Protein AF-C4JRT8-F1 (afdb_monomer)

Nearest PDB structures (foldseek):
  5lwz-assembly1_A  TM=7.209E-01  e=2.690E-20  Aspergillus fumigatus Af293
  5lx1-assembly1_A-2  TM=7.136E-01  e=6.436E-20  Aspergillus fumigatus
  5lx7-assembly1_A-2  TM=7.195E-01  e=8.608E-20  Aspergillus fumigatus
  5lx4-assembly1_A-2  TM=7.380E-01  e=1.220E-19  Aspergillus fumigatus
  1itq-assembly1_B  TM=8.093E-01  e=8.038E-18  Homo sapiens

Mean predicted aligned error: 14.64 Å

Radius of gyration: 29.88 Å; Cα contacts (8 Å, |Δi|>4): 481; chains: 1; bounding box: 66×87×106 Å

Organism: Uncinocarpus reesii (strain UAMH 1704) (NCBI:txid336963)

InterPro domains:
  IPR008257 Peptidase M19 [PF01244] (53-119)
  IPR008257 Peptidase M19 [PF01244] (150-325)
  IPR008257 Peptidase M19 [PS51365] (43-357)
  IPR008257 Peptidase M19 [PTHR10443] (149-347)
  IPR032466 Metal-dependent hydrolase [SSF51556] (46-336)

Sequence (379 aa):
MSQRTEQKGNWLRSAGSLLSILACTSLLASPVSASPATPDSDSNYLRRAERILKFSPIIDGHNDLPNFIRKTTKLQIYDGKIPFDGTLSGHTDLKRLRKGRVGGQFWSVYTSCPIPAIPIDDPTERQDCQFPGHRGGTSNWQLFGRFTPVYELGVRYITVKNNCDNAFATAQSTVAEGRPDPGLTKPFGLEFIKEMNRLGMLVDLSHVSANTMRDTLKVARAPVIFSHSSAYTGVAKNNGVVMVTFVSRFVKVDDPDSADIEDVVDHIFHIAKGCGLGPRRHRRRLRRHRDVSKYPHLIAAVLKRGATSEEARKLAGENILRVWSDVERVARRLQRTELPNESYWEGRNWTRPARRDLSAIEGRSVPLFQAMADAENCD

pLDDT: mean 73.28, std 24.11, range [21.56, 98.5]

Solvent-accessible surface area (backbone atoms only — not comparable to full-atom values): 23281 Å² total; per-residue (Å²): 135,88,80,90,82,86,88,86,86,82,86,88,89,85,88,85,79,92,85,84,85,81,89,69,87,73,80,72,77,71,79,80,73,76,70,77,78,73,77,77,82,66,85,53,34,52,63,51,24,50,58,48,33,72,78,39,29,27,45,46,55,64,39,54,61,59,44,51,44,37,72,77,47,72,68,47,63,84,78,68,80,53,58,84,90,47,79,51,91,78,47,68,37,68,64,34,30,58,64,16,34,50,73,42,70,41,70,39,89,69,61,55,74,60,58,88,88,56,70,87,62,51,92,76,78,71,97,68,86,90,73,97,82,80,92,72,51,76,63,60,81,85,38,60,84,45,49,59,58,45,39,73,75,65,54,53,62,46,57,77,36,55,83,42,66,58,88,36,32,33,13,34,51,44,40,72,72,71,44,85,71,83,13,44,32,83,66,52,21,55,54,49,50,47,40,32,32,35,74,34,36,37,47,21,54,27,56,40,16,74,46,21,46,52,50,46,65,71,65,48,83,39,34,39,36,20,40,52,33,57,73,71,92,73,55,74,83,56,62,32,49,76,34,71,44,84,53,32,66,67,52,24,73,95,51,32,91,70,40,32,69,66,44,45,46,48,35,53,52,28,60,74,65,77,45,86,78,80,87,92,77,88,86,74,82,49,90,85,73,81,39,47,44,46,48,38,57,52,44,13,54,43,40,71,74,68,46,49,74,67,56,49,33,36,72,25,27,52,48,59,54,50,32,51,54,48,20,45,53,40,7,62,56,38,56,76,78,48,78,85,63,81,73,71,66,85,78,58,65,81,79,72,73,76,78,73,67,63,75,82,58,74,83,65,95,66,63,85,70,58,77,63,56,72,70,73,78,76,135

Secondary structure (DSSP, 8-state):
--------------------------------------------HHHHHHHHHHHS-EEEEEE-HHHHHHHHHTT--SSS-S-TTS--SSS--HHHHHHTTEEEEEEP---PPPPTTS-S--TTS------TT------S---HHHHHHHHHTT--EEES--SS--SSB-BHHHHHTT-----B-TTHHHHHHHHHHHHT-EEE-TTB-HHHHHHHHHH-SS--EESS----TTGGGGT-EE-----HHHH-SS-GGG--HHHHHHHHHHHHHSS-----------SS--SGGGHHHHHHHHHHTT--HHHHHIIIIIHHHHHHHHHHHHHHHHTTT-PPP----TT----------GGGGTT----TTHHHHTTS---

Foldseek 3Di:
DDDDDDDDDDDDDDDDDDDDDDPDPDPPPDPPPPPPPDLPPPPQLLVLLVVLLVPQNFAALEDAVVVVCCVPPVPPCPPPPDDLPDDDPDFDHPVLLVLLSHPHYDYDPDDDDFDVVDDPADPPPDPDDDDPDDRGHHPDSQALVCVLVVVVVPQAADALDACQD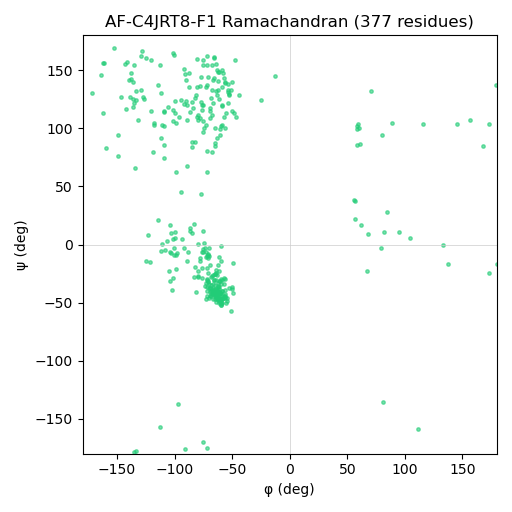DLFAHFPNCVVVVHDHPATDPPVNLVVLVLCLLQLHAYEPARGDPRVVVSSLVRHPAQHEHSEAFDDPDRVVRLHYYQHHPQQCRLPVVCSQQDDLVSSLQRVVCNVVVDHDDDDDDDDGPPDDRHSSCNSVSLSSNVSVPDDSVVSSCNRPPSVVVRSVRSVVSNVVSNVPDDRDNDDRPPHDDDDPPPPPCVVVPPDPDPPPVVVVVVPDDD

Structure (mmCIF, N/CA/C/O backbone):
data_AF-C4JRT8-F1
#
_entry.id   AF-C4JRT8-F1
#
loop_
_atom_site.group_PDB
_atom_site.id
_atom_site.type_symbol
_atom_site.label_atom_id
_atom_site.label_alt_id
_atom_site.label_comp_id
_atom_site.label_asym_id
_atom_site.label_entity_id
_atom_site.label_seq_id
_atom_site.pdbx_PDB_ins_code
_atom_site.Cartn_x
_atom_site.Cartn_y
_atom_site.Cartn_z
_atom_site.occupancy
_atom_site.B_iso_or_equiv
_atom_site.auth_seq_id
_atom_site.auth_comp_id
_atom_site.auth_asym_id
_atom_site.auth_atom_id
_atom_site.pdbx_PDB_model_num
ATOM 1 N N . MET A 1 1 ? -41.095 -0.622 74.993 1.00 35.31 1 MET A N 1
ATOM 2 C CA . MET A 1 1 ? -40.708 -1.606 76.027 1.00 35.31 1 MET A CA 1
ATOM 3 C C . MET A 1 1 ? -41.078 -2.997 75.536 1.00 35.31 1 MET A C 1
ATOM 5 O O . MET A 1 1 ? -42.216 -3.167 75.135 1.00 35.31 1 MET A O 1
ATOM 9 N N . SER A 1 2 ? -40.122 -3.933 75.628 1.00 36.88 2 SER A N 1
ATOM 10 C CA . SER A 1 2 ? -40.254 -5.403 75.525 1.00 36.88 2 SER A CA 1
ATOM 11 C C . SER A 1 2 ? -40.563 -6.014 74.145 1.00 36.88 2 SER A C 1
ATOM 13 O O . SER A 1 2 ? -41.495 -5.578 73.493 1.00 36.88 2 SER A O 1
ATOM 15 N N . GLN A 1 3 ? -39.900 -7.051 73.624 1.00 34.28 3 GLN A N 1
ATOM 16 C CA . GLN A 1 3 ? -38.628 -7.739 73.893 1.00 34.28 3 GLN A CA 1
ATOM 17 C C . GLN A 1 3 ? -38.331 -8.595 72.639 1.00 34.28 3 GLN A C 1
ATOM 19 O O . GLN A 1 3 ? -39.247 -9.108 72.000 1.00 34.28 3 GLN A O 1
ATOM 24 N N . ARG A 1 4 ? -37.045 -8.749 72.299 1.00 36.59 4 ARG A N 1
ATOM 25 C CA . ARG A 1 4 ? -36.519 -9.723 71.325 1.00 36.59 4 ARG A CA 1
ATOM 26 C C . ARG A 1 4 ? -36.790 -11.159 71.781 1.00 36.59 4 ARG A C 1
ATOM 28 O O . ARG A 1 4 ? -36.608 -11.442 72.960 1.00 36.59 4 ARG A O 1
ATOM 35 N N . THR A 1 5 ? -36.992 -12.077 70.838 1.00 40.91 5 THR A N 1
ATOM 36 C CA . THR A 1 5 ? -36.495 -13.458 70.966 1.00 40.91 5 THR A CA 1
ATOM 37 C C . THR A 1 5 ? -35.876 -13.926 69.647 1.00 40.91 5 THR A C 1
ATOM 39 O O . THR A 1 5 ? -36.511 -13.944 68.598 1.00 40.91 5 THR A O 1
ATOM 42 N N . GLU A 1 6 ? -34.580 -14.233 69.724 1.00 36.28 6 GLU A N 1
ATOM 43 C CA . GLU A 1 6 ? -33.777 -14.938 68.725 1.00 36.28 6 GLU A CA 1
ATOM 44 C C . GLU A 1 6 ? -34.086 -16.441 68.781 1.00 36.28 6 GLU A C 1
ATOM 46 O O . GLU A 1 6 ? -34.212 -16.999 69.872 1.00 36.28 6 GLU A O 1
ATOM 51 N N . GLN A 1 7 ? -34.081 -17.120 67.633 1.00 38.31 7 GLN A N 1
ATOM 52 C CA . GLN A 1 7 ? -33.880 -18.569 67.572 1.00 38.31 7 GLN A CA 1
ATOM 53 C C . GLN A 1 7 ? -32.499 -18.864 66.973 1.00 38.31 7 GLN A C 1
ATOM 55 O O . GLN A 1 7 ? -32.217 -18.573 65.813 1.00 38.31 7 GLN A O 1
ATOM 60 N N . LYS A 1 8 ? -31.634 -19.432 67.817 1.00 35.44 8 LYS A N 1
ATOM 61 C CA . LYS A 1 8 ? -30.358 -20.073 67.481 1.00 35.44 8 LYS A CA 1
ATOM 62 C C . LYS A 1 8 ? -30.596 -21.570 67.259 1.00 35.44 8 LYS A C 1
ATOM 64 O O . LYS A 1 8 ? -31.403 -22.148 67.981 1.00 35.44 8 LYS A O 1
ATOM 69 N N . GLY A 1 9 ? -29.784 -22.214 66.414 1.00 32.78 9 GLY A N 1
ATOM 70 C CA . GLY A 1 9 ? -29.347 -23.586 66.710 1.00 32.78 9 GLY A CA 1
ATOM 71 C C . GLY A 1 9 ? -29.146 -24.568 65.551 1.00 32.78 9 GLY A C 1
ATOM 72 O O . GLY A 1 9 ? -30.087 -25.215 65.120 1.00 32.78 9 GLY A O 1
ATOM 73 N N . ASN A 1 10 ? -27.864 -24.777 65.234 1.00 33.53 10 ASN A N 1
ATOM 74 C CA . ASN A 1 10 ? -27.183 -26.072 65.063 1.00 33.53 10 ASN A CA 1
ATOM 75 C C . ASN A 1 10 ? -27.291 -26.903 63.770 1.00 33.53 10 ASN A C 1
ATOM 77 O O . ASN A 1 10 ? -28.094 -27.812 63.607 1.00 33.53 10 ASN A O 1
ATOM 81 N N . TRP A 1 11 ? -26.276 -26.659 62.940 1.00 30.36 11 TRP A N 1
ATOM 82 C CA . TRP A 1 11 ? -25.263 -27.598 62.444 1.00 30.36 11 TRP A CA 1
ATOM 83 C C . TRP A 1 11 ? -25.126 -28.987 63.113 1.00 30.36 11 TRP A C 1
ATOM 85 O O . TRP A 1 11 ? -25.115 -29.108 64.336 1.00 30.36 11 TRP A O 1
ATOM 95 N N . LEU A 1 12 ? -24.796 -29.956 62.237 1.00 34.16 12 LEU A N 1
ATOM 96 C CA . LEU A 1 12 ? -24.261 -31.322 62.419 1.00 34.16 12 LEU A CA 1
ATOM 97 C C . LEU A 1 12 ? -25.280 -32.463 62.596 1.00 34.16 12 LEU A C 1
ATOM 99 O O . LEU A 1 12 ? -25.724 -32.738 63.706 1.00 34.16 12 LEU A O 1
ATOM 103 N N . ARG A 1 13 ? -25.468 -33.267 61.533 1.00 34.34 13 ARG A N 1
ATOM 104 C CA . ARG A 1 13 ? -24.924 -34.644 61.438 1.00 34.34 13 ARG A CA 1
ATOM 105 C C . ARG A 1 13 ? -25.310 -35.360 60.129 1.00 34.34 13 ARG A C 1
ATOM 107 O O . ARG A 1 13 ? -26.467 -35.361 59.730 1.00 34.34 13 ARG A O 1
ATOM 114 N N . SER A 1 14 ? -24.297 -36.038 59.579 1.00 35.53 14 SER A N 1
ATOM 115 C CA . SER A 1 14 ? -24.330 -37.344 58.894 1.00 35.53 14 SER A CA 1
ATOM 116 C C . SER A 1 14 ? -23.964 -37.362 57.409 1.00 35.53 14 SER A C 1
ATOM 118 O O . SER A 1 14 ? -24.732 -37.012 56.521 1.00 35.53 14 SER A O 1
ATOM 120 N N . ALA A 1 15 ? -22.735 -37.835 57.200 1.00 37.34 15 ALA A N 1
ATOM 121 C CA . ALA A 1 15 ? -22.134 -38.290 55.961 1.00 37.34 15 ALA A CA 1
ATOM 122 C C . ALA A 1 15 ? -22.838 -39.534 55.389 1.00 37.34 15 ALA A C 1
ATOM 124 O O . ALA A 1 15 ? -23.383 -40.338 56.143 1.00 37.34 15 ALA A O 1
ATOM 125 N N . GLY A 1 16 ? -22.735 -39.732 54.071 1.00 31.41 16 GLY A N 1
ATOM 126 C CA . GLY A 1 16 ? -23.127 -40.989 53.433 1.00 31.41 16 GLY A CA 1
ATOM 127 C C . GLY A 1 16 ? -23.205 -40.931 51.908 1.00 31.41 16 GLY A C 1
ATOM 128 O O . GLY A 1 16 ? -24.278 -40.751 51.357 1.00 31.41 16 GLY A O 1
ATOM 129 N N . SER A 1 17 ? -22.054 -41.127 51.265 1.00 35.31 17 SER A N 1
ATOM 130 C CA . SER A 1 17 ? -21.869 -41.789 49.963 1.00 35.31 17 SER A CA 1
ATOM 131 C C . SER A 1 17 ? -22.569 -41.256 48.703 1.00 35.31 17 SER A C 1
ATOM 133 O O . SER A 1 17 ? -23.691 -41.600 48.349 1.00 35.31 17 SER A O 1
ATOM 135 N N . LEU A 1 18 ? -21.751 -40.517 47.951 1.00 38.41 18 LEU A N 1
ATOM 136 C CA . LEU A 1 18 ? -21.604 -40.525 46.492 1.00 38.41 18 LEU A CA 1
ATOM 137 C C . LEU A 1 18 ? -22.009 -41.847 45.812 1.00 38.41 18 LEU A C 1
ATOM 139 O O . LEU A 1 18 ? -21.410 -42.874 46.111 1.00 38.41 18 LEU A O 1
ATOM 143 N N . LEU A 1 19 ? -22.929 -41.770 44.844 1.00 37.69 19 LEU A N 1
ATOM 144 C CA . LEU A 1 19 ? -22.944 -42.436 43.523 1.00 37.69 19 LEU A CA 1
ATOM 145 C C . LEU A 1 19 ? -24.395 -42.535 43.035 1.00 37.69 19 LEU A C 1
ATOM 147 O O . LEU A 1 19 ? -25.145 -43.364 43.539 1.00 37.69 19 LEU A O 1
ATOM 151 N N . SER A 1 20 ? -24.778 -41.727 42.038 1.00 34.81 20 SER A N 1
ATOM 152 C CA . SER A 1 20 ? -25.444 -42.204 40.809 1.00 34.81 20 SER A CA 1
ATOM 153 C C . SER A 1 20 ? -25.920 -41.051 39.909 1.00 34.81 20 SER A C 1
ATOM 155 O O . SER A 1 20 ? -26.933 -40.412 40.160 1.00 34.81 20 SER A O 1
ATOM 157 N N . ILE A 1 21 ? -25.151 -40.840 38.835 1.00 40.69 21 ILE A N 1
ATOM 158 C CA . ILE A 1 21 ? -25.598 -40.623 37.447 1.00 40.69 21 ILE A CA 1
ATOM 159 C C . ILE A 1 21 ? -26.535 -39.422 37.193 1.00 40.69 21 ILE A C 1
ATOM 161 O O . ILE A 1 21 ? -27.745 -39.556 37.037 1.00 40.69 21 ILE A O 1
ATOM 165 N N . LEU A 1 22 ? -25.924 -38.249 36.993 1.00 40.09 22 LEU A N 1
ATOM 166 C CA . LEU A 1 22 ? -26.471 -37.198 36.130 1.00 40.09 22 LEU A CA 1
ATOM 167 C C . LEU A 1 22 ? -26.147 -37.556 34.672 1.00 40.09 22 LEU A C 1
ATOM 169 O O . LEU A 1 22 ? -25.000 -37.442 34.237 1.00 40.09 22 LEU A O 1
ATOM 173 N N . ALA A 1 23 ? -27.159 -37.971 33.911 1.00 40.62 23 ALA A N 1
ATOM 174 C CA . ALA A 1 23 ? -27.101 -38.033 32.454 1.00 40.62 23 ALA A CA 1
ATOM 175 C C . ALA A 1 23 ? -27.137 -36.600 31.896 1.00 40.62 23 ALA A C 1
ATOM 177 O O . ALA A 1 23 ? -28.179 -36.079 31.509 1.00 40.62 23 ALA A O 1
ATOM 178 N N . CYS A 1 24 ? -25.982 -35.940 31.916 1.00 36.50 24 CYS A N 1
ATOM 179 C CA . CYS A 1 24 ? -25.763 -34.673 31.240 1.00 36.50 24 CYS A CA 1
ATOM 180 C C . CYS A 1 24 ? -25.284 -35.004 29.823 1.00 36.50 24 CYS A C 1
ATOM 182 O O . CYS A 1 24 ? -24.168 -35.488 29.637 1.00 36.50 24 CYS A O 1
ATOM 184 N N . THR A 1 25 ? -26.140 -34.798 28.824 1.00 46.59 25 THR A N 1
ATOM 185 C CA . THR A 1 25 ? -25.777 -34.876 27.407 1.00 46.59 25 THR A CA 1
ATOM 186 C C . THR A 1 25 ? -24.783 -33.764 27.082 1.00 46.59 25 THR A C 1
ATOM 188 O O . THR A 1 25 ? -25.156 -32.665 26.672 1.00 46.59 25 THR A O 1
ATOM 191 N N . SER A 1 26 ? -23.501 -34.044 27.285 1.00 41.50 26 SER A N 1
ATOM 192 C CA . SER A 1 26 ? -22.405 -33.279 26.718 1.00 41.50 26 SER A CA 1
ATOM 193 C C . SER A 1 26 ? -22.328 -33.594 25.224 1.00 41.50 26 SER A C 1
ATOM 195 O O . SER A 1 26 ? -21.806 -34.626 24.806 1.00 41.50 26 SER A O 1
ATOM 197 N N . LEU A 1 27 ? -22.822 -32.677 24.387 1.00 43.06 27 LEU A N 1
ATOM 198 C CA . LEU A 1 27 ? -22.269 -32.541 23.043 1.00 43.06 27 LEU A CA 1
ATOM 199 C C . LEU A 1 27 ? -20.807 -32.122 23.214 1.00 43.06 27 LEU A C 1
ATOM 201 O O . LEU A 1 27 ? -20.481 -30.944 23.347 1.00 43.06 27 LEU A O 1
ATOM 205 N N . LEU A 1 28 ? -19.925 -33.117 23.268 1.00 41.91 28 LEU A N 1
ATOM 206 C CA . LEU A 1 28 ? -18.501 -32.929 23.071 1.00 41.91 28 LEU A CA 1
ATOM 207 C C . LEU A 1 28 ? -18.332 -32.375 21.657 1.00 41.91 28 LEU A C 1
ATOM 209 O O . LEU A 1 28 ? -18.371 -33.119 20.678 1.00 41.91 28 LEU A O 1
ATOM 213 N N . ALA A 1 29 ? -18.155 -31.060 21.550 1.00 48.72 29 ALA A N 1
ATOM 214 C CA . ALA A 1 29 ? -17.490 -30.479 20.401 1.00 48.72 29 ALA A CA 1
ATOM 215 C C . ALA A 1 29 ? -16.117 -31.152 20.332 1.00 48.72 29 ALA A C 1
ATOM 217 O O . ALA A 1 29 ? -15.223 -30.851 21.125 1.00 48.72 29 ALA A O 1
ATOM 218 N N . SER A 1 30 ? -15.981 -32.142 19.450 1.00 40.78 30 SER A N 1
ATOM 219 C CA . SER A 1 30 ? -14.683 -32.726 19.161 1.00 40.78 30 SER A CA 1
ATOM 220 C C . SER A 1 30 ? -13.761 -31.573 18.772 1.00 40.78 30 SER A C 1
ATOM 222 O O . SER A 1 30 ? -14.166 -30.737 17.955 1.00 40.78 30 SER A O 1
ATOM 224 N N . PRO A 1 31 ? -12.548 -31.475 19.338 1.00 45.16 31 PRO A N 1
ATOM 225 C CA . PRO A 1 31 ? -11.593 -30.529 18.810 1.00 45.16 31 PRO A CA 1
ATOM 226 C C . PRO A 1 31 ? -11.400 -30.928 17.349 1.00 45.16 31 PRO A C 1
ATOM 228 O O . PRO A 1 31 ? -11.015 -32.063 17.060 1.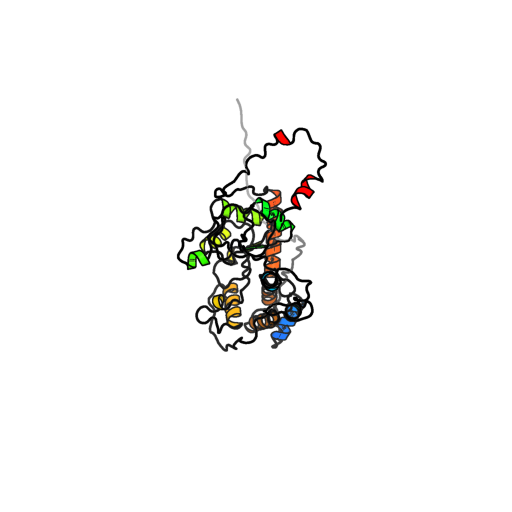00 45.16 31 PRO A O 1
ATOM 231 N N . VAL A 1 32 ? -11.725 -30.025 16.423 1.00 46.72 32 VAL A N 1
ATOM 232 C CA . VAL A 1 32 ? -11.257 -30.141 15.045 1.00 46.72 32 VAL A CA 1
ATOM 233 C C . VAL A 1 32 ? -9.744 -30.099 15.162 1.00 46.72 32 VAL A C 1
ATOM 235 O O . VAL A 1 32 ? -9.137 -29.040 15.304 1.00 46.72 32 VAL A O 1
ATOM 238 N N . SER A 1 33 ? -9.144 -31.283 15.227 1.00 40.50 33 SER A N 1
ATOM 239 C CA . SER A 1 33 ? -7.711 -31.448 15.151 1.00 40.50 33 SER A CA 1
ATOM 240 C C . SER A 1 33 ? -7.356 -30.978 13.750 1.00 40.50 33 SER A C 1
ATOM 242 O O . SER A 1 33 ? -7.635 -31.666 12.768 1.00 40.50 33 SER A O 1
ATOM 244 N N . ALA A 1 34 ? -6.863 -29.744 13.637 1.00 44.41 34 ALA A N 1
ATOM 245 C CA . ALA A 1 34 ? -6.280 -29.266 12.401 1.00 44.41 34 ALA A CA 1
ATOM 246 C C . ALA A 1 34 ? -5.126 -30.220 12.096 1.00 44.41 34 ALA A C 1
ATOM 248 O O . ALA A 1 34 ? -4.090 -30.174 12.760 1.00 44.41 34 ALA A O 1
ATOM 249 N N . SER A 1 35 ? -5.336 -31.145 11.156 1.00 37.50 35 SER A N 1
ATOM 250 C CA . SER A 1 35 ? -4.255 -32.001 10.691 1.00 37.50 35 SER A CA 1
ATOM 251 C C . SER A 1 35 ? -3.105 -31.086 10.272 1.00 37.50 35 SER A C 1
ATOM 253 O O . SER A 1 35 ? -3.355 -30.130 9.528 1.00 37.50 35 SER A O 1
ATOM 255 N N . PRO A 1 36 ? -1.865 -31.325 10.739 1.00 43.84 36 PRO A N 1
ATOM 256 C CA . PRO A 1 36 ? -0.724 -30.597 10.214 1.00 43.84 36 PRO A CA 1
ATOM 257 C C . PRO A 1 36 ? -0.757 -30.774 8.700 1.00 43.84 36 PRO A C 1
ATOM 259 O O . PRO A 1 36 ? -0.824 -31.904 8.213 1.00 43.84 36 PRO A O 1
ATOM 262 N N . ALA A 1 37 ? -0.814 -29.657 7.970 1.00 48.28 37 ALA A N 1
ATOM 263 C CA . ALA A 1 37 ? -0.872 -29.674 6.519 1.00 48.28 37 ALA A CA 1
ATOM 264 C C . ALA A 1 37 ? 0.247 -30.592 6.016 1.00 48.28 37 ALA A C 1
ATOM 266 O O . ALA A 1 37 ? 1.426 -30.326 6.260 1.00 48.28 37 ALA A O 1
ATOM 267 N N . THR A 1 38 ? -0.121 -31.703 5.375 1.00 45.91 38 THR A N 1
ATOM 268 C CA . THR A 1 38 ? 0.851 -32.632 4.799 1.00 45.91 38 THR A CA 1
ATOM 269 C C . THR A 1 38 ? 1.781 -31.829 3.892 1.00 45.91 38 THR A C 1
ATOM 271 O O . THR A 1 38 ? 1.264 -31.081 3.051 1.00 45.91 38 THR A O 1
ATOM 274 N N . PRO A 1 39 ? 3.116 -31.932 4.038 1.00 51.28 39 PRO A N 1
ATOM 275 C CA . PRO A 1 39 ? 4.039 -31.247 3.149 1.00 51.28 39 PRO A CA 1
ATOM 276 C C . PRO A 1 39 ? 3.709 -31.654 1.714 1.00 51.28 39 PRO A C 1
ATOM 278 O O . PRO A 1 39 ? 3.827 -32.824 1.360 1.00 51.28 39 PRO A O 1
ATOM 281 N N . ASP A 1 40 ? 3.223 -30.706 0.913 1.00 57.00 40 ASP A N 1
ATOM 282 C CA . ASP A 1 40 ? 2.900 -30.936 -0.495 1.00 57.00 40 ASP A CA 1
ATOM 283 C C . ASP A 1 40 ? 4.181 -31.441 -1.186 1.00 57.00 40 ASP A C 1
ATOM 285 O O . ASP A 1 40 ? 5.182 -30.721 -1.272 1.00 57.00 40 ASP A O 1
ATOM 289 N N . SER A 1 41 ? 4.165 -32.727 -1.557 1.00 55.62 41 SER A N 1
ATOM 290 C CA . SER A 1 41 ? 5.324 -33.533 -1.972 1.00 55.62 41 SER A CA 1
ATOM 291 C C . SER A 1 41 ? 5.820 -33.208 -3.381 1.00 55.62 41 SER A C 1
ATOM 293 O O . SER A 1 41 ? 6.839 -33.738 -3.825 1.00 55.62 41 SER A O 1
ATOM 295 N N . ASP A 1 42 ? 5.123 -32.316 -4.086 1.00 65.19 42 ASP A N 1
ATOM 296 C CA . ASP A 1 42 ? 5.528 -31.830 -5.394 1.00 65.19 42 ASP A CA 1
ATOM 297 C C . ASP A 1 42 ? 6.784 -30.943 -5.249 1.00 65.19 42 ASP A C 1
ATOM 299 O O . ASP A 1 42 ? 6.761 -29.827 -4.715 1.00 65.19 42 ASP A O 1
ATOM 303 N N . SER A 1 43 ? 7.926 -31.462 -5.707 1.00 74.56 43 SER A N 1
ATOM 304 C CA . SER A 1 43 ? 9.208 -30.747 -5.703 1.00 74.56 43 SER A CA 1
ATOM 305 C C . SER A 1 43 ? 9.256 -29.619 -6.743 1.00 74.56 43 SER A C 1
ATOM 307 O O . SER A 1 43 ? 10.166 -28.783 -6.719 1.00 74.56 43 SER A O 1
ATOM 309 N N . ASN A 1 44 ? 8.261 -29.535 -7.638 1.00 90.75 44 ASN A N 1
ATOM 310 C CA . ASN A 1 44 ? 8.119 -28.441 -8.585 1.00 90.75 44 ASN A CA 1
ATOM 311 C C . ASN A 1 44 ? 7.381 -27.252 -7.947 1.00 90.75 44 ASN A C 1
ATOM 313 O O . ASN A 1 44 ? 6.178 -27.041 -8.125 1.00 90.75 44 ASN A O 1
ATOM 317 N N . TYR A 1 45 ? 8.141 -26.416 -7.239 1.00 93.62 45 TYR A N 1
ATOM 318 C CA . TYR A 1 45 ? 7.617 -25.226 -6.562 1.00 93.62 45 TYR A CA 1
ATOM 319 C C . TYR A 1 45 ? 6.898 -24.235 -7.488 1.00 93.62 45 TYR A C 1
ATOM 321 O O . TYR A 1 45 ? 5.989 -23.543 -7.036 1.00 93.62 45 TYR A O 1
ATOM 329 N N . LEU A 1 46 ? 7.259 -24.166 -8.777 1.00 93.56 46 LEU A N 1
ATOM 330 C CA . LEU A 1 46 ? 6.585 -23.276 -9.726 1.00 93.56 46 LEU A CA 1
ATOM 331 C C . LEU A 1 46 ? 5.179 -23.779 -10.070 1.00 93.56 46 LEU A C 1
ATOM 333 O O . LEU A 1 46 ? 4.235 -22.996 -10.031 1.00 93.56 46 LEU A O 1
ATOM 337 N N . ARG A 1 47 ? 5.010 -25.084 -10.322 1.00 93.88 47 ARG A N 1
ATOM 338 C CA . ARG A 1 47 ? 3.675 -25.675 -10.521 1.00 93.88 47 ARG A CA 1
ATOM 339 C C . ARG A 1 47 ? 2.803 -25.508 -9.280 1.00 93.88 47 ARG A C 1
ATOM 341 O O . ARG A 1 47 ? 1.631 -25.161 -9.398 1.00 93.88 47 ARG A O 1
ATOM 348 N N . ARG A 1 48 ? 3.376 -25.698 -8.088 1.00 93.81 48 ARG A N 1
ATOM 349 C CA . ARG A 1 48 ? 2.683 -25.445 -6.814 1.00 93.81 48 ARG A CA 1
ATOM 350 C C . ARG A 1 48 ? 2.237 -23.994 -6.680 1.00 93.81 48 ARG A C 1
ATOM 352 O O . ARG A 1 48 ? 1.073 -23.749 -6.373 1.00 93.81 48 ARG A O 1
ATOM 359 N N . ALA A 1 49 ? 3.129 -23.047 -6.963 1.00 96.00 49 ALA A N 1
ATOM 360 C CA . ALA A 1 49 ? 2.804 -21.626 -6.976 1.00 96.00 49 ALA A CA 1
ATOM 361 C C . ALA A 1 49 ? 1.654 -21.314 -7.946 1.00 96.00 49 ALA A C 1
ATOM 363 O O . ALA A 1 49 ? 0.706 -20.633 -7.572 1.00 96.00 49 ALA A O 1
ATOM 364 N N . GLU A 1 50 ? 1.680 -21.858 -9.164 1.00 95.12 50 GLU A N 1
ATOM 365 C CA . GLU A 1 50 ? 0.601 -21.674 -10.142 1.00 95.12 50 GLU A CA 1
ATOM 366 C C . GLU A 1 50 ? -0.738 -22.266 -9.682 1.00 95.12 50 GLU A C 1
ATOM 368 O O . GLU A 1 50 ? -1.777 -21.640 -9.901 1.00 95.12 50 GLU A O 1
ATOM 373 N N . ARG A 1 51 ? -0.737 -23.437 -9.022 1.00 95.12 51 ARG A N 1
ATOM 374 C CA . ARG A 1 51 ? -1.951 -24.020 -8.423 1.00 95.12 51 ARG A CA 1
ATOM 375 C C . ARG A 1 51 ? -2.519 -23.116 -7.333 1.00 95.12 51 ARG A C 1
ATOM 377 O O . ARG A 1 51 ? -3.716 -22.851 -7.342 1.00 95.12 51 ARG A O 1
ATOM 384 N N . ILE A 1 52 ? -1.670 -22.623 -6.431 1.00 95.81 52 ILE A N 1
ATOM 385 C CA . ILE A 1 52 ? -2.067 -21.712 -5.348 1.00 95.81 52 ILE A CA 1
ATOM 386 C C . ILE A 1 52 ? -2.680 -20.434 -5.925 1.00 95.81 52 ILE A C 1
ATOM 388 O O . ILE A 1 52 ? -3.798 -20.070 -5.569 1.00 95.81 52 ILE A O 1
ATOM 392 N N . LEU A 1 53 ? -1.991 -19.803 -6.879 1.00 97.19 53 LEU A N 1
ATOM 393 C CA . LEU A 1 53 ? -2.415 -18.542 -7.489 1.00 97.19 53 LEU A CA 1
ATOM 394 C C . LEU A 1 53 ? -3.653 -18.666 -8.391 1.00 97.19 53 LEU A C 1
ATOM 396 O O . LEU A 1 53 ? -4.213 -17.653 -8.801 1.00 97.19 53 LEU A O 1
ATOM 400 N N . LYS A 1 54 ? -4.106 -19.888 -8.703 1.00 94.88 54 LYS A N 1
ATOM 401 C CA . LYS A 1 54 ? -5.407 -20.116 -9.349 1.00 94.88 54 LYS A CA 1
ATOM 402 C C . LYS A 1 54 ? -6.575 -19.835 -8.395 1.00 94.88 54 LYS A C 1
ATOM 404 O O . LYS A 1 54 ? -7.626 -19.413 -8.863 1.00 94.88 54 LYS A O 1
ATOM 409 N N . PHE A 1 55 ? -6.392 -20.081 -7.096 1.00 93.12 55 PHE A N 1
ATOM 410 C CA . PHE A 1 55 ? -7.430 -19.914 -6.071 1.00 93.12 55 PHE A CA 1
ATOM 411 C C . PHE A 1 55 ? -7.251 -18.632 -5.255 1.00 93.12 55 PHE A C 1
ATOM 413 O O . PHE A 1 55 ? -8.232 -17.950 -4.983 1.00 93.12 55 PHE A O 1
ATOM 420 N N . SER A 1 56 ? -6.007 -18.282 -4.925 1.00 95.62 56 SER A N 1
ATOM 421 C CA . SER A 1 56 ? -5.662 -17.047 -4.214 1.00 95.62 56 SER A CA 1
ATOM 422 C C . SER A 1 56 ? -4.748 -16.215 -5.116 1.00 95.62 56 SER A C 1
ATOM 424 O O . SER A 1 56 ? -3.523 -16.301 -4.988 1.00 95.62 56 SER A O 1
ATOM 426 N N . PRO A 1 57 ? -5.311 -15.490 -6.100 1.00 95.50 57 PRO A N 1
ATOM 427 C CA . PRO A 1 57 ? -4.516 -14.707 -7.035 1.00 95.50 57 PRO A CA 1
ATOM 428 C C . PRO A 1 57 ? -3.802 -13.555 -6.319 1.00 95.50 57 PRO A C 1
ATOM 430 O O . PRO A 1 57 ? -4.192 -13.142 -5.227 1.00 95.50 57 PRO A O 1
ATOM 433 N N . ILE A 1 58 ? -2.758 -13.021 -6.953 1.00 97.75 58 ILE A N 1
ATOM 434 C CA . ILE A 1 58 ? -1.979 -11.916 -6.388 1.00 97.75 58 ILE A CA 1
ATOM 435 C C . ILE A 1 58 ? -2.859 -10.672 -6.258 1.00 97.75 58 ILE A C 1
ATOM 437 O O . ILE A 1 58 ? -3.525 -10.283 -7.223 1.00 97.75 58 ILE A O 1
ATOM 441 N N . ILE A 1 59 ? -2.808 -10.040 -5.087 1.00 97.06 59 ILE A N 1
ATOM 442 C CA . ILE A 1 59 ? -3.300 -8.686 -4.846 1.00 97.06 59 ILE A CA 1
ATOM 443 C C . ILE A 1 59 ? -2.088 -7.796 -4.590 1.00 97.06 59 ILE A C 1
ATOM 445 O O . ILE A 1 59 ? -1.499 -7.830 -3.510 1.00 97.06 59 ILE A O 1
ATOM 449 N N . ASP A 1 60 ? -1.706 -7.017 -5.598 1.00 93.25 60 ASP A N 1
ATOM 450 C CA . ASP A 1 60 ? -0.569 -6.105 -5.495 1.00 93.25 60 ASP A CA 1
ATOM 451 C C . ASP A 1 60 ? -0.996 -4.739 -4.935 1.00 93.25 60 ASP A C 1
ATOM 453 O O . ASP A 1 60 ? -2.031 -4.183 -5.315 1.00 93.25 60 ASP A O 1
ATOM 457 N N . GLY A 1 61 ? -0.198 -4.227 -3.997 1.00 88.12 61 GLY A N 1
ATOM 458 C CA . GLY A 1 61 ? -0.528 -3.074 -3.160 1.00 88.12 61 GLY A CA 1
ATOM 459 C C . GLY A 1 61 ? -0.287 -1.717 -3.800 1.00 88.12 61 GLY A C 1
ATOM 460 O O . GLY A 1 61 ? -0.838 -0.733 -3.314 1.00 88.12 61 GLY A O 1
ATOM 461 N N . HIS A 1 62 ? 0.537 -1.636 -4.850 1.00 90.56 62 HIS A N 1
ATOM 462 C CA . HIS A 1 62 ? 0.940 -0.349 -5.405 1.00 90.56 62 HIS A CA 1
ATOM 463 C C . HIS A 1 62 ? 1.506 -0.476 -6.824 1.00 90.56 62 HIS A C 1
ATOM 465 O O . HIS A 1 62 ? 2.605 -0.989 -7.029 1.00 90.56 62 HIS A O 1
ATOM 471 N N . ASN A 1 63 ? 0.799 0.075 -7.815 1.00 88.69 63 ASN A N 1
ATOM 472 C CA . ASN A 1 63 ? 1.277 0.115 -9.199 1.00 88.69 63 ASN A CA 1
ATOM 473 C C . ASN A 1 63 ? 1.042 1.482 -9.850 1.00 88.69 63 ASN A C 1
ATOM 475 O O . ASN A 1 63 ? -0.086 1.973 -9.927 1.00 88.69 63 ASN A O 1
ATOM 479 N N . ASP A 1 64 ? 2.125 2.068 -10.361 1.00 89.38 64 ASP A N 1
ATOM 480 C CA . ASP A 1 64 ? 2.174 3.410 -10.952 1.00 89.38 64 ASP A CA 1
ATOM 481 C C . ASP A 1 64 ? 1.814 3.459 -12.448 1.00 89.38 64 ASP A C 1
ATOM 483 O O . ASP A 1 64 ? 2.066 4.471 -13.111 1.00 89.38 64 ASP A O 1
ATOM 487 N N . LEU A 1 65 ? 1.225 2.399 -13.017 1.00 88.62 65 LEU A N 1
ATOM 488 C CA . LEU A 1 65 ? 0.779 2.406 -14.416 1.00 88.62 65 LEU A CA 1
ATOM 489 C C . LEU A 1 65 ? -0.074 3.646 -14.780 1.00 88.62 65 LEU A C 1
ATOM 491 O O . LEU A 1 65 ? 0.193 4.224 -15.836 1.00 88.62 65 LEU A O 1
ATOM 495 N N . PRO A 1 66 ? -1.017 4.139 -13.944 1.00 87.94 66 PRO A N 1
ATOM 496 C CA . PRO A 1 66 ? -1.750 5.371 -14.252 1.00 87.94 66 PRO A CA 1
ATOM 497 C C . PRO A 1 66 ? -0.840 6.599 -14.403 1.00 87.94 66 PRO A C 1
ATOM 499 O O . PRO A 1 66 ? -1.002 7.389 -15.333 1.00 87.94 66 PRO A O 1
ATOM 502 N N . ASN A 1 67 ? 0.168 6.748 -13.538 1.00 82.38 67 ASN A N 1
ATOM 503 C CA . ASN A 1 67 ? 1.145 7.836 -13.629 1.00 82.38 67 ASN A CA 1
ATOM 504 C C . ASN A 1 67 ? 2.026 7.699 -14.878 1.00 82.38 67 ASN A C 1
ATOM 506 O O . ASN A 1 67 ? 2.350 8.700 -15.522 1.00 82.38 67 ASN A O 1
ATOM 510 N N . PHE A 1 68 ? 2.396 6.470 -15.246 1.00 85.31 68 PHE A N 1
ATOM 511 C CA . PHE A 1 68 ? 3.092 6.199 -16.501 1.00 85.31 68 PHE A CA 1
ATOM 512 C C . PHE A 1 68 ? 2.253 6.652 -17.703 1.00 85.31 68 PHE A C 1
ATOM 514 O O . PHE A 1 68 ? 2.736 7.468 -18.488 1.00 85.31 68 PHE A O 1
ATOM 521 N N . ILE A 1 69 ? 0.987 6.225 -17.787 1.00 85.75 69 ILE A N 1
ATOM 522 C CA . ILE A 1 69 ? 0.044 6.627 -18.843 1.00 85.75 69 ILE A CA 1
ATOM 523 C C . ILE A 1 69 ? -0.100 8.152 -18.887 1.00 85.75 69 ILE A C 1
ATOM 525 O O . ILE A 1 69 ? 0.017 8.752 -19.956 1.00 85.75 69 ILE A O 1
ATOM 529 N N . ARG A 1 70 ? -0.274 8.813 -17.734 1.00 85.06 70 ARG A N 1
ATOM 530 C CA . ARG A 1 70 ? -0.348 10.281 -17.642 1.00 85.06 70 ARG A CA 1
ATOM 531 C C . ARG A 1 70 ? 0.886 10.957 -18.236 1.00 85.06 70 ARG A C 1
ATOM 533 O O . ARG A 1 70 ? 0.767 11.938 -18.967 1.00 85.06 70 ARG A O 1
ATOM 540 N N . LYS A 1 71 ? 2.084 10.459 -17.923 1.00 83.69 71 LYS A N 1
ATOM 541 C CA . LYS A 1 71 ? 3.344 11.056 -18.388 1.00 83.69 71 LYS A CA 1
ATOM 542 C C . LYS A 1 71 ? 3.539 10.890 -19.893 1.00 83.69 71 LYS A C 1
ATOM 544 O O . LYS A 1 71 ? 3.945 11.867 -20.531 1.00 83.69 71 LYS A O 1
ATOM 549 N N . THR A 1 72 ? 3.234 9.708 -20.430 1.00 83.12 72 THR A N 1
ATOM 550 C CA . THR A 1 72 ? 3.474 9.345 -21.835 1.00 83.12 72 THR A CA 1
ATOM 551 C C . THR A 1 72 ? 2.394 9.853 -22.782 1.00 83.12 72 THR A C 1
ATOM 553 O O . THR A 1 72 ? 2.724 10.357 -23.850 1.00 83.12 72 THR A O 1
ATOM 556 N N . THR A 1 73 ? 1.123 9.783 -22.386 1.00 84.12 73 THR A N 1
ATOM 557 C CA . THR A 1 73 ? -0.020 10.085 -23.270 1.00 84.12 73 THR A CA 1
ATOM 558 C C . THR A 1 73 ? -0.793 11.338 -22.893 1.00 84.12 73 THR A C 1
ATOM 560 O O . THR A 1 73 ? -1.696 11.734 -23.615 1.00 84.12 73 THR A O 1
ATOM 563 N N . LYS A 1 74 ? -0.468 11.981 -21.763 1.00 86.75 74 LYS A N 1
ATOM 564 C CA . LYS A 1 74 ? -1.258 13.105 -21.223 1.00 86.75 74 LYS A CA 1
ATOM 565 C C . LYS A 1 74 ? -2.731 12.732 -21.008 1.00 86.75 74 LYS A C 1
ATOM 567 O O . LYS A 1 74 ? -3.611 13.549 -21.236 1.00 86.75 74 LYS A O 1
ATOM 572 N N . LEU A 1 75 ? -2.969 11.496 -20.551 1.00 84.75 75 LEU A N 1
ATOM 573 C CA . LEU A 1 75 ? -4.296 10.899 -20.321 1.00 84.75 75 LEU A CA 1
ATOM 574 C C . LEU A 1 75 ? -5.115 10.633 -21.597 1.00 84.75 75 LEU A C 1
ATOM 576 O O . LEU A 1 75 ? -6.267 10.219 -21.501 1.00 84.75 75 LEU A O 1
ATOM 580 N N . GLN A 1 76 ? -4.518 10.787 -22.781 1.00 85.56 76 GLN A N 1
ATOM 581 C CA . GLN A 1 76 ? -5.144 10.424 -24.050 1.00 85.56 76 GLN A CA 1
ATOM 582 C C . GLN A 1 76 ? -4.973 8.922 -24.294 1.00 85.56 76 GLN A C 1
ATOM 584 O O . GLN A 1 76 ? -3.990 8.478 -24.875 1.00 85.56 76 GLN A O 1
ATOM 589 N N . ILE A 1 77 ? -5.911 8.117 -23.791 1.00 86.62 77 ILE A N 1
ATOM 590 C CA . ILE A 1 77 ? -5.816 6.649 -23.870 1.00 86.62 77 ILE A CA 1
ATOM 591 C C . ILE A 1 77 ? -6.440 6.055 -25.140 1.00 86.62 77 ILE A C 1
ATOM 593 O O . ILE A 1 77 ? -6.171 4.902 -25.455 1.00 86.62 77 ILE A O 1
ATOM 597 N N . TYR A 1 78 ? -7.242 6.829 -25.876 1.00 86.25 78 TYR A N 1
ATOM 598 C CA . TYR A 1 78 ? -7.957 6.377 -27.079 1.00 86.25 78 TYR A CA 1
ATOM 599 C C . TYR A 1 78 ? -7.302 6.820 -28.395 1.00 86.25 78 TYR A C 1
ATOM 601 O O . TYR A 1 78 ? -7.832 6.552 -29.466 1.00 86.25 78 TYR A O 1
ATOM 609 N N . ASP A 1 79 ? -6.138 7.468 -28.338 1.00 81.94 79 ASP A N 1
ATOM 610 C CA . ASP A 1 79 ? -5.429 7.994 -29.514 1.00 81.94 79 ASP A CA 1
ATOM 611 C C . ASP A 1 79 ? -4.531 6.953 -30.218 1.00 81.94 79 ASP A C 1
ATOM 613 O O . ASP A 1 79 ? -3.711 7.297 -31.069 1.00 81.94 79 ASP A O 1
ATOM 617 N N . GLY A 1 80 ? -4.654 5.678 -29.835 1.00 78.50 80 GLY A N 1
ATOM 618 C CA . GLY A 1 80 ? -3.863 4.568 -30.370 1.00 78.50 80 GLY A CA 1
ATOM 619 C C . GLY A 1 80 ? -2.449 4.438 -29.792 1.00 78.50 80 GLY A C 1
ATOM 620 O O . GLY A 1 80 ? -1.764 3.466 -30.108 1.00 78.50 80 GLY A O 1
ATOM 621 N N . LYS A 1 81 ? -1.992 5.345 -28.912 1.00 77.62 81 LYS A N 1
ATOM 622 C CA . LYS A 1 81 ? -0.650 5.254 -28.296 1.00 77.62 81 LYS A CA 1
ATOM 623 C C . LYS A 1 81 ? -0.554 4.198 -27.193 1.00 77.62 81 LYS A C 1
ATOM 625 O O . LYS A 1 81 ? 0.552 3.770 -26.859 1.00 77.62 81 LYS A O 1
ATOM 630 N N . ILE A 1 82 ? -1.685 3.782 -26.618 1.00 80.50 82 ILE A N 1
ATOM 631 C CA . ILE A 1 82 ? -1.763 2.693 -25.638 1.00 80.50 82 ILE A CA 1
ATOM 632 C C . ILE A 1 82 ? -2.269 1.421 -26.329 1.00 80.50 82 ILE A C 1
ATOM 634 O O . ILE A 1 82 ? -3.462 1.312 -26.612 1.00 80.50 82 ILE A O 1
ATOM 638 N N . PRO A 1 83 ? -1.401 0.424 -26.570 1.00 79.00 83 PRO A N 1
ATOM 639 C CA . PRO A 1 83 ? -1.838 -0.866 -27.081 1.00 79.00 83 PRO A CA 1
ATOM 640 C C . PRO A 1 83 ? -2.514 -1.684 -25.969 1.00 79.00 83 PRO A C 1
ATOM 642 O O . PRO A 1 83 ? -1.847 -2.363 -25.184 1.00 79.00 83 PRO A O 1
ATOM 645 N N . PHE A 1 84 ? -3.846 -1.640 -25.904 1.00 77.06 84 PHE A N 1
ATOM 646 C CA . PHE A 1 84 ? -4.640 -2.418 -24.938 1.00 77.06 84 PHE A CA 1
ATOM 647 C C . PHE A 1 84 ? -4.516 -3.939 -25.129 1.00 77.06 84 PHE A C 1
ATOM 649 O O . PHE A 1 84 ? -4.690 -4.709 -24.182 1.00 77.06 84 PHE A O 1
ATOM 656 N N . ASP A 1 85 ? -4.177 -4.374 -26.340 1.00 76.44 85 ASP A N 1
ATOM 657 C CA . ASP A 1 85 ? -3.960 -5.763 -26.737 1.00 76.44 85 ASP A CA 1
ATOM 658 C C . ASP A 1 85 ? -2.473 -6.104 -26.954 1.00 76.44 85 ASP A C 1
ATOM 660 O O . ASP A 1 85 ? -2.141 -7.237 -27.316 1.00 76.44 85 ASP A O 1
ATOM 664 N N . GLY A 1 86 ? -1.561 -5.160 -26.709 1.00 79.12 86 GLY A N 1
ATOM 665 C CA . GLY A 1 86 ? -0.127 -5.305 -26.947 1.00 79.12 86 GLY A CA 1
ATOM 666 C C . GLY A 1 86 ? 0.709 -5.323 -25.671 1.00 79.12 86 GLY A C 1
ATOM 667 O O . GLY A 1 86 ? 0.254 -5.701 -24.591 1.00 79.12 86 GLY A O 1
ATOM 668 N N . THR A 1 87 ? 1.984 -4.981 -25.822 1.00 81.25 87 THR A N 1
ATOM 669 C CA . THR A 1 87 ? 2.943 -4.855 -24.720 1.00 81.25 87 THR A CA 1
ATOM 670 C C . THR A 1 87 ? 3.318 -3.396 -24.549 1.00 81.25 87 THR A C 1
ATOM 672 O O . THR A 1 87 ? 3.705 -2.744 -25.518 1.00 81.25 87 THR A O 1
ATOM 675 N N . LEU A 1 88 ? 3.243 -2.899 -23.318 1.00 81.75 88 LEU A N 1
ATOM 676 C CA . LEU A 1 88 ? 3.655 -1.537 -22.993 1.00 81.75 88 LEU A CA 1
ATOM 677 C C . LEU A 1 88 ? 5.144 -1.481 -22.661 1.00 81.75 88 LEU A C 1
ATOM 679 O O . LEU A 1 88 ? 5.699 -2.406 -22.054 1.00 81.75 88 LEU A O 1
ATOM 683 N N . SER A 1 89 ? 5.782 -0.359 -23.000 1.00 77.25 89 SER A N 1
ATOM 684 C CA . SER A 1 89 ? 7.080 -0.027 -22.421 1.00 77.25 89 SER A CA 1
ATOM 685 C C . SER A 1 89 ? 6.917 0.139 -20.904 1.00 77.25 89 SER A C 1
ATOM 687 O O . SER A 1 89 ? 5.964 0.746 -20.426 1.00 77.25 89 SER A O 1
ATOM 689 N N . GLY A 1 90 ? 7.808 -0.481 -20.127 1.00 83.50 90 GLY A N 1
ATOM 690 C CA . GLY A 1 90 ? 7.701 -0.553 -18.665 1.00 83.50 90 GLY A CA 1
ATOM 691 C C . GLY A 1 90 ? 7.417 -1.965 -18.151 1.00 83.50 90 GLY A C 1
ATOM 692 O O . GLY A 1 90 ? 7.719 -2.952 -18.823 1.00 83.50 90 GLY A O 1
ATOM 693 N N . HIS A 1 91 ? 6.874 -2.064 -16.936 1.00 86.50 91 HIS A N 1
ATOM 694 C CA . HIS A 1 91 ? 6.766 -3.315 -16.167 1.00 86.50 91 HIS A CA 1
ATOM 695 C C . HIS A 1 91 ? 5.340 -3.876 -16.049 1.00 86.50 91 HIS A C 1
ATOM 697 O O . HIS A 1 91 ? 5.166 -4.975 -15.523 1.00 86.50 91 HIS A O 1
ATOM 703 N N . THR A 1 92 ? 4.333 -3.156 -16.546 1.00 89.81 92 THR A N 1
ATOM 704 C CA . THR A 1 92 ? 2.921 -3.512 -16.366 1.00 89.81 92 THR A CA 1
ATOM 705 C C . THR A 1 92 ? 2.173 -3.403 -17.692 1.00 89.81 92 THR A C 1
ATOM 707 O O . THR A 1 92 ? 2.170 -2.351 -18.321 1.00 89.81 92 THR A O 1
ATOM 710 N N . ASP A 1 93 ? 1.519 -4.489 -18.099 1.00 90.19 93 ASP A N 1
ATOM 711 C CA . ASP A 1 93 ? 0.467 -4.517 -19.121 1.00 90.19 93 ASP A CA 1
ATOM 712 C C . ASP A 1 93 ? -0.479 -5.695 -18.852 1.00 90.19 93 ASP A C 1
ATOM 714 O O . ASP A 1 93 ? -0.191 -6.570 -18.027 1.00 90.19 93 ASP A O 1
ATOM 718 N N . LEU A 1 94 ? -1.615 -5.730 -19.552 1.00 89.06 94 LEU A N 1
ATOM 719 C CA . LEU A 1 94 ? -2.661 -6.723 -19.317 1.00 89.06 94 LEU A CA 1
ATOM 720 C C . LEU A 1 94 ? -2.183 -8.165 -19.557 1.00 89.06 94 LEU A C 1
ATOM 722 O O . LEU A 1 94 ? -2.557 -9.073 -18.809 1.00 89.06 94 LEU A O 1
ATOM 726 N N . LYS A 1 95 ? -1.325 -8.394 -20.562 1.00 91.12 95 LYS A N 1
ATOM 727 C CA . LYS A 1 95 ? -0.764 -9.725 -20.850 1.00 91.12 95 LYS A CA 1
ATOM 728 C C . LYS A 1 95 ? 0.111 -10.206 -19.698 1.00 91.12 95 LYS A C 1
ATOM 730 O O . LYS A 1 95 ? -0.011 -11.355 -19.264 1.00 91.12 95 LYS A O 1
ATOM 735 N N . ARG A 1 96 ? 0.971 -9.333 -19.173 1.00 93.56 96 ARG A N 1
ATOM 736 C CA . ARG A 1 96 ? 1.853 -9.655 -18.049 1.00 93.56 96 ARG A CA 1
ATOM 737 C C . ARG A 1 96 ? 1.093 -9.813 -16.739 1.00 93.56 96 ARG A C 1
ATOM 739 O O . ARG A 1 96 ? 1.424 -10.741 -16.011 1.00 93.56 96 ARG A O 1
ATOM 746 N N . LEU A 1 97 ? 0.059 -9.011 -16.470 1.00 93.75 97 LEU A N 1
ATOM 747 C CA . LEU A 1 97 ? -0.797 -9.173 -15.283 1.00 93.75 97 LEU A CA 1
ATOM 748 C C . LEU A 1 97 ? -1.461 -10.556 -15.263 1.00 93.75 97 LEU A C 1
ATOM 750 O O . LEU A 1 97 ? -1.374 -11.279 -14.269 1.00 93.75 97 LEU A O 1
ATOM 754 N N . ARG A 1 98 ? -2.032 -10.980 -16.401 1.00 93.56 98 ARG A N 1
ATOM 755 C CA . ARG A 1 98 ? -2.623 -12.320 -16.556 1.00 93.56 98 ARG A CA 1
ATOM 756 C C . ARG A 1 98 ? -1.588 -13.426 -16.355 1.00 93.56 98 ARG A C 1
ATOM 758 O O . ARG A 1 98 ? -1.833 -14.371 -15.608 1.00 93.56 98 ARG A O 1
ATOM 765 N N . LYS A 1 99 ? -0.410 -13.295 -16.977 1.00 93.81 99 LYS A N 1
ATOM 766 C CA . LYS A 1 99 ? 0.701 -14.249 -16.817 1.00 93.81 99 LYS A CA 1
ATOM 767 C C . LYS A 1 99 ? 1.214 -14.311 -15.373 1.00 93.81 99 LYS A C 1
ATOM 769 O O . LYS A 1 99 ? 1.606 -15.376 -14.910 1.00 93.81 99 LYS A O 1
ATOM 774 N N . GLY A 1 100 ? 1.171 -13.185 -14.668 1.00 95.56 100 GLY A N 1
ATOM 775 C CA . GLY A 1 100 ? 1.528 -13.047 -13.262 1.00 95.56 100 GLY A CA 1
ATOM 776 C C . GLY A 1 100 ? 0.494 -13.581 -12.279 1.00 95.56 100 GLY A C 1
ATOM 777 O O . GLY A 1 100 ? 0.781 -13.619 -11.089 1.00 95.56 100 GLY A O 1
ATOM 778 N N . ARG A 1 101 ? -0.691 -13.996 -12.753 1.00 96.75 101 ARG A N 1
ATOM 779 C CA . ARG A 1 101 ? -1.834 -14.366 -11.903 1.00 96.75 101 ARG A CA 1
ATOM 780 C C . ARG A 1 101 ? -2.246 -13.238 -10.946 1.00 96.75 101 ARG A C 1
ATOM 782 O O . ARG A 1 101 ? -2.626 -13.498 -9.807 1.00 96.75 101 ARG A O 1
ATOM 789 N N . VAL A 1 102 ? -2.169 -11.990 -11.410 1.00 96.62 102 VAL A N 1
ATOM 790 C CA . VAL A 1 102 ? -2.674 -10.828 -10.669 1.00 96.62 102 VAL A CA 1
ATOM 791 C C . VAL A 1 102 ? -4.194 -10.795 -10.782 1.00 96.62 102 VAL A C 1
ATOM 793 O O . VAL A 1 102 ? -4.727 -10.689 -11.885 1.00 96.62 102 VAL A O 1
ATOM 796 N N . GLY A 1 103 ? -4.876 -10.944 -9.648 1.00 96.00 103 GLY A N 1
ATOM 797 C CA . GLY A 1 103 ? -6.339 -10.908 -9.541 1.00 96.00 103 GLY A CA 1
ATOM 798 C C . GLY A 1 103 ? -6.862 -9.609 -8.939 1.00 96.00 103 GLY A C 1
ATOM 799 O O . GLY A 1 103 ? -7.998 -9.235 -9.207 1.00 96.00 103 GLY A O 1
ATOM 800 N N . GLY A 1 104 ? -6.026 -8.902 -8.176 1.00 94.81 104 GLY A N 1
ATOM 801 C CA . GLY A 1 104 ? -6.311 -7.572 -7.655 1.00 94.81 104 GLY A CA 1
ATOM 802 C C . GLY A 1 104 ? -5.093 -6.665 -7.778 1.00 94.81 104 GLY A C 1
ATOM 803 O O . GLY A 1 104 ? -3.949 -7.111 -7.702 1.00 94.81 104 GLY A O 1
ATOM 804 N N . GLN A 1 105 ? -5.339 -5.380 -7.981 1.00 93.81 105 GLN A N 1
ATOM 805 C CA . GLN A 1 105 ? -4.294 -4.373 -8.056 1.00 93.81 105 GLN A CA 1
ATOM 806 C C . GLN A 1 105 ? -4.840 -3.085 -7.467 1.00 93.81 105 GLN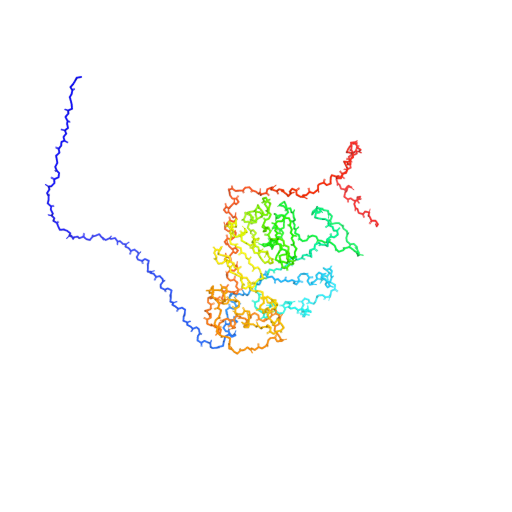 A C 1
ATOM 808 O O . GLN A 1 105 ? -5.877 -2.593 -7.914 1.00 93.81 105 GLN A O 1
ATOM 813 N N . PHE A 1 106 ? -4.120 -2.512 -6.510 1.00 91.25 106 PHE A N 1
ATOM 814 C CA . PHE A 1 106 ? -4.342 -1.121 -6.171 1.00 91.25 106 PHE A CA 1
ATOM 815 C C . PHE A 1 106 ? -3.543 -0.226 -7.121 1.00 91.25 106 PHE A C 1
ATOM 817 O O . PHE A 1 106 ? -2.312 -0.302 -7.202 1.00 91.25 106 PHE A O 1
ATOM 824 N N . TRP A 1 107 ? -4.265 0.593 -7.878 1.00 91.44 107 TRP A N 1
ATOM 825 C CA . TRP A 1 107 ? -3.702 1.524 -8.848 1.00 91.44 107 TRP A CA 1
ATOM 826 C C . TRP A 1 107 ? -3.414 2.868 -8.182 1.00 91.44 107 TRP A C 1
ATOM 828 O O . TRP A 1 107 ? -4.312 3.490 -7.616 1.00 91.44 107 TRP A O 1
ATOM 838 N N . SER A 1 108 ? -2.165 3.324 -8.260 1.00 86.75 108 SER A N 1
ATOM 839 C CA . SER A 1 108 ? -1.735 4.553 -7.595 1.00 86.75 108 SER A CA 1
ATOM 840 C C . SER A 1 108 ? -2.237 5.795 -8.338 1.00 86.75 108 SER A C 1
ATOM 842 O O . SER A 1 108 ? -1.887 6.027 -9.500 1.00 86.75 108 SER A O 1
ATOM 844 N N . VAL A 1 109 ? -3.029 6.627 -7.655 1.00 85.94 109 VAL A N 1
ATOM 845 C CA . VAL A 1 109 ? -3.397 7.979 -8.111 1.00 85.94 109 VAL A CA 1
ATOM 846 C C . VAL A 1 109 ? -2.350 8.965 -7.593 1.00 85.94 109 VAL A C 1
ATOM 848 O O . VAL A 1 109 ? -2.584 9.777 -6.700 1.00 85.94 109 VAL A O 1
ATOM 851 N N . TYR A 1 110 ? -1.143 8.835 -8.133 1.00 79.25 110 TYR A N 1
ATOM 852 C CA . TYR A 1 110 ? 0.010 9.634 -7.743 1.00 79.25 110 TYR A CA 1
ATOM 853 C C . TYR A 1 110 ? 0.007 11.015 -8.412 1.00 79.25 110 TYR A C 1
ATOM 855 O O . TYR A 1 110 ? -0.112 11.122 -9.638 1.00 79.25 110 TYR A O 1
ATOM 863 N N . THR A 1 111 ? 0.303 12.065 -7.641 1.00 72.94 111 THR A N 1
ATOM 864 C CA . THR A 1 111 ? 0.801 13.335 -8.192 1.00 72.94 111 THR A CA 1
ATOM 865 C C . THR A 1 111 ? 2.123 13.729 -7.536 1.00 72.94 111 THR A C 1
ATOM 867 O O . THR A 1 111 ? 2.525 13.177 -6.514 1.00 72.94 111 THR A O 1
ATOM 870 N N . SER A 1 112 ? 2.876 14.609 -8.197 1.00 68.50 112 SER A N 1
ATOM 871 C CA . SER A 1 112 ? 4.183 15.040 -7.698 1.00 68.50 112 SER A CA 1
ATOM 872 C C . SER A 1 112 ? 4.035 15.960 -6.489 1.00 68.50 112 SER A C 1
ATOM 874 O O . SER A 1 112 ? 3.043 16.673 -6.375 1.00 68.50 112 SER A O 1
ATOM 876 N N . CYS A 1 113 ? 5.063 15.997 -5.639 1.00 68.69 113 CYS A N 1
ATOM 877 C CA . CYS A 1 113 ? 5.195 17.047 -4.634 1.00 68.69 113 CYS A CA 1
ATOM 878 C C . CYS A 1 113 ? 5.197 18.437 -5.299 1.00 68.69 113 CYS A C 1
ATOM 880 O O . CYS A 1 113 ? 5.757 18.572 -6.397 1.00 68.69 113 CYS A O 1
ATOM 882 N N . PRO A 1 114 ? 4.593 19.454 -4.660 1.00 66.00 114 PRO A N 1
ATOM 883 C CA . PRO A 1 114 ? 4.655 20.823 -5.152 1.00 66.00 114 PRO A CA 1
ATOM 884 C C . PRO A 1 114 ? 6.109 21.312 -5.196 1.00 66.00 114 PRO A C 1
ATOM 886 O O . PRO A 1 114 ? 6.953 20.887 -4.404 1.00 66.00 114 PRO A O 1
ATOM 889 N N . ILE A 1 115 ? 6.407 22.189 -6.153 1.00 54.44 115 ILE A N 1
ATOM 890 C CA . ILE A 1 115 ? 7.714 22.844 -6.268 1.00 54.44 115 ILE A CA 1
ATOM 891 C C . ILE A 1 115 ? 7.756 23.963 -5.208 1.00 54.44 115 ILE A C 1
ATOM 893 O O . ILE A 1 115 ? 6.775 24.699 -5.110 1.00 54.44 115 ILE A O 1
ATOM 897 N N . PRO A 1 116 ? 8.857 24.139 -4.450 1.00 46.25 116 PRO A N 1
ATOM 898 C CA . PRO A 1 116 ? 8.955 25.059 -3.302 1.00 46.25 116 PRO A CA 1
ATOM 899 C C . PRO A 1 116 ? 8.709 26.554 -3.587 1.00 46.25 116 PRO A C 1
ATOM 901 O O . PRO A 1 116 ? 8.761 27.357 -2.664 1.00 46.25 116 PRO A O 1
ATOM 904 N N . ALA A 1 117 ? 8.444 26.945 -4.837 1.00 38.44 117 ALA A N 1
ATOM 905 C CA . ALA A 1 117 ? 8.096 28.317 -5.205 1.00 38.44 117 ALA A CA 1
ATOM 906 C C . ALA A 1 117 ? 6.636 28.689 -4.887 1.00 38.44 117 ALA A C 1
ATOM 908 O O . ALA A 1 117 ? 6.286 29.862 -4.959 1.00 38.44 117 ALA A O 1
ATOM 909 N N . ILE A 1 118 ? 5.791 27.710 -4.554 1.00 40.34 118 ILE A N 1
ATOM 910 C CA . ILE A 1 118 ? 4.422 27.958 -4.105 1.00 40.34 118 ILE A CA 1
ATOM 911 C C . ILE A 1 118 ? 4.404 27.626 -2.609 1.00 40.34 118 ILE A C 1
ATOM 913 O O . ILE A 1 118 ? 4.652 26.466 -2.257 1.00 40.34 118 ILE A O 1
ATOM 917 N N . PRO A 1 119 ? 4.175 28.616 -1.723 1.00 38.31 119 PRO A N 1
ATOM 918 C CA . PRO A 1 119 ? 3.851 28.356 -0.325 1.00 38.31 119 PRO A CA 1
ATOM 919 C C . PRO A 1 119 ? 2.754 27.289 -0.235 1.00 38.31 119 PRO A C 1
ATOM 921 O O . PRO A 1 119 ? 2.006 27.081 -1.188 1.00 38.31 119 PRO A O 1
ATOM 924 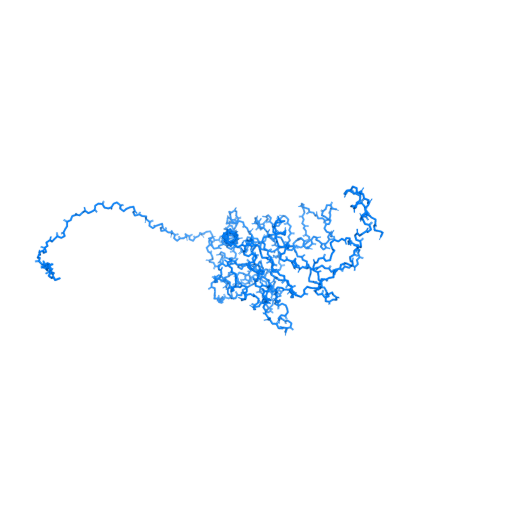N N . ILE A 1 120 ? 2.621 26.605 0.902 1.00 43.72 120 ILE A N 1
ATOM 925 C CA . ILE A 1 120 ? 1.436 25.771 1.166 1.00 43.72 120 ILE A CA 1
ATOM 926 C C . ILE A 1 120 ? 0.250 26.722 1.422 1.00 43.72 120 ILE A C 1
ATOM 928 O O . ILE A 1 120 ? -0.286 26.785 2.521 1.00 43.72 120 ILE A O 1
ATOM 932 N N . ASP A 1 121 ? -0.101 27.513 0.415 1.00 38.38 121 ASP A N 1
ATOM 933 C CA . ASP A 1 121 ? -1.277 28.354 0.355 1.00 38.38 121 ASP A CA 1
ATOM 934 C C . ASP A 1 121 ? -2.302 27.594 -0.484 1.00 38.38 121 ASP A C 1
ATOM 936 O O . ASP A 1 121 ? -2.106 27.303 -1.659 1.00 38.38 121 ASP A O 1
ATOM 940 N N . ASP A 1 122 ? -3.367 27.210 0.207 1.00 39.47 122 ASP A N 1
ATOM 941 C CA . ASP A 1 122 ? -4.667 26.828 -0.327 1.00 39.47 122 ASP A CA 1
ATOM 942 C C . ASP A 1 122 ? -4.760 25.650 -1.345 1.00 39.47 122 ASP A C 1
ATOM 944 O O . ASP A 1 122 ? -4.586 25.812 -2.552 1.00 39.47 122 ASP A O 1
ATOM 948 N N . PRO A 1 123 ? -5.185 24.441 -0.915 1.00 42.47 123 PRO A N 1
ATOM 949 C CA . PRO A 1 123 ? -5.529 23.333 -1.814 1.00 42.47 123 PRO A CA 1
ATOM 950 C C . PRO A 1 123 ? -6.888 23.497 -2.540 1.00 42.47 123 PRO A C 1
ATOM 952 O O . PRO A 1 123 ? -7.389 22.517 -3.101 1.00 42.47 123 PRO A O 1
ATOM 955 N N . THR A 1 124 ? -7.526 24.675 -2.504 1.00 37.09 124 THR A N 1
ATOM 956 C CA . THR A 1 124 ? -8.777 24.964 -3.232 1.00 37.09 124 THR A CA 1
ATOM 957 C C . THR A 1 124 ? -8.618 25.796 -4.502 1.00 37.09 124 THR A C 1
ATOM 959 O O . THR A 1 124 ? -9.581 25.865 -5.270 1.00 37.09 124 THR A O 1
ATOM 962 N N . GLU A 1 125 ? -7.436 26.338 -4.812 1.00 34.34 125 GLU A N 1
ATOM 963 C CA . GLU A 1 125 ? -7.263 27.099 -6.053 1.00 34.34 125 GLU A CA 1
ATOM 964 C C . GLU A 1 125 ? -7.177 26.201 -7.301 1.00 34.34 125 GLU A C 1
ATOM 966 O O . GLU A 1 125 ? -6.174 25.553 -7.594 1.00 34.34 125 GLU A O 1
ATOM 971 N N . ARG A 1 126 ? -8.289 26.237 -8.045 1.00 33.31 126 ARG A N 1
ATOM 972 C CA . ARG A 1 126 ? -8.467 26.002 -9.487 1.00 33.31 126 ARG A CA 1
ATOM 973 C C . ARG A 1 126 ? -8.058 24.643 -10.047 1.00 33.31 126 ARG A C 1
ATOM 975 O O . ARG A 1 126 ? -6.919 24.368 -10.415 1.00 33.31 126 ARG A O 1
ATOM 982 N N . GLN A 1 127 ? -9.099 23.861 -10.297 1.00 33.00 127 GLN A N 1
ATOM 983 C CA . GLN A 1 127 ? -9.118 22.796 -11.285 1.00 33.00 127 GLN A CA 1
ATOM 984 C C . GLN A 1 127 ? -9.690 23.328 -12.612 1.00 33.00 127 GLN A C 1
ATOM 986 O O . GLN A 1 127 ? -10.518 22.659 -13.203 1.00 33.00 127 GLN A O 1
ATOM 991 N N . ASP A 1 128 ? -9.271 24.511 -13.075 1.00 28.12 128 ASP A N 1
ATOM 992 C CA . ASP A 1 128 ? -9.768 25.087 -14.331 1.00 28.12 128 ASP A CA 1
ATOM 993 C C . ASP A 1 128 ? -8.603 25.465 -15.259 1.00 28.12 128 ASP A C 1
ATOM 995 O O . ASP A 1 128 ? -7.690 26.193 -14.872 1.00 28.12 128 ASP A O 1
ATOM 999 N N . CYS A 1 129 ? -8.666 24.918 -16.478 1.00 23.31 129 CYS A N 1
ATOM 1000 C CA . CYS A 1 129 ? -7.876 25.221 -17.679 1.00 23.31 129 CYS A CA 1
ATOM 1001 C C . CYS A 1 129 ? -6.342 25.024 -17.595 1.00 23.31 129 CYS A C 1
ATOM 1003 O O . CYS A 1 129 ? -5.591 25.881 -17.139 1.00 23.31 129 CYS A O 1
ATOM 1005 N N . GLN A 1 130 ? -5.840 23.901 -18.134 1.00 27.78 130 GLN A N 1
ATOM 1006 C CA . GLN A 1 130 ? -4.401 23.637 -18.316 1.00 27.78 130 GLN A CA 1
ATOM 1007 C C . GLN A 1 130 ? -3.988 23.682 -19.799 1.00 27.78 130 GLN A C 1
ATOM 1009 O O . GLN A 1 130 ? -4.144 22.699 -20.521 1.00 27.78 130 GLN A O 1
ATOM 1014 N N . PHE A 1 131 ? -3.372 24.793 -20.218 1.00 21.56 131 PHE A N 1
ATOM 1015 C CA . PHE A 1 131 ? -2.521 24.908 -21.418 1.00 21.56 131 PHE A CA 1
ATOM 1016 C C . PHE A 1 131 ? -1.016 24.864 -21.032 1.00 21.56 131 PHE A C 1
ATOM 1018 O O . PHE A 1 131 ? -0.676 24.959 -19.847 1.00 21.56 131 PHE A O 1
ATOM 1025 N N . PRO A 1 132 ? -0.080 24.605 -21.975 1.00 27.52 132 PRO A N 1
ATOM 1026 C CA . PRO A 1 132 ? 1.224 24.030 -21.657 1.00 27.52 132 PRO A CA 1
ATOM 1027 C C . PRO A 1 132 ? 2.203 25.076 -21.117 1.00 27.52 132 PRO A C 1
ATOM 1029 O O . PRO A 1 132 ? 2.709 25.912 -21.854 1.00 27.52 132 PRO A O 1
ATOM 1032 N N . GLY A 1 133 ? 2.552 24.973 -19.835 1.00 27.47 133 GLY A N 1
ATOM 1033 C CA . GLY A 1 133 ? 3.640 25.786 -19.281 1.00 27.47 133 GLY A CA 1
ATOM 1034 C C . GLY A 1 133 ? 3.837 25.694 -17.775 1.00 27.47 133 GLY A C 1
ATOM 1035 O O . GLY A 1 133 ? 4.954 25.890 -17.297 1.00 27.47 133 GLY A O 1
ATOM 1036 N N . HIS A 1 134 ? 2.809 25.340 -17.004 1.00 27.66 134 HIS A N 1
ATOM 1037 C CA . HIS A 1 134 ? 2.895 25.332 -15.542 1.00 27.66 134 HIS A CA 1
ATOM 1038 C C . HIS A 1 134 ? 2.615 23.941 -14.971 1.00 27.66 134 HIS A C 1
ATOM 1040 O O . HIS A 1 134 ? 1.546 23.361 -15.131 1.00 27.66 134 HIS A O 1
ATOM 1046 N N . ARG A 1 135 ? 3.646 23.361 -14.345 1.00 33.81 135 ARG A N 1
ATOM 1047 C CA . ARG A 1 135 ? 3.611 22.045 -13.697 1.00 33.81 135 ARG A CA 1
ATOM 1048 C C . ARG A 1 135 ? 3.681 22.237 -12.186 1.00 33.81 135 ARG A C 1
ATOM 1050 O O . ARG A 1 135 ? 4.756 22.147 -11.607 1.00 33.81 135 ARG A O 1
ATOM 1057 N N . GLY A 1 136 ? 2.533 22.464 -11.563 1.00 33.94 136 GLY A N 1
ATOM 1058 C CA . GLY A 1 136 ? 2.364 22.424 -10.114 1.00 33.94 136 GLY A CA 1
ATOM 1059 C C . GLY A 1 136 ? 1.011 21.804 -9.803 1.00 33.94 136 GLY A C 1
ATOM 1060 O O . GLY A 1 136 ? -0.007 22.322 -10.233 1.00 33.94 136 GLY A O 1
ATOM 1061 N N . GLY A 1 137 ? 1.002 20.653 -9.137 1.00 33.34 137 GLY A N 1
ATOM 1062 C CA . GLY A 1 137 ? -0.214 20.013 -8.643 1.00 33.34 137 GLY A CA 1
ATOM 1063 C C . GLY A 1 137 ? 0.078 19.476 -7.254 1.00 33.34 137 GLY A C 1
ATOM 1064 O O . GLY A 1 137 ? 1.076 18.782 -7.069 1.00 33.34 137 GLY A O 1
ATOM 1065 N N . THR A 1 138 ? -0.742 19.837 -6.279 1.00 38.62 138 THR A N 1
ATOM 1066 C CA . THR A 1 138 ? -0.612 19.407 -4.889 1.00 38.62 138 THR A CA 1
ATOM 1067 C C . THR A 1 138 ? -1.144 17.971 -4.745 1.00 38.62 138 THR A C 1
ATOM 1069 O O . THR A 1 138 ? -2.344 17.733 -4.808 1.00 38.62 138 THR A O 1
ATOM 1072 N N . SER A 1 139 ? -0.277 16.968 -4.531 1.00 40.97 139 SER A N 1
ATOM 1073 C CA . SER A 1 139 ? -0.731 15.655 -4.018 1.00 40.97 139 SER A CA 1
ATOM 1074 C C . SER A 1 139 ? -0.790 15.746 -2.514 1.00 40.97 139 SER A C 1
ATOM 1076 O O . SER A 1 139 ? 0.203 15.494 -1.837 1.00 40.97 139 SER A O 1
ATOM 1078 N N . ASN A 1 140 ? -1.929 16.177 -2.014 1.00 40.06 140 ASN A N 1
ATOM 1079 C CA . ASN A 1 140 ? -2.707 15.520 -0.977 1.00 40.06 140 ASN A CA 1
ATOM 1080 C C . ASN A 1 140 ? -3.995 16.329 -0.963 1.00 40.06 140 ASN A C 1
ATOM 1082 O O . ASN A 1 140 ? -3.944 17.557 -0.957 1.00 40.06 140 ASN A O 1
ATOM 1086 N N . TRP A 1 141 ? -5.145 15.672 -1.018 1.00 39.56 141 TRP A N 1
ATOM 1087 C CA . TRP A 1 141 ? -6.434 16.341 -0.903 1.00 39.56 141 TRP A CA 1
ATOM 1088 C C . TRP A 1 141 ? -6.554 16.889 0.532 1.00 39.56 141 TRP A C 1
ATOM 1090 O O . TRP A 1 141 ? -7.119 16.245 1.404 1.00 39.56 141 TRP A O 1
ATOM 1100 N N . GLN A 1 142 ? -5.914 18.033 0.802 1.00 39.94 142 GLN A N 1
ATOM 1101 C CA . GLN A 1 142 ? -5.615 18.620 2.122 1.00 39.94 142 GLN A CA 1
ATOM 1102 C C . GLN A 1 142 ? -6.841 19.300 2.762 1.00 39.94 142 GLN A C 1
ATOM 1104 O O . GLN A 1 142 ? -6.784 20.391 3.332 1.00 39.94 142 GLN A O 1
ATOM 1109 N N . LEU A 1 143 ? -7.984 18.631 2.669 1.00 37.31 143 LEU A N 1
ATOM 1110 C CA . LEU A 1 143 ? -9.252 19.024 3.256 1.00 37.31 143 LEU A CA 1
ATOM 1111 C C . LEU A 1 143 ? -9.872 17.789 3.896 1.00 37.31 143 LEU A C 1
ATOM 1113 O O . LEU A 1 143 ? -10.182 16.837 3.183 1.00 37.31 143 LEU A O 1
ATOM 1117 N N . PHE A 1 144 ? -10.148 17.853 5.202 1.00 40.72 144 PHE A N 1
ATOM 1118 C CA . PHE A 1 144 ? -11.008 16.871 5.871 1.00 40.72 144 PHE A CA 1
ATOM 1119 C C . PHE A 1 144 ? -12.333 16.673 5.113 1.00 40.72 144 PHE A C 1
ATOM 1121 O O . PHE A 1 144 ? -12.753 15.542 4.887 1.00 40.72 144 PHE A O 1
ATOM 1128 N N . GLY A 1 145 ? -12.893 17.759 4.564 1.00 40.16 145 GLY A N 1
ATOM 1129 C CA . GLY A 1 145 ? -14.100 17.737 3.731 1.00 40.16 145 GLY A CA 1
ATOM 1130 C C . GLY A 1 145 ? -13.961 17.122 2.329 1.00 40.16 145 GLY A C 1
ATOM 1131 O O . GLY A 1 145 ? -14.973 16.941 1.662 1.00 40.16 145 GLY A O 1
ATOM 1132 N N . ARG A 1 146 ? -12.751 16.784 1.851 1.00 56.84 146 ARG A N 1
ATOM 1133 C CA . ARG A 1 146 ? -12.553 16.118 0.544 1.00 56.84 146 ARG A CA 1
ATOM 1134 C C . ARG A 1 146 ? -12.229 14.626 0.652 1.00 56.84 146 ARG A C 1
ATOM 1136 O O . ARG A 1 146 ? -12.239 13.955 -0.376 1.00 56.84 146 ARG A O 1
ATOM 1143 N N . PHE A 1 147 ? -12.016 14.079 1.854 1.00 68.12 147 PHE A N 1
ATOM 1144 C CA . PHE A 1 147 ? -11.780 12.638 2.021 1.00 68.12 147 PHE A CA 1
ATOM 1145 C C . PHE A 1 147 ? -13.024 11.800 1.741 1.00 68.12 147 PHE A C 1
ATOM 1147 O O . PHE A 1 147 ? -12.918 10.770 1.079 1.00 68.12 147 PHE A O 1
ATOM 1154 N N . THR A 1 148 ? -14.194 12.262 2.185 1.00 73.69 148 THR A N 1
ATOM 1155 C CA . THR A 1 148 ? -15.467 11.597 1.889 1.00 73.69 148 THR A CA 1
ATOM 1156 C C . THR A 1 148 ? -15.738 11.572 0.379 1.00 73.69 148 THR A C 1
ATOM 1158 O O . THR A 1 148 ? -15.881 10.469 -0.141 1.00 73.69 148 THR A O 1
ATOM 1161 N N . PRO A 1 149 ? -15.652 12.696 -0.368 1.00 81.19 149 PRO A N 1
ATOM 1162 C CA . PRO A 1 149 ? -15.769 12.668 -1.827 1.00 81.19 149 PRO A CA 1
ATOM 1163 C C . PRO A 1 149 ? -14.801 11.706 -2.529 1.00 81.19 149 PRO A C 1
ATOM 1165 O O . PRO A 1 149 ? -15.217 10.943 -3.394 1.00 81.19 149 PRO A O 1
ATOM 1168 N N . VAL A 1 150 ? -13.508 11.679 -2.174 1.00 80.38 150 VAL A N 1
ATOM 1169 C CA . VAL A 1 150 ? -12.574 10.744 -2.842 1.00 80.38 150 VAL A CA 1
ATOM 1170 C C . VAL A 1 150 ? -12.819 9.288 -2.444 1.00 80.38 150 VAL A C 1
ATOM 1172 O O . VAL A 1 150 ? -12.623 8.387 -3.260 1.00 80.38 150 VAL A O 1
ATOM 1175 N N . TYR A 1 151 ? -13.281 9.039 -1.216 1.00 87.38 151 TYR A N 1
ATOM 1176 C CA . TYR A 1 151 ? -13.729 7.714 -0.797 1.00 87.38 151 TYR A CA 1
ATOM 1177 C C . TYR A 1 151 ? -14.971 7.281 -1.592 1.00 87.38 151 TYR A C 1
ATOM 1179 O O . TYR A 1 151 ? -15.030 6.149 -2.073 1.00 87.38 151 TYR A O 1
ATOM 1187 N N . GLU A 1 152 ? -15.929 8.178 -1.812 1.00 88.56 152 GLU A N 1
ATOM 1188 C CA . GLU A 1 152 ? -17.109 7.937 -2.652 1.00 88.56 152 GLU A CA 1
ATOM 1189 C C . GLU A 1 152 ? -16.732 7.664 -4.115 1.00 88.56 152 GLU A C 1
ATOM 1191 O O . GLU A 1 152 ? -17.298 6.763 -4.730 1.00 88.56 152 GLU A O 1
ATOM 1196 N N . LEU A 1 153 ? -15.694 8.329 -4.638 1.00 89.56 153 LEU A N 1
ATOM 1197 C CA . LEU A 1 153 ? -15.117 8.057 -5.965 1.00 89.56 153 LEU A CA 1
ATOM 1198 C C . LEU A 1 153 ? -14.361 6.716 -6.063 1.00 89.56 153 LEU A C 1
ATOM 1200 O O . LEU A 1 153 ? -13.890 6.351 -7.140 1.00 89.56 153 LEU A O 1
ATOM 1204 N N . GLY A 1 154 ? -14.237 5.968 -4.963 1.00 88.44 154 GLY A N 1
ATOM 1205 C CA . GLY A 1 154 ? -13.669 4.617 -4.953 1.00 88.44 154 GLY A CA 1
ATOM 1206 C C . GLY A 1 154 ? -12.252 4.503 -4.392 1.00 88.44 154 GLY A C 1
ATOM 1207 O O . GLY A 1 154 ? -11.689 3.409 -4.407 1.00 88.44 154 GLY A O 1
ATOM 1208 N N . VAL A 1 155 ? -11.663 5.578 -3.852 1.00 91.88 155 VAL A N 1
ATOM 1209 C CA . VAL A 1 155 ? -10.371 5.489 -3.150 1.00 91.88 155 VAL A CA 1
ATOM 1210 C C . VAL A 1 155 ? -10.541 4.686 -1.858 1.00 91.88 155 VAL A C 1
ATOM 1212 O O . VAL A 1 155 ? -11.486 4.897 -1.097 1.00 91.88 155 VAL A O 1
ATOM 1215 N N . ARG A 1 156 ? -9.641 3.726 -1.612 1.00 94.56 156 ARG A N 1
ATOM 1216 C CA . ARG A 1 156 ? -9.736 2.799 -0.466 1.00 94.56 156 ARG A CA 1
ATOM 1217 C C . ARG A 1 156 ? -8.515 2.772 0.442 1.00 94.56 156 ARG A C 1
ATOM 1219 O O . ARG A 1 156 ? -8.644 2.301 1.566 1.00 94.56 156 ARG A O 1
ATOM 1226 N N . TYR A 1 157 ? -7.383 3.328 0.013 1.00 94.62 157 TYR A N 1
ATOM 1227 C CA . TYR A 1 157 ? -6.285 3.689 0.907 1.00 94.62 157 TYR A CA 1
ATOM 1228 C C . TYR A 1 157 ? -5.742 5.075 0.562 1.00 94.62 157 TYR A C 1
ATOM 1230 O O . TYR A 1 157 ? -5.830 5.511 -0.586 1.00 94.62 157 TYR A O 1
ATOM 1238 N N . ILE A 1 158 ? -5.138 5.741 1.546 1.00 92.06 158 ILE A N 1
ATOM 1239 C CA . ILE A 1 158 ? -4.319 6.938 1.325 1.00 92.06 158 ILE A CA 1
ATOM 1240 C C . ILE A 1 158 ? -2.962 6.724 1.989 1.00 92.06 158 ILE A C 1
ATOM 1242 O O . ILE A 1 158 ? -2.889 6.414 3.180 1.00 92.06 158 ILE A O 1
ATOM 1246 N N . THR A 1 159 ? -1.889 6.921 1.222 1.00 89.50 159 THR A N 1
ATOM 1247 C CA . THR A 1 159 ? -0.542 7.072 1.777 1.00 89.50 159 THR A CA 1
ATOM 1248 C C . THR A 1 159 ? -0.491 8.401 2.514 1.00 89.50 159 THR A C 1
ATOM 1250 O O . THR A 1 159 ? -0.671 9.444 1.886 1.00 89.50 159 THR A O 1
ATOM 1253 N N . VAL A 1 160 ? -0.260 8.377 3.833 1.00 87.12 160 VAL A N 1
ATOM 1254 C CA . VAL A 1 160 ? -0.361 9.570 4.702 1.00 87.12 160 VAL A CA 1
ATOM 1255 C C . VAL A 1 160 ? 0.429 10.753 4.131 1.00 87.12 160 VAL A C 1
ATOM 1257 O O . VAL A 1 160 ? -0.018 11.897 4.218 1.00 87.12 160 VAL A O 1
ATOM 1260 N N . LYS A 1 161 ? 1.582 10.474 3.508 1.00 83.94 161 LYS A N 1
ATOM 1261 C CA . LYS A 1 161 ? 2.356 11.435 2.715 1.00 83.94 161 LYS A CA 1
ATOM 1262 C C . LYS A 1 161 ? 3.354 10.723 1.781 1.00 83.94 161 LYS A C 1
ATOM 1264 O O . LYS A 1 161 ? 3.796 9.621 2.087 1.00 83.94 161 LYS A O 1
ATOM 1269 N N . ASN A 1 162 ? 3.760 11.374 0.683 1.00 84.19 162 ASN A N 1
ATOM 1270 C CA . ASN A 1 162 ? 4.744 10.874 -0.305 1.00 84.19 162 ASN A CA 1
ATOM 1271 C C . ASN A 1 162 ? 6.169 11.436 -0.044 1.00 84.19 162 ASN A C 1
ATOM 1273 O O . ASN A 1 162 ? 6.570 11.482 1.095 1.00 84.19 162 ASN A O 1
ATOM 1277 N N . ASN A 1 163 ? 7.005 11.876 -0.990 1.00 80.06 163 ASN A N 1
ATOM 1278 C CA . ASN A 1 163 ? 8.411 12.251 -0.719 1.00 80.06 163 ASN A CA 1
ATOM 1279 C C . ASN A 1 163 ? 8.622 13.681 -0.178 1.00 80.06 163 ASN A C 1
ATOM 1281 O O . ASN A 1 163 ? 9.738 14.193 -0.208 1.00 80.06 163 ASN A O 1
ATOM 1285 N N . CYS A 1 164 ? 7.577 14.313 0.338 1.00 79.06 164 CYS A N 1
ATOM 1286 C CA . CYS A 1 164 ? 7.596 15.649 0.924 1.00 79.06 164 CYS A CA 1
ATOM 1287 C C . CYS A 1 164 ? 6.684 15.681 2.152 1.00 79.06 164 CYS A C 1
ATOM 1289 O O . CYS A 1 164 ? 5.773 14.854 2.272 1.00 79.06 164 CYS A O 1
ATOM 1291 N N . ASP A 1 165 ? 6.942 16.627 3.052 1.00 83.50 165 ASP A N 1
ATOM 1292 C CA . ASP A 1 165 ? 6.047 16.901 4.175 1.00 83.50 165 ASP A CA 1
ATOM 1293 C C . ASP A 1 165 ? 4.723 17.480 3.660 1.00 83.50 165 ASP A C 1
ATOM 1295 O O . ASP A 1 165 ? 4.655 18.089 2.589 1.00 83.50 165 ASP A O 1
ATOM 1299 N N . ASN A 1 166 ? 3.659 17.288 4.429 1.00 81.31 166 ASN A N 1
ATOM 1300 C CA . ASN A 1 166 ? 2.366 17.920 4.193 1.00 81.31 166 ASN A CA 1
ATOM 1301 C C . ASN A 1 166 ? 1.799 18.451 5.520 1.00 81.31 166 ASN A C 1
ATOM 1303 O O . ASN A 1 166 ? 2.414 18.304 6.574 1.00 81.31 166 ASN A O 1
ATOM 1307 N N . ALA A 1 167 ? 0.597 19.028 5.481 1.00 83.75 167 ALA A N 1
ATOM 1308 C CA . ALA A 1 167 ? -0.080 19.545 6.673 1.00 83.75 167 ALA A CA 1
ATOM 1309 C C . ALA A 1 167 ? -0.352 18.488 7.769 1.00 83.75 167 ALA A C 1
ATOM 1311 O O . ALA A 1 167 ? -0.679 18.856 8.896 1.00 83.75 167 ALA A O 1
ATOM 1312 N N . PHE A 1 168 ? -0.234 17.190 7.466 1.00 86.38 168 PHE A N 1
ATOM 1313 C CA . PHE A 1 168 ? -0.568 16.082 8.365 1.00 86.38 168 PHE A CA 1
ATOM 1314 C C . PHE A 1 168 ? 0.660 15.395 8.976 1.00 86.38 168 PHE A C 1
ATOM 1316 O O . PHE A 1 168 ? 0.563 14.859 10.080 1.00 86.38 168 PHE A O 1
ATOM 1323 N N . ALA A 1 169 ? 1.791 15.344 8.266 1.00 88.06 169 ALA A N 1
ATOM 1324 C CA . ALA A 1 169 ? 2.854 14.396 8.582 1.00 88.06 169 ALA A CA 1
ATOM 1325 C C . ALA A 1 169 ? 4.228 14.725 7.980 1.00 88.06 169 ALA A C 1
ATOM 1327 O O . ALA A 1 169 ? 4.341 15.337 6.913 1.00 88.06 169 ALA A O 1
ATOM 1328 N N . THR A 1 170 ? 5.269 14.192 8.626 1.00 88.12 170 THR A N 1
ATOM 1329 C CA . THR A 1 170 ? 6.665 14.274 8.180 1.00 88.12 170 THR A CA 1
ATOM 1330 C C . THR A 1 170 ? 7.097 13.113 7.286 1.00 88.12 170 THR A C 1
ATOM 1332 O O . THR A 1 17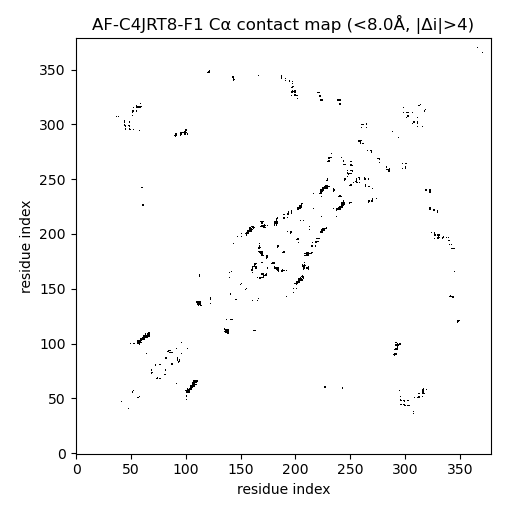0 ? 6.702 11.949 7.439 1.00 88.12 170 THR A O 1
ATOM 1335 N N . ALA A 1 171 ? 7.983 13.430 6.345 1.00 85.12 171 ALA A N 1
ATOM 1336 C CA . ALA A 1 171 ? 8.547 12.501 5.399 1.00 85.12 171 ALA A CA 1
ATOM 1337 C C . ALA A 1 171 ? 9.831 11.789 5.814 1.00 85.12 171 ALA A C 1
ATOM 1339 O O . ALA A 1 171 ? 10.752 12.413 6.317 1.00 85.12 171 ALA A O 1
ATOM 1340 N N . GLN A 1 172 ? 9.970 10.500 5.465 1.00 89.38 172 GLN A N 1
ATOM 1341 C CA . GLN A 1 172 ? 11.269 9.831 5.574 1.00 89.38 172 GLN A CA 1
ATOM 1342 C C . GLN A 1 172 ? 12.350 10.514 4.722 1.00 89.38 172 GLN A C 1
ATOM 1344 O O . GLN A 1 172 ? 13.499 10.551 5.142 1.00 89.38 172 GLN A O 1
ATOM 1349 N N . SER A 1 173 ? 12.002 11.077 3.559 1.00 85.25 173 SER A N 1
ATOM 1350 C CA . SER A 1 173 ? 12.928 11.873 2.739 1.00 85.25 173 SER A CA 1
ATOM 1351 C C . SER A 1 173 ? 13.390 13.144 3.455 1.00 85.25 173 SER A C 1
ATOM 1353 O O . SER A 1 173 ? 14.584 13.403 3.485 1.00 85.25 173 SER A O 1
ATOM 1355 N N . THR A 1 174 ? 12.481 13.867 4.117 1.00 84.19 174 THR A N 1
ATOM 1356 C CA . THR A 1 174 ? 12.809 15.012 4.986 1.00 84.19 174 THR A CA 1
ATOM 1357 C C . THR A 1 174 ? 13.827 14.625 6.057 1.00 84.19 174 THR A C 1
ATOM 1359 O O . THR A 1 174 ? 14.845 15.289 6.224 1.00 84.19 174 THR A O 1
ATOM 1362 N N . VAL A 1 175 ? 13.596 13.508 6.748 1.00 89.44 175 VAL A N 1
ATOM 1363 C CA . VAL A 1 175 ? 14.517 13.032 7.790 1.00 89.44 175 VAL A CA 1
ATOM 1364 C C . VAL A 1 175 ? 15.851 12.572 7.197 1.00 89.44 175 VAL A C 1
ATOM 1366 O O . VAL A 1 175 ? 16.903 12.825 7.776 1.00 89.44 175 VAL A O 1
ATOM 1369 N N . ALA A 1 176 ? 15.837 11.935 6.023 1.00 87.38 176 ALA A N 1
ATOM 1370 C CA . ALA A 1 176 ? 17.051 11.528 5.316 1.00 87.38 176 ALA A CA 1
ATOM 1371 C C . ALA A 1 176 ? 17.908 12.725 4.858 1.00 87.38 176 ALA A C 1
ATOM 1373 O O . ALA A 1 176 ? 19.120 12.585 4.730 1.00 87.38 176 ALA A O 1
ATOM 1374 N N . GLU A 1 177 ? 17.301 13.898 4.660 1.00 89.31 177 GLU A N 1
ATOM 1375 C CA . GLU A 1 177 ? 17.989 15.174 4.409 1.00 89.31 177 GLU A CA 1
ATOM 1376 C C . GLU A 1 177 ? 18.542 15.829 5.692 1.00 89.31 177 GLU A C 1
ATOM 1378 O O . GLU A 1 177 ? 19.120 16.910 5.630 1.00 89.31 177 GLU A O 1
ATOM 1383 N N . GLY A 1 178 ? 18.364 15.209 6.864 1.00 90.88 178 GLY A N 1
ATOM 1384 C CA . GLY A 1 178 ? 18.814 15.744 8.153 1.00 90.88 178 GLY A CA 1
ATOM 1385 C C . GLY A 1 178 ? 17.872 16.780 8.774 1.00 90.88 178 GLY A C 1
ATOM 1386 O O . GLY A 1 178 ? 18.244 17.437 9.747 1.00 90.88 178 GLY A O 1
ATOM 1387 N N . ARG A 1 179 ? 16.654 16.941 8.240 1.00 92.62 179 ARG A N 1
ATOM 1388 C CA . ARG A 1 179 ? 15.635 17.837 8.808 1.00 92.62 179 ARG A CA 1
ATOM 1389 C C . ARG A 1 179 ? 14.897 17.173 9.993 1.00 92.62 179 ARG A C 1
ATOM 1391 O O . ARG A 1 179 ? 14.910 15.945 10.107 1.00 92.62 179 ARG A O 1
ATOM 1398 N N . PRO A 1 180 ? 14.252 17.955 10.887 1.00 93.12 180 PRO A N 1
ATOM 1399 C CA . PRO A 1 180 ? 13.569 17.420 12.070 1.00 93.12 180 PRO A CA 1
ATOM 1400 C C . PRO A 1 180 ? 12.456 16.408 11.748 1.00 93.12 180 PRO A C 1
ATOM 1402 O O . PRO A 1 180 ? 11.774 16.536 10.733 1.00 93.12 180 PRO A O 1
ATOM 1405 N N . ASP A 1 181 ? 12.224 15.455 12.660 1.00 94.56 181 ASP A N 1
ATOM 1406 C CA . ASP A 1 181 ? 11.130 14.471 12.588 1.00 94.56 181 ASP A CA 1
ATOM 1407 C C . ASP A 1 181 ? 10.040 14.738 13.648 1.00 94.56 181 ASP A C 1
ATOM 1409 O O . ASP A 1 181 ? 9.985 14.029 14.658 1.00 94.56 181 ASP A O 1
ATOM 1413 N N . PRO A 1 182 ? 9.175 15.760 13.488 1.00 92.81 182 PRO A N 1
ATOM 1414 C CA . PRO A 1 182 ? 8.093 16.018 14.440 1.00 92.81 182 PRO A CA 1
ATOM 1415 C C . PRO A 1 182 ? 6.967 14.969 14.384 1.00 92.81 182 PRO A C 1
ATOM 1417 O O . PRO A 1 182 ? 6.145 14.927 15.296 1.00 92.81 182 PRO A O 1
ATOM 1420 N N . GLY A 1 183 ? 6.941 14.105 13.362 1.00 94.38 183 GLY A N 1
ATOM 1421 C CA . GLY A 1 183 ? 5.959 13.032 13.220 1.00 94.38 183 GLY A CA 1
ATOM 1422 C C . GLY A 1 183 ? 4.621 13.506 12.649 1.00 94.38 183 GLY A C 1
ATOM 1423 O O . GLY A 1 183 ? 4.583 14.245 11.665 1.00 94.38 183 GLY A O 1
ATOM 1424 N N . LEU A 1 184 ? 3.511 13.051 13.243 1.00 92.81 184 LEU A N 1
ATOM 1425 C CA . LEU A 1 184 ? 2.185 13.572 12.891 1.00 92.81 184 LEU A CA 1
ATOM 1426 C C . LEU A 1 184 ? 2.010 14.986 13.450 1.00 92.81 184 LEU A C 1
ATOM 1428 O O . LEU A 1 184 ? 2.303 15.244 14.621 1.00 92.81 184 LEU A O 1
ATOM 1432 N N . THR A 1 185 ? 1.467 15.891 12.638 1.00 89.06 185 THR A N 1
ATOM 1433 C CA . THR A 1 185 ? 1.128 17.240 13.098 1.00 89.06 185 THR A CA 1
ATOM 1434 C C . THR A 1 185 ? 0.007 17.173 14.135 1.00 89.06 185 THR A C 1
ATOM 1436 O O . THR A 1 185 ? -0.901 16.340 14.054 1.00 89.06 185 THR A O 1
ATOM 1439 N N . LYS A 1 186 ? 0.062 18.042 15.148 1.00 88.69 186 LYS A N 1
ATOM 1440 C CA . LYS A 1 186 ? -0.913 18.061 16.245 1.00 88.69 186 LYS A CA 1
ATOM 1441 C C . LYS A 1 186 ? -1.722 19.360 16.229 1.00 88.69 186 LYS A C 1
ATOM 1443 O O . LYS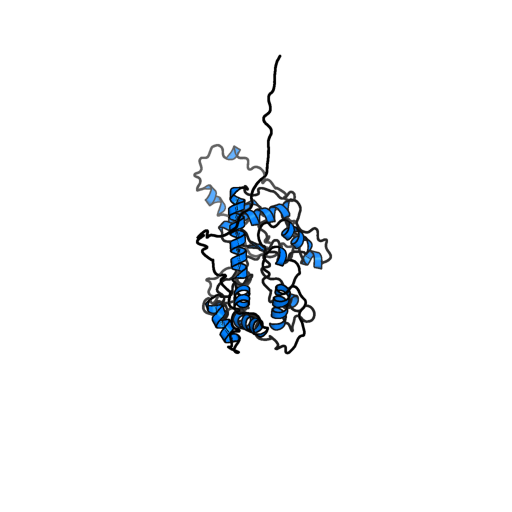 A 1 186 ? -1.117 20.410 16.042 1.00 88.69 186 LYS A O 1
ATOM 1448 N N . PRO A 1 187 ? -3.049 19.295 16.450 1.00 88.38 187 PRO A N 1
ATOM 1449 C CA . PRO A 1 187 ? -3.867 18.073 16.526 1.00 88.38 187 PRO A CA 1
ATOM 1450 C C . PRO A 1 187 ? -4.199 17.477 15.143 1.00 88.38 187 PRO A C 1
ATOM 1452 O O . PRO A 1 187 ? -4.626 16.329 15.048 1.00 88.38 187 PRO A O 1
ATOM 1455 N N . PHE A 1 188 ? -3.982 18.240 14.072 1.00 86.31 188 PHE A N 1
ATOM 1456 C CA . PHE A 1 188 ? -4.571 18.003 12.753 1.00 86.31 188 PHE A CA 1
ATOM 1457 C C . PHE A 1 188 ? -4.234 16.638 12.119 1.00 86.31 188 PHE A C 1
ATOM 1459 O O . PHE A 1 188 ? -5.130 15.924 11.673 1.00 86.31 188 PHE A O 1
ATOM 1466 N N . GLY A 1 189 ? -2.967 16.221 12.123 1.00 89.00 189 GLY A N 1
ATOM 1467 C CA . GLY A 1 189 ? -2.534 14.914 11.620 1.00 89.00 189 GLY A CA 1
ATOM 1468 C C . GLY A 1 189 ? -3.071 13.728 12.428 1.00 89.00 189 GLY A C 1
ATOM 1469 O O . GLY A 1 189 ? -3.338 12.670 11.863 1.00 89.00 189 GLY A O 1
ATOM 1470 N N . LEU A 1 190 ? -3.293 13.890 13.737 1.00 93.38 190 LEU A N 1
ATOM 1471 C CA . LEU A 1 190 ? -3.902 12.844 14.571 1.00 93.38 190 LEU A CA 1
ATOM 1472 C C . LEU A 1 190 ? -5.378 12.648 14.230 1.00 93.38 190 LEU A C 1
ATOM 1474 O O . LEU A 1 190 ? -5.841 11.517 14.069 1.00 93.38 190 LEU A O 1
ATOM 1478 N N . GLU A 1 191 ? -6.105 13.755 14.101 1.00 91.62 191 GLU A N 1
ATOM 1479 C CA . GLU A 1 191 ? -7.507 13.753 13.693 1.00 91.62 191 GLU A CA 1
ATOM 1480 C C . GLU A 1 191 ? -7.682 13.145 12.295 1.00 91.62 191 GLU A C 1
ATOM 1482 O O . GLU A 1 191 ? -8.658 12.440 12.038 1.00 91.62 191 GLU A O 1
ATOM 1487 N N . PHE A 1 192 ? -6.678 13.303 11.426 1.00 90.00 192 PHE A N 1
ATOM 1488 C CA . PHE A 1 192 ? -6.695 12.767 10.069 1.00 90.00 192 PHE A CA 1
ATOM 1489 C C . PHE A 1 192 ? -6.711 11.238 10.077 1.00 90.00 192 PHE A C 1
ATOM 1491 O O . PHE A 1 192 ? -7.563 10.621 9.438 1.00 90.00 192 PHE A O 1
ATOM 1498 N N . ILE A 1 193 ? -5.852 10.613 10.885 1.00 95.31 193 ILE A N 1
ATOM 1499 C CA . ILE A 1 193 ? -5.853 9.153 11.046 1.00 95.31 193 ILE A CA 1
ATOM 1500 C C . ILE A 1 193 ? -7.183 8.655 11.629 1.00 95.31 193 ILE A C 1
ATOM 1502 O O . ILE A 1 193 ? -7.719 7.636 11.182 1.00 95.31 193 ILE A O 1
ATOM 1506 N N . LYS A 1 194 ? -7.747 9.373 12.609 1.00 95.25 194 LYS A N 1
ATOM 1507 C CA . LYS A 1 194 ? -9.030 8.996 13.222 1.00 95.25 194 LYS A CA 1
ATOM 1508 C C . LYS A 1 194 ? -10.178 9.036 12.219 1.00 95.25 194 LYS A C 1
ATOM 1510 O O . LYS A 1 194 ? -11.001 8.117 12.246 1.00 95.25 194 LYS A O 1
ATOM 1515 N N . GLU A 1 195 ? -10.211 10.047 11.350 1.00 94.12 195 GLU A N 1
ATOM 1516 C CA . GLU A 1 195 ? -11.224 10.174 10.301 1.00 94.12 195 GLU A CA 1
ATOM 1517 C C . GLU A 1 195 ? -11.064 9.094 9.232 1.00 94.12 195 GLU A C 1
ATOM 1519 O O . GLU A 1 195 ? -12.051 8.474 8.846 1.00 94.12 195 GLU A O 1
ATOM 1524 N N . MET A 1 196 ? -9.831 8.763 8.831 1.00 95.06 196 MET A N 1
ATOM 1525 C CA . MET A 1 196 ? -9.586 7.620 7.945 1.00 95.06 196 MET A CA 1
ATOM 1526 C C . MET A 1 196 ? -10.145 6.317 8.536 1.00 95.06 196 MET A C 1
ATOM 1528 O O . MET A 1 196 ? -10.831 5.565 7.843 1.00 95.06 196 MET A O 1
ATOM 1532 N N . ASN A 1 197 ? -9.923 6.065 9.833 1.00 97.19 197 ASN A N 1
ATOM 1533 C CA . ASN A 1 197 ? -10.492 4.892 10.501 1.00 97.19 197 ASN A CA 1
ATOM 1534 C C . ASN A 1 197 ? -12.025 4.932 10.574 1.00 97.19 197 ASN A C 1
ATOM 1536 O O . ASN A 1 197 ? -12.653 3.886 10.416 1.00 97.19 197 ASN A O 1
ATOM 1540 N N . ARG A 1 198 ? -12.629 6.107 10.805 1.00 97.25 198 ARG A N 1
ATOM 1541 C CA . ARG A 1 198 ? -14.090 6.279 10.836 1.00 97.25 198 ARG A CA 1
ATOM 1542 C C . ARG A 1 198 ? -14.704 6.046 9.453 1.00 97.25 198 ARG A C 1
ATOM 1544 O O . ARG A 1 198 ? -15.711 5.356 9.354 1.00 97.25 198 ARG A O 1
ATOM 1551 N N . LEU A 1 199 ? -14.092 6.559 8.386 1.00 95.56 199 LEU A N 1
ATOM 1552 C CA . LEU A 1 199 ? -14.540 6.356 7.002 1.00 95.56 199 LEU A CA 1
ATOM 1553 C C . LEU A 1 199 ? -14.360 4.911 6.518 1.00 95.56 199 LEU A C 1
ATOM 1555 O O . LEU A 1 199 ? -15.117 4.456 5.668 1.00 95.56 199 LEU A O 1
ATOM 1559 N N . GLY A 1 200 ? -13.384 4.180 7.061 1.00 96.94 200 GLY A N 1
ATOM 1560 C CA . GLY A 1 200 ? -12.976 2.877 6.525 1.00 96.94 200 GLY A CA 1
ATOM 1561 C C . GLY A 1 200 ? -11.971 2.996 5.386 1.00 96.94 200 GLY A C 1
ATOM 1562 O O . GLY A 1 200 ? -11.914 2.134 4.512 1.00 96.94 200 GLY A O 1
ATOM 1563 N N . MET A 1 201 ? -11.189 4.075 5.394 1.00 96.19 201 MET A N 1
ATOM 1564 C CA . MET A 1 201 ? -10.032 4.264 4.532 1.00 96.19 201 MET A CA 1
ATOM 1565 C C . MET A 1 201 ? -8.829 3.537 5.143 1.00 96.19 201 MET A C 1
ATOM 1567 O O . MET A 1 201 ? -8.469 3.775 6.299 1.00 96.19 201 MET A O 1
ATOM 1571 N N . LEU A 1 202 ? -8.179 2.672 4.367 1.00 95.88 202 LEU A N 1
ATOM 1572 C CA . LEU A 1 202 ? -6.914 2.053 4.757 1.00 95.88 202 LEU A CA 1
ATOM 1573 C C . LEU A 1 202 ? -5.844 3.143 4.921 1.00 95.88 202 LEU A C 1
ATOM 1575 O O . LEU A 1 202 ? -5.620 3.969 4.032 1.00 95.88 202 LEU A O 1
ATOM 1579 N N . VAL A 1 203 ? -5.173 3.133 6.069 1.00 96.38 203 VAL A N 1
ATOM 1580 C CA . VAL A 1 203 ? -4.053 4.033 6.354 1.00 96.38 203 VAL A CA 1
ATOM 1581 C C . VAL A 1 203 ? -2.780 3.394 5.819 1.00 96.38 203 VAL A C 1
ATOM 1583 O O . VAL A 1 203 ? -2.375 2.346 6.322 1.00 96.38 203 VAL A O 1
ATOM 1586 N N . ASP A 1 204 ? -2.161 4.008 4.811 1.00 94.56 204 ASP A N 1
ATOM 1587 C CA . ASP A 1 204 ? -0.896 3.543 4.245 1.00 94.56 204 ASP A CA 1
ATOM 1588 C C . ASP A 1 204 ? 0.292 4.351 4.790 1.00 94.56 204 ASP A C 1
ATOM 1590 O O . ASP A 1 204 ? 0.339 5.581 4.696 1.00 94.56 204 ASP A O 1
ATOM 1594 N N . LEU A 1 205 ? 1.252 3.634 5.373 1.00 93.69 205 LEU A N 1
ATOM 1595 C CA . LEU A 1 205 ? 2.449 4.172 6.017 1.00 93.69 205 LEU A CA 1
ATOM 1596 C C . LEU A 1 205 ? 3.713 4.023 5.164 1.00 93.69 205 LEU A C 1
ATOM 1598 O O . LEU A 1 205 ? 4.814 4.298 5.640 1.00 93.69 205 LEU A O 1
ATOM 1602 N N . SER A 1 206 ? 3.600 3.636 3.894 1.00 89.12 206 SER A N 1
ATOM 1603 C CA . SER A 1 206 ? 4.731 3.770 2.974 1.00 89.12 206 SER A CA 1
ATOM 1604 C C . SER A 1 206 ? 5.196 5.235 2.877 1.00 89.12 206 SER A C 1
ATOM 1606 O O . SER A 1 206 ? 4.419 6.172 3.037 1.00 89.12 206 SER A O 1
ATOM 1608 N N . HIS A 1 207 ? 6.502 5.436 2.673 1.00 90.12 207 HIS A N 1
ATOM 1609 C CA . HIS A 1 207 ? 7.223 6.720 2.714 1.00 90.12 207 HIS A CA 1
ATOM 1610 C C . HIS A 1 207 ? 7.329 7.433 4.075 1.00 90.12 207 HIS A C 1
ATOM 1612 O O . HIS A 1 207 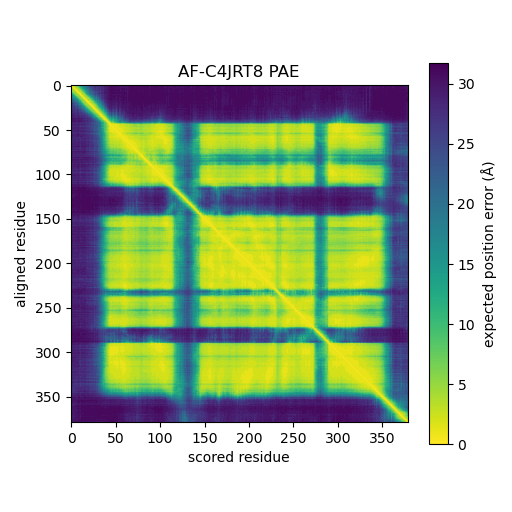? 8.217 8.278 4.212 1.00 90.12 207 HIS A O 1
ATOM 1618 N N . VAL A 1 208 ? 6.461 7.192 5.059 1.00 90.06 208 VAL A N 1
ATOM 1619 C CA . VAL A 1 208 ? 6.402 8.006 6.291 1.00 90.06 208 VAL A CA 1
ATOM 1620 C C . VAL A 1 208 ? 7.676 7.951 7.136 1.00 90.06 208 VAL A C 1
ATOM 1622 O O . VAL A 1 208 ? 8.395 6.955 7.112 1.00 90.06 208 VAL A O 1
ATOM 1625 N N . SER A 1 209 ? 7.970 9.030 7.870 1.00 92.69 209 SER A N 1
ATOM 1626 C CA . SER A 1 209 ? 9.077 9.027 8.833 1.00 92.69 209 SER A CA 1
ATOM 1627 C C . SER A 1 209 ? 8.819 8.061 9.994 1.00 92.69 209 SER A C 1
ATOM 1629 O O . SER A 1 209 ? 7.676 7.692 10.285 1.00 92.69 209 SER A O 1
ATOM 1631 N N . ALA A 1 210 ? 9.876 7.679 10.711 1.00 92.31 210 ALA A N 1
ATOM 1632 C CA . ALA A 1 210 ? 9.754 6.783 11.855 1.00 92.31 210 ALA A CA 1
ATOM 1633 C C . ALA A 1 210 ? 8.829 7.346 12.954 1.00 92.31 210 ALA A C 1
ATOM 1635 O O . ALA A 1 210 ? 8.043 6.580 13.520 1.00 92.31 210 ALA A O 1
ATOM 1636 N N . ASN A 1 211 ? 8.869 8.653 13.254 1.00 94.44 211 ASN A N 1
ATOM 1637 C CA . ASN A 1 211 ? 7.947 9.235 14.237 1.00 94.44 211 ASN A CA 1
ATOM 1638 C C . ASN A 1 211 ? 6.512 9.314 13.715 1.00 94.44 211 ASN A C 1
ATOM 1640 O O . ASN A 1 211 ? 5.600 8.947 14.453 1.00 94.44 211 ASN A O 1
ATOM 1644 N N . THR A 1 212 ? 6.301 9.661 12.441 1.00 94.06 212 THR A N 1
ATOM 1645 C CA . THR A 1 212 ? 4.962 9.628 11.823 1.00 94.06 212 THR A CA 1
ATOM 1646 C C . THR A 1 212 ? 4.352 8.232 11.917 1.00 94.06 212 THR A C 1
ATOM 1648 O O . THR A 1 212 ? 3.192 8.078 12.304 1.00 94.06 212 THR A O 1
ATOM 1651 N N . MET A 1 213 ? 5.142 7.196 11.621 1.00 93.75 213 MET A N 1
ATOM 1652 C CA . MET A 1 213 ? 4.716 5.805 11.751 1.00 93.75 213 MET A CA 1
ATOM 1653 C C . MET A 1 213 ? 4.324 5.480 13.198 1.00 93.75 213 MET A C 1
ATOM 1655 O O . MET A 1 213 ? 3.246 4.941 13.438 1.00 93.75 213 MET A O 1
ATOM 1659 N N . ARG A 1 214 ? 5.183 5.809 14.173 1.00 93.56 214 ARG A N 1
ATOM 1660 C CA . ARG A 1 214 ? 4.924 5.538 15.597 1.00 93.56 214 ARG A CA 1
ATOM 1661 C C . ARG A 1 214 ? 3.670 6.247 16.091 1.00 93.56 214 ARG A C 1
ATOM 1663 O O . ARG A 1 214 ? 2.877 5.630 16.793 1.00 93.56 214 ARG A O 1
ATOM 1670 N N . ASP A 1 215 ? 3.488 7.513 15.739 1.00 95.62 215 ASP A N 1
ATOM 1671 C CA . ASP A 1 215 ? 2.330 8.290 16.174 1.00 95.62 215 ASP A CA 1
ATOM 1672 C C . ASP A 1 215 ? 1.043 7.802 15.512 1.00 95.62 215 ASP A C 1
ATOM 1674 O O . ASP A 1 215 ? 0.025 7.666 16.191 1.00 95.62 215 ASP A O 1
ATOM 1678 N N . THR A 1 216 ? 1.109 7.406 14.237 1.00 95.56 216 THR A N 1
ATOM 1679 C CA . THR A 1 216 ? -0.022 6.762 13.562 1.00 95.56 216 THR A CA 1
ATOM 1680 C C . THR A 1 216 ? -0.401 5.453 14.248 1.00 95.56 216 THR A C 1
ATOM 1682 O O . THR A 1 216 ? -1.564 5.252 14.578 1.00 95.56 216 THR A O 1
ATOM 1685 N N . LEU A 1 217 ? 0.568 4.578 14.541 1.00 93.94 217 LEU A N 1
ATOM 1686 C CA . LEU A 1 217 ? 0.310 3.295 15.206 1.00 93.94 217 LEU A CA 1
ATOM 1687 C C . LEU A 1 217 ? -0.252 3.449 16.629 1.00 93.94 217 LEU A C 1
ATOM 1689 O O . LEU A 1 217 ? -0.948 2.550 17.094 1.00 93.94 217 LEU A O 1
ATOM 1693 N N . LYS A 1 218 ? 0.029 4.562 17.320 1.00 94.44 218 LYS A N 1
ATOM 1694 C CA . LYS A 1 218 ? -0.551 4.861 18.642 1.00 94.44 218 LYS A CA 1
ATOM 1695 C C . LYS A 1 218 ? -2.022 5.276 18.564 1.00 94.44 218 LYS A C 1
ATOM 1697 O O . LYS A 1 218 ? -2.768 4.978 19.489 1.00 94.44 218 LYS A O 1
ATOM 1702 N N . VAL A 1 219 ? -2.423 5.997 17.513 1.00 95.69 219 VAL A N 1
ATOM 1703 C CA . VAL A 1 219 ? -3.784 6.553 17.385 1.00 95.69 219 VAL A CA 1
ATOM 1704 C C . VAL A 1 219 ? -4.703 5.701 16.501 1.00 95.69 219 VAL A C 1
ATOM 1706 O O . VAL A 1 219 ? -5.924 5.801 16.613 1.00 95.69 219 VAL A O 1
ATOM 1709 N N . ALA A 1 220 ? -4.138 4.854 15.637 1.00 96.00 220 ALA A N 1
ATOM 1710 C CA . ALA A 1 220 ? -4.890 4.014 14.716 1.00 96.00 220 ALA A CA 1
ATOM 1711 C C . ALA A 1 220 ? -5.802 3.032 15.466 1.00 96.00 220 ALA A C 1
ATOM 1713 O O . ALA A 1 220 ? -5.365 2.225 16.285 1.00 96.00 220 ALA A O 1
ATOM 1714 N N . ARG A 1 221 ? -7.092 3.080 15.130 1.00 96.62 221 ARG A N 1
ATOM 1715 C CA . ARG A 1 221 ? -8.156 2.229 15.690 1.00 96.62 221 ARG A CA 1
ATOM 1716 C C . ARG A 1 221 ? -8.485 1.028 14.806 1.00 96.62 221 ARG A C 1
ATOM 1718 O O . ARG A 1 221 ? -9.281 0.179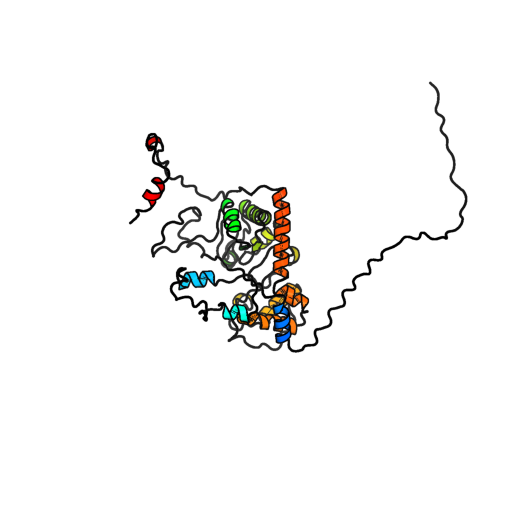 15.202 1.00 96.62 221 ARG A O 1
ATOM 1725 N N . ALA A 1 222 ? -7.898 0.986 13.614 1.00 96.94 222 ALA A N 1
ATOM 1726 C CA . ALA A 1 222 ? -7.995 -0.098 12.650 1.00 96.94 222 ALA A CA 1
ATOM 1727 C C . ALA A 1 222 ? -6.587 -0.526 12.190 1.00 96.94 222 ALA A C 1
ATOM 1729 O O . ALA A 1 222 ? -5.633 0.239 12.383 1.00 96.94 222 ALA A O 1
ATOM 1730 N N . PRO A 1 223 ? -6.440 -1.720 11.590 1.00 96.56 223 PRO A N 1
ATOM 1731 C CA . PRO A 1 223 ? -5.167 -2.148 11.028 1.00 96.56 223 PRO A CA 1
ATOM 1732 C C . PRO A 1 223 ? -4.688 -1.229 9.893 1.00 96.56 223 PRO A C 1
ATOM 1734 O O . PRO A 1 223 ? -5.482 -0.782 9.066 1.00 96.56 223 PRO A O 1
ATOM 1737 N N . VAL A 1 224 ? -3.383 -0.968 9.843 1.00 95.25 224 VAL A N 1
ATOM 1738 C CA . VAL A 1 224 ? -2.722 -0.154 8.810 1.00 95.25 224 VAL A CA 1
ATOM 1739 C C . VAL A 1 224 ? -2.030 -1.028 7.765 1.00 95.25 224 VAL A C 1
ATOM 1741 O O . VAL A 1 224 ? -1.789 -2.221 7.980 1.00 95.25 224 VAL A O 1
ATOM 1744 N N . ILE A 1 225 ? -1.667 -0.426 6.636 1.00 93.94 225 ILE A N 1
ATOM 1745 C CA . ILE A 1 225 ? -0.887 -1.081 5.587 1.00 93.94 225 ILE A CA 1
ATOM 1746 C C . ILE A 1 225 ? 0.430 -0.345 5.341 1.00 93.94 225 ILE A C 1
ATOM 1748 O O . ILE A 1 225 ? 0.571 0.838 5.639 1.00 93.94 225 ILE A O 1
ATOM 1752 N N . PHE A 1 226 ? 1.386 -1.059 4.764 1.00 93.44 226 PHE A N 1
ATOM 1753 C CA . PHE A 1 226 ? 2.482 -0.473 4.000 1.00 93.44 226 PHE A CA 1
ATOM 1754 C C . PHE A 1 226 ? 2.336 -1.016 2.589 1.00 93.44 226 PHE A C 1
ATOM 1756 O O . PHE A 1 226 ? 2.606 -2.196 2.369 1.00 93.44 226 PHE A O 1
ATOM 1763 N N . SER A 1 227 ? 1.848 -0.194 1.663 1.00 88.12 227 SER A N 1
ATOM 1764 C CA . SER A 1 227 ? 1.511 -0.625 0.302 1.00 88.12 227 SER A CA 1
ATOM 1765 C C . SER A 1 227 ? 2.740 -1.042 -0.515 1.00 88.12 227 SER A C 1
ATOM 1767 O O . SER A 1 227 ? 2.625 -1.870 -1.417 1.00 88.12 227 SER A O 1
ATOM 1769 N N . HIS A 1 228 ? 3.916 -0.497 -0.188 1.00 90.75 228 HIS A N 1
ATOM 1770 C CA . HIS A 1 228 ? 5.196 -0.838 -0.810 1.00 90.75 228 HIS A CA 1
ATOM 1771 C C . HIS A 1 228 ? 6.374 -0.443 0.100 1.00 90.75 228 HIS A C 1
ATOM 1773 O O . HIS A 1 228 ? 7.002 0.609 -0.033 1.00 90.75 228 HIS A O 1
ATOM 1779 N N . SER A 1 229 ? 6.727 -1.283 1.066 1.00 87.94 229 SER A N 1
ATOM 1780 C CA . SER A 1 229 ? 7.878 -1.021 1.946 1.00 87.94 229 SER A CA 1
ATOM 1781 C C . SER A 1 229 ? 8.630 -2.295 2.280 1.00 87.94 229 SER A C 1
ATOM 1783 O O . SER A 1 229 ? 8.082 -3.387 2.212 1.00 87.94 229 SER A O 1
ATOM 1785 N N . SER A 1 230 ? 9.910 -2.163 2.605 1.00 84.00 230 SER A N 1
ATOM 1786 C CA . SER A 1 230 ? 10.755 -3.295 2.987 1.00 84.00 230 SER A CA 1
ATOM 1787 C C . SER A 1 230 ? 10.730 -3.528 4.499 1.00 84.00 230 SER A C 1
ATOM 1789 O O . SER A 1 230 ? 9.996 -2.871 5.235 1.00 84.00 230 SER A O 1
ATOM 1791 N N . ALA A 1 231 ? 11.529 -4.492 4.959 1.00 72.38 231 ALA A N 1
ATOM 1792 C CA . ALA A 1 231 ? 11.647 -4.848 6.371 1.00 72.38 231 ALA A CA 1
ATOM 1793 C C . ALA A 1 231 ? 11.849 -3.621 7.274 1.00 72.38 231 ALA A C 1
ATOM 1795 O O . ALA A 1 231 ? 12.902 -2.987 7.249 1.00 72.38 231 ALA A O 1
ATOM 1796 N N . TYR A 1 232 ? 10.849 -3.352 8.109 1.00 64.81 232 TYR A N 1
ATOM 1797 C CA . TYR A 1 232 ? 10.929 -2.414 9.217 1.00 64.81 232 TYR A CA 1
ATOM 1798 C C . TYR A 1 232 ? 10.189 -3.002 10.425 1.00 64.81 232 TYR A C 1
ATOM 1800 O O . TYR A 1 232 ? 9.161 -3.669 10.286 1.00 64.81 232 TYR A O 1
ATOM 1808 N N . THR A 1 233 ? 10.726 -2.798 11.625 1.00 55.78 233 THR A N 1
ATOM 1809 C CA . THR A 1 233 ? 10.204 -3.392 12.859 1.00 55.78 233 THR A CA 1
ATOM 1810 C C . THR A 1 233 ? 9.006 -2.588 13.392 1.00 55.78 233 THR A C 1
ATOM 1812 O O . THR A 1 233 ? 9.084 -1.374 13.556 1.00 55.78 233 THR A O 1
ATOM 1815 N N . GLY A 1 234 ? 7.873 -3.248 13.688 1.00 59.56 234 GLY A N 1
ATOM 1816 C CA . GLY A 1 234 ? 6.772 -2.637 14.465 1.00 59.56 234 GLY A CA 1
ATOM 1817 C C . GLY A 1 234 ? 5.334 -2.881 13.986 1.00 59.56 234 GLY A C 1
ATOM 1818 O O . GLY A 1 234 ? 4.411 -2.720 14.780 1.00 59.56 234 GLY A O 1
ATOM 1819 N N . VAL A 1 235 ? 5.121 -3.323 12.743 1.00 63.25 235 VAL A N 1
ATOM 1820 C CA . VAL A 1 235 ? 3.771 -3.429 12.137 1.00 63.25 235 VAL A CA 1
ATOM 1821 C C . VAL A 1 235 ? 2.926 -4.564 12.726 1.00 63.25 235 VAL A C 1
ATOM 1823 O O . VAL A 1 235 ? 1.708 -4.439 12.850 1.00 63.25 235 VAL A O 1
ATOM 1826 N N . ALA A 1 236 ? 3.571 -5.650 13.164 1.00 63.03 236 ALA A N 1
ATOM 1827 C CA . ALA A 1 236 ? 2.890 -6.846 13.666 1.00 63.03 236 ALA A CA 1
ATOM 1828 C C . ALA A 1 236 ? 1.930 -6.564 14.841 1.00 63.03 236 ALA A C 1
ATOM 1830 O O . ALA A 1 236 ? 0.906 -7.228 14.967 1.00 63.03 236 ALA A O 1
ATOM 1831 N N . LYS A 1 237 ? 2.211 -5.546 15.670 1.00 74.31 237 LYS A N 1
ATOM 1832 C CA . LYS A 1 237 ? 1.395 -5.220 16.855 1.00 74.31 237 LYS A CA 1
ATOM 1833 C C . LYS A 1 237 ? 0.022 -4.623 16.525 1.00 74.31 237 LYS A C 1
ATOM 1835 O O . LYS A 1 237 ? -0.885 -4.737 17.337 1.00 74.31 237 LYS A O 1
ATOM 1840 N N . ASN A 1 238 ? -0.143 -4.002 15.358 1.00 85.62 238 ASN A N 1
ATOM 1841 C CA . ASN A 1 238 ? -1.403 -3.378 14.932 1.00 85.62 238 ASN A CA 1
ATOM 1842 C C . ASN A 1 238 ? -2.277 -4.331 14.084 1.00 85.62 238 ASN A C 1
ATOM 1844 O O . ASN A 1 238 ? -3.326 -3.936 13.587 1.00 85.62 238 ASN A O 1
ATOM 1848 N N . ASN A 1 239 ? -1.858 -5.595 13.916 1.00 89.38 239 ASN A N 1
ATOM 1849 C CA . ASN A 1 239 ? -2.494 -6.565 13.014 1.00 89.38 239 ASN A CA 1
ATOM 1850 C C . ASN A 1 239 ? -2.566 -6.083 11.545 1.00 89.38 239 ASN A C 1
ATOM 1852 O O . ASN A 1 239 ? -3.386 -6.561 10.761 1.00 89.38 239 ASN A O 1
ATOM 1856 N N . GLY A 1 240 ? -1.700 -5.136 11.171 1.00 91.88 240 GLY A N 1
ATOM 1857 C CA . GLY A 1 240 ? -1.576 -4.610 9.815 1.00 91.88 240 GLY A CA 1
ATOM 1858 C C . GLY A 1 240 ? -0.871 -5.569 8.854 1.00 91.88 240 GLY A C 1
ATOM 1859 O O . GLY A 1 240 ? -0.605 -6.730 9.181 1.00 91.88 240 GLY A O 1
ATOM 1860 N N . VAL A 1 241 ? -0.539 -5.078 7.660 1.00 92.50 241 VAL A N 1
ATOM 1861 C CA . VAL A 1 241 ? 0.221 -5.836 6.652 1.00 92.50 241 VAL A CA 1
ATOM 1862 C C . VAL A 1 241 ? 1.312 -4.979 6.014 1.00 92.50 241 VAL A C 1
ATOM 1864 O O . VAL A 1 241 ? 1.105 -3.802 5.728 1.00 92.50 241 VAL A O 1
ATOM 1867 N N . VAL A 1 242 ? 2.481 -5.580 5.782 1.00 92.88 242 VAL A N 1
ATOM 1868 C CA . VAL A 1 242 ? 3.565 -4.980 4.992 1.00 92.88 242 VAL A CA 1
ATOM 1869 C C . VAL A 1 242 ? 3.617 -5.669 3.640 1.00 92.88 242 VAL A C 1
ATOM 1871 O O . VAL A 1 242 ? 3.848 -6.876 3.568 1.00 92.88 242 VAL A O 1
ATOM 1874 N N . MET A 1 243 ? 3.404 -4.906 2.575 1.00 92.38 243 MET A N 1
ATOM 1875 C CA . MET A 1 243 ? 3.502 -5.374 1.198 1.00 92.38 243 MET A CA 1
ATOM 1876 C C . MET A 1 243 ? 4.902 -5.026 0.689 1.00 92.38 243 MET A C 1
ATOM 1878 O O . MET A 1 243 ? 5.264 -3.855 0.549 1.00 92.38 243 MET A O 1
ATOM 1882 N N . VAL A 1 244 ? 5.729 -6.060 0.510 1.00 91.50 244 VAL A N 1
ATOM 1883 C CA . VAL A 1 244 ? 7.163 -5.897 0.240 1.00 91.50 244 VAL A CA 1
ATOM 1884 C C . VAL A 1 244 ? 7.387 -5.293 -1.142 1.00 91.50 244 VAL A C 1
ATOM 1886 O O . VAL A 1 244 ? 6.898 -5.813 -2.141 1.00 91.50 244 VAL A O 1
ATOM 1889 N N . THR A 1 245 ? 8.145 -4.197 -1.196 1.00 89.38 245 THR A N 1
ATOM 1890 C CA . THR A 1 245 ? 8.482 -3.512 -2.452 1.00 89.38 245 THR A CA 1
ATOM 1891 C C . THR A 1 245 ? 9.539 -4.264 -3.265 1.00 89.38 245 THR A C 1
ATOM 1893 O O . THR A 1 245 ? 10.386 -4.970 -2.722 1.00 89.38 245 THR A O 1
ATOM 1896 N N . PHE A 1 246 ? 9.535 -4.052 -4.582 1.00 88.56 246 PHE A N 1
ATOM 1897 C CA . PHE A 1 246 ? 10.555 -4.560 -5.508 1.00 88.56 246 PHE A CA 1
ATOM 1898 C C . PHE A 1 246 ? 11.612 -3.513 -5.889 1.00 88.56 246 PHE A C 1
ATOM 1900 O O . PHE A 1 246 ? 12.449 -3.759 -6.759 1.00 88.56 246 PHE A O 1
ATOM 1907 N N . VAL A 1 247 ? 11.583 -2.324 -5.278 1.00 85.75 247 VAL A N 1
ATOM 1908 C CA . VAL A 1 247 ? 12.576 -1.278 -5.546 1.00 85.75 247 VAL A CA 1
ATOM 1909 C C . VAL A 1 247 ? 13.927 -1.708 -4.985 1.00 85.75 247 VAL A C 1
ATOM 1911 O O . VAL A 1 247 ? 14.112 -1.818 -3.774 1.00 85.75 247 VAL A O 1
ATOM 1914 N N . SER A 1 248 ? 14.897 -1.911 -5.875 1.00 85.62 248 SER A N 1
ATOM 1915 C CA . SER A 1 248 ? 16.181 -2.524 -5.530 1.00 85.62 248 SER A CA 1
ATOM 1916 C C . SER A 1 248 ? 16.939 -1.802 -4.416 1.00 85.62 248 SER A C 1
ATOM 1918 O O . SER A 1 248 ? 17.472 -2.453 -3.524 1.00 85.62 248 SER A O 1
ATOM 1920 N N . ARG A 1 249 ? 16.907 -0.464 -4.399 1.00 85.81 249 ARG A N 1
ATOM 1921 C CA . ARG A 1 249 ? 17.543 0.365 -3.358 1.00 85.81 249 ARG A CA 1
ATOM 1922 C C . ARG A 1 249 ? 16.995 0.124 -1.949 1.00 85.81 249 ARG A C 1
ATOM 1924 O O . ARG A 1 249 ? 17.693 0.403 -0.984 1.00 85.81 249 ARG A O 1
ATOM 1931 N N . PHE A 1 250 ? 15.770 -0.388 -1.826 1.00 83.62 250 PHE A N 1
ATOM 1932 C CA . PHE A 1 250 ? 15.144 -0.705 -0.538 1.00 83.62 250 PHE A CA 1
ATOM 1933 C C . PHE A 1 250 ? 15.204 -2.194 -0.191 1.00 83.62 250 PHE A C 1
ATOM 1935 O O . PHE A 1 250 ? 14.853 -2.572 0.922 1.00 83.62 250 PHE A O 1
ATOM 1942 N N . VAL A 1 251 ? 15.622 -3.037 -1.133 1.00 84.44 251 VAL A N 1
ATOM 1943 C CA . VAL A 1 251 ? 15.765 -4.490 -0.954 1.00 84.44 251 VAL A CA 1
ATOM 1944 C C . VAL A 1 251 ? 17.232 -4.868 -0.724 1.00 84.44 251 VAL A C 1
ATOM 1946 O O . VAL A 1 251 ? 17.543 -5.848 -0.054 1.00 84.44 251 VAL A O 1
ATOM 1949 N N . LYS A 1 252 ? 18.163 -4.080 -1.270 1.00 85.50 252 LYS A N 1
ATOM 1950 C CA . LYS A 1 252 ? 19.601 -4.297 -1.136 1.00 85.50 252 LYS A CA 1
ATOM 1951 C C . LYS A 1 252 ? 20.342 -2.969 -1.174 1.00 85.50 252 LYS A C 1
ATOM 1953 O O . LYS A 1 252 ? 20.647 -2.451 -2.241 1.00 85.50 252 LYS A O 1
ATOM 1958 N N . VAL A 1 253 ? 20.606 -2.423 0.009 1.00 84.25 253 VAL A N 1
ATOM 1959 C CA . VAL A 1 253 ? 21.175 -1.076 0.171 1.00 84.25 253 VAL A CA 1
ATOM 1960 C C . VAL A 1 253 ? 22.620 -1.004 -0.331 1.00 84.25 253 VAL A C 1
ATOM 1962 O O . VAL A 1 253 ? 22.951 -0.080 -1.066 1.00 84.25 253 VAL A O 1
ATOM 1965 N N . ASP A 1 254 ? 23.447 -1.998 0.004 1.00 86.56 254 ASP A N 1
ATOM 1966 C CA . ASP A 1 254 ? 24.891 -1.974 -0.294 1.00 86.56 254 ASP A CA 1
ATOM 1967 C C . ASP A 1 254 ? 25.214 -2.163 -1.784 1.00 86.56 254 ASP A C 1
ATOM 1969 O O . ASP A 1 254 ? 26.229 -1.676 -2.273 1.00 86.56 254 ASP A O 1
ATOM 1973 N N . ASP A 1 255 ? 24.364 -2.892 -2.512 1.00 87.38 255 ASP A N 1
ATOM 1974 C CA . ASP A 1 255 ? 24.535 -3.158 -3.945 1.00 87.38 255 ASP A CA 1
ATOM 1975 C C . ASP A 1 255 ? 23.166 -3.318 -4.636 1.00 87.38 255 ASP A C 1
ATOM 1977 O O . ASP A 1 255 ? 22.731 -4.441 -4.928 1.00 87.38 255 ASP A O 1
ATOM 1981 N N . PRO A 1 256 ? 22.449 -2.203 -4.879 1.00 86.38 256 PRO A N 1
ATOM 1982 C CA . PRO A 1 256 ? 21.107 -2.232 -5.456 1.00 86.38 256 PRO A CA 1
ATOM 1983 C C . PRO A 1 256 ? 21.062 -2.847 -6.858 1.00 86.38 256 PRO A C 1
ATOM 1985 O O . PRO A 1 256 ? 20.068 -3.463 -7.241 1.00 86.38 256 PRO A O 1
ATOM 1988 N N . ASP A 1 257 ? 22.122 -2.702 -7.650 1.00 86.56 257 ASP A N 1
ATOM 1989 C CA . ASP A 1 257 ? 22.132 -3.175 -9.038 1.00 86.56 257 ASP A CA 1
ATOM 1990 C C . ASP A 1 257 ? 22.192 -4.702 -9.143 1.00 86.56 257 ASP A C 1
ATOM 1992 O O . ASP A 1 257 ? 21.797 -5.276 -10.167 1.00 86.56 257 ASP A O 1
ATOM 1996 N N . SER A 1 258 ? 22.628 -5.377 -8.076 1.00 85.69 258 SER A N 1
ATOM 1997 C CA . SER A 1 258 ? 22.630 -6.834 -7.987 1.00 85.69 258 SER A CA 1
ATOM 1998 C C . SER A 1 258 ? 21.462 -7.424 -7.193 1.00 85.69 258 SER A C 1
ATOM 2000 O O . SER A 1 258 ? 21.500 -8.622 -6.898 1.00 85.69 258 SER A O 1
ATOM 2002 N N . ALA A 1 259 ? 20.443 -6.630 -6.845 1.00 86.31 259 ALA A N 1
ATOM 2003 C CA . ALA A 1 259 ? 19.254 -7.122 -6.151 1.00 86.31 259 ALA A CA 1
ATOM 2004 C C . ALA A 1 259 ? 18.526 -8.210 -6.963 1.00 86.31 259 ALA A C 1
ATOM 2006 O O . ALA A 1 259 ? 18.330 -8.082 -8.179 1.00 86.31 259 ALA A O 1
ATOM 2007 N N . ASP A 1 260 ? 18.112 -9.284 -6.290 1.00 86.50 260 ASP A N 1
ATOM 2008 C CA . ASP A 1 260 ? 17.343 -10.377 -6.884 1.00 86.50 260 ASP A CA 1
ATOM 2009 C C . ASP A 1 260 ? 16.129 -10.802 -6.027 1.00 86.50 260 ASP A C 1
ATOM 2011 O O . ASP A 1 260 ? 15.801 -10.193 -5.012 1.00 86.50 260 ASP A O 1
ATOM 2015 N N . ILE A 1 261 ? 15.391 -11.825 -6.477 1.00 86.81 261 ILE A N 1
ATOM 2016 C CA . ILE A 1 261 ? 14.174 -12.306 -5.802 1.00 86.81 261 ILE A CA 1
ATOM 2017 C C . ILE A 1 261 ? 14.493 -12.932 -4.459 1.00 86.81 261 ILE A C 1
ATOM 2019 O O . ILE A 1 261 ? 13.652 -12.907 -3.574 1.00 86.81 261 ILE A O 1
ATOM 2023 N N . GLU A 1 262 ? 15.696 -13.472 -4.292 1.00 87.88 262 GLU A N 1
ATOM 2024 C CA . GLU A 1 262 ? 16.115 -14.060 -3.033 1.00 87.88 262 GLU A CA 1
ATOM 2025 C C . GLU A 1 262 ? 16.320 -12.959 -1.985 1.00 87.88 262 GLU A C 1
ATOM 2027 O O . GLU A 1 262 ? 15.967 -13.177 -0.829 1.00 87.88 262 GLU A O 1
ATOM 2032 N N . ASP A 1 263 ? 16.784 -11.768 -2.387 1.00 88.94 263 ASP A N 1
ATOM 2033 C CA . ASP A 1 263 ? 16.833 -10.592 -1.508 1.00 88.94 263 ASP A CA 1
ATOM 2034 C C . ASP A 1 263 ? 15.406 -10.099 -1.135 1.00 88.94 263 ASP A C 1
ATOM 2036 O O . ASP A 1 263 ? 15.152 -9.686 -0.005 1.00 88.94 263 ASP A O 1
ATOM 2040 N N . VAL A 1 264 ? 14.417 -10.204 -2.031 1.00 90.31 264 VAL A N 1
ATOM 2041 C CA . VAL A 1 264 ? 13.008 -9.895 -1.687 1.00 90.31 264 VAL A CA 1
ATOM 2042 C C . VAL A 1 264 ? 12.428 -10.933 -0.722 1.00 90.31 264 VAL A C 1
ATOM 2044 O O . VAL A 1 264 ? 11.764 -10.589 0.257 1.00 90.31 264 VAL A O 1
ATOM 2047 N N . VAL A 1 265 ? 12.684 -12.216 -0.981 1.00 91.25 265 VAL A N 1
ATOM 2048 C CA . VAL A 1 265 ? 12.251 -13.321 -0.117 1.00 91.25 265 VAL A CA 1
ATOM 2049 C C . VAL A 1 265 ? 12.902 -13.210 1.261 1.00 91.25 265 VAL A C 1
ATOM 2051 O O . VAL A 1 265 ? 12.232 -13.466 2.259 1.00 91.25 265 VAL A O 1
ATOM 2054 N N . ASP A 1 266 ? 14.158 -12.762 1.335 1.00 89.56 266 ASP A N 1
ATOM 2055 C CA . ASP A 1 266 ? 14.820 -12.389 2.584 1.00 89.56 266 ASP A CA 1
ATOM 2056 C C . ASP A 1 266 ? 13.927 -11.409 3.375 1.00 89.56 266 ASP A C 1
ATOM 2058 O O . ASP A 1 266 ? 13.470 -11.733 4.476 1.00 89.56 266 ASP A O 1
ATOM 2062 N N . HIS A 1 267 ? 13.553 -10.268 2.791 1.00 88.75 267 HIS A N 1
ATOM 2063 C CA . HIS A 1 267 ? 12.665 -9.306 3.453 1.00 88.75 267 HIS A CA 1
ATOM 2064 C C . HIS A 1 267 ? 11.320 -9.903 3.898 1.00 88.75 267 HIS A C 1
ATOM 2066 O O . HIS A 1 267 ? 10.893 -9.644 5.025 1.00 88.75 267 HIS A O 1
ATOM 2072 N N . ILE A 1 268 ? 10.676 -10.730 3.066 1.00 90.81 268 ILE A N 1
ATOM 2073 C CA . ILE A 1 268 ? 9.402 -11.392 3.405 1.00 90.81 268 ILE A CA 1
ATOM 2074 C C . ILE A 1 268 ? 9.553 -12.253 4.664 1.00 90.81 268 ILE A C 1
ATOM 2076 O O . ILE A 1 268 ? 8.773 -12.119 5.609 1.00 90.81 268 ILE A O 1
ATOM 2080 N N . PHE A 1 269 ? 10.568 -13.117 4.708 1.00 89.25 269 PHE A N 1
ATOM 2081 C CA . PHE A 1 269 ? 10.791 -14.002 5.853 1.00 89.25 269 PHE A CA 1
ATOM 2082 C C . PHE A 1 269 ? 11.224 -13.238 7.104 1.00 89.25 269 PHE A C 1
ATOM 2084 O O . PHE A 1 269 ? 10.821 -13.610 8.207 1.00 89.25 269 PHE A O 1
ATOM 2091 N N . HIS A 1 270 ? 11.999 -12.163 6.950 1.00 86.00 270 HIS A N 1
ATOM 2092 C CA . HIS A 1 270 ? 12.374 -11.305 8.068 1.00 86.00 270 HIS A CA 1
ATOM 2093 C C . HIS A 1 270 ? 11.147 -10.651 8.717 1.00 86.00 270 HIS A C 1
ATOM 2095 O O . HIS A 1 270 ? 11.008 -10.679 9.939 1.00 86.00 270 HIS A O 1
ATOM 2101 N N . ILE A 1 271 ? 10.230 -10.120 7.902 1.00 85.12 271 ILE A N 1
ATOM 2102 C CA . ILE A 1 271 ? 8.973 -9.530 8.380 1.00 85.12 271 ILE A CA 1
ATOM 2103 C C . ILE A 1 271 ? 8.097 -10.598 9.046 1.00 85.12 271 ILE A C 1
ATOM 2105 O O . ILE A 1 271 ? 7.565 -10.358 10.127 1.00 85.12 271 ILE A O 1
ATOM 2109 N N . ALA A 1 272 ? 7.971 -11.780 8.435 1.00 82.75 272 ALA A N 1
ATOM 2110 C CA . ALA A 1 272 ? 7.117 -12.852 8.943 1.00 82.75 272 ALA A CA 1
ATOM 2111 C C . ALA A 1 272 ? 7.599 -13.434 10.285 1.00 82.75 272 ALA A C 1
ATOM 2113 O O . ALA A 1 272 ? 6.780 -13.749 11.143 1.00 82.75 272 ALA A O 1
ATOM 2114 N N . LYS A 1 273 ? 8.918 -13.585 10.474 1.00 72.06 273 LYS A N 1
ATOM 2115 C CA . LYS A 1 273 ? 9.505 -14.238 11.660 1.00 72.06 273 LYS A CA 1
ATOM 2116 C C . LYS A 1 273 ? 9.993 -13.265 12.737 1.00 72.06 273 LYS A C 1
ATOM 2118 O O . LYS A 1 273 ? 10.380 -13.713 13.810 1.00 72.06 273 LYS A O 1
ATOM 2123 N N . GLY A 1 274 ? 10.024 -11.958 12.465 1.00 53.09 274 GLY A N 1
ATOM 2124 C CA . GLY A 1 274 ? 10.525 -10.949 13.408 1.00 53.09 274 GLY A CA 1
ATOM 2125 C C . GLY A 1 274 ? 12.004 -11.114 13.793 1.00 53.09 274 GLY A C 1
ATOM 2126 O O . GLY A 1 274 ? 12.431 -10.560 14.801 1.00 53.09 274 GLY A O 1
ATOM 2127 N N . CYS A 1 275 ? 12.786 -11.886 13.029 1.00 30.39 275 CYS A N 1
ATOM 2128 C CA . CYS A 1 275 ? 14.184 -12.220 13.312 1.00 30.39 275 CYS A CA 1
ATOM 2129 C C . CYS A 1 275 ? 15.032 -12.145 12.031 1.00 30.39 275 CYS A C 1
ATOM 2131 O O . CYS A 1 275 ? 14.576 -12.492 10.939 1.00 30.39 275 CYS A O 1
ATOM 2133 N N . GLY A 1 276 ? 16.272 -11.656 12.164 1.00 35.75 276 GLY A N 1
ATOM 2134 C CA . GLY A 1 276 ? 17.280 -11.589 11.097 1.00 35.75 276 GLY A CA 1
ATOM 2135 C C . GLY A 1 276 ? 17.503 -12.946 10.425 1.00 35.75 276 GLY A C 1
ATOM 2136 O O . GLY A 1 276 ? 17.522 -13.978 11.092 1.00 35.75 276 GLY A O 1
ATOM 2137 N N . LEU A 1 277 ? 17.621 -12.959 9.098 1.00 34.25 277 LEU A N 1
ATOM 2138 C CA . LEU A 1 277 ? 17.737 -14.201 8.332 1.00 34.25 277 LEU A CA 1
ATOM 2139 C C . LEU A 1 277 ? 19.083 -14.900 8.531 1.00 34.25 277 LEU A C 1
ATOM 2141 O O . LEU A 1 277 ? 20.133 -14.261 8.578 1.00 34.25 277 LEU A O 1
ATOM 2145 N N . GLY A 1 278 ? 19.018 -16.234 8.543 1.00 33.25 278 GLY A N 1
ATOM 2146 C CA . GLY A 1 278 ? 20.150 -17.152 8.425 1.00 33.25 278 GLY A CA 1
ATOM 2147 C C . GLY A 1 278 ? 20.778 -17.210 7.016 1.00 33.25 278 GLY A C 1
ATOM 2148 O O . GLY A 1 278 ? 20.416 -16.440 6.126 1.00 33.25 278 GLY A O 1
ATOM 2149 N N . PRO A 1 279 ? 21.762 -18.104 6.805 1.00 31.25 279 PRO A N 1
ATOM 2150 C CA . PRO A 1 279 ? 22.856 -17.901 5.858 1.00 31.25 279 PRO A CA 1
ATOM 2151 C C . PRO A 1 279 ? 22.466 -17.980 4.374 1.00 31.25 279 PRO A C 1
ATOM 2153 O O . PRO A 1 279 ? 21.786 -18.894 3.912 1.00 31.25 279 PRO A O 1
ATOM 2156 N N . ARG A 1 280 ? 23.019 -17.028 3.614 1.00 47.62 280 ARG A N 1
ATOM 2157 C CA . ARG A 1 280 ? 22.896 -16.836 2.162 1.00 47.62 280 ARG A CA 1
ATOM 2158 C C . ARG A 1 280 ? 23.590 -17.971 1.392 1.00 47.62 280 ARG A C 1
ATOM 2160 O O . ARG A 1 280 ? 24.818 -18.022 1.381 1.00 47.62 280 ARG A O 1
ATOM 2167 N N . ARG A 1 281 ? 22.857 -18.846 0.690 1.00 30.97 281 ARG A N 1
ATOM 2168 C CA . ARG A 1 281 ? 23.458 -19.804 -0.267 1.00 30.97 281 ARG A CA 1
ATOM 2169 C C . ARG A 1 281 ? 22.704 -19.855 -1.603 1.00 30.97 281 ARG A C 1
ATOM 2171 O O . ARG A 1 281 ? 21.488 -19.982 -1.634 1.00 30.97 281 ARG A O 1
ATOM 2178 N N . HIS A 1 282 ? 23.488 -19.775 -2.684 1.00 38.12 282 HIS A N 1
ATOM 2179 C CA . HIS A 1 282 ? 23.143 -19.868 -4.116 1.00 38.12 282 HIS A CA 1
ATOM 2180 C C . HIS A 1 282 ? 22.163 -18.815 -4.670 1.00 38.12 282 HIS A C 1
ATOM 2182 O O . HIS A 1 282 ? 20.967 -19.050 -4.806 1.00 38.12 282 HIS A O 1
ATOM 2188 N N . ARG A 1 283 ? 22.715 -17.663 -5.080 1.00 43.62 283 ARG A N 1
ATOM 2189 C CA . ARG A 1 283 ? 21.991 -16.533 -5.688 1.00 43.62 283 ARG A CA 1
ATOM 2190 C C . ARG A 1 283 ? 22.029 -16.603 -7.218 1.00 43.62 283 ARG A C 1
ATOM 2192 O O . ARG A 1 283 ? 23.106 -16.655 -7.811 1.00 43.62 283 ARG A O 1
ATOM 2199 N N . ARG A 1 284 ? 20.863 -16.602 -7.875 1.00 42.47 284 ARG A N 1
ATOM 2200 C CA . ARG A 1 284 ? 20.734 -16.468 -9.338 1.00 42.47 284 ARG A CA 1
ATOM 2201 C C . ARG A 1 284 ? 20.334 -15.029 -9.673 1.00 42.47 284 ARG A C 1
ATOM 2203 O O . ARG A 1 284 ? 19.229 -14.607 -9.356 1.00 42.47 284 ARG A O 1
ATOM 2210 N N . ARG A 1 285 ? 21.214 -14.309 -10.381 1.00 40.31 285 ARG A N 1
ATOM 2211 C CA . ARG A 1 285 ? 21.014 -12.909 -10.804 1.00 40.31 285 ARG A CA 1
ATOM 2212 C C . ARG A 1 285 ? 19.697 -12.699 -11.565 1.00 40.31 285 ARG A C 1
ATOM 2214 O O . ARG A 1 285 ? 19.448 -13.358 -12.576 1.00 40.31 285 ARG A O 1
ATOM 2221 N N . LEU A 1 286 ? 18.940 -11.665 -11.194 1.00 45.62 286 LEU A N 1
ATOM 2222 C CA . LEU A 1 286 ? 17.745 -11.214 -11.914 1.00 45.62 286 LEU A CA 1
ATOM 2223 C C . LEU A 1 286 ? 18.001 -10.027 -12.844 1.00 45.62 286 LEU A C 1
ATOM 2225 O O . LEU A 1 286 ? 17.371 -8.979 -12.754 1.00 45.62 286 LEU A O 1
ATOM 2229 N N . ARG A 1 287 ? 18.853 -10.208 -13.857 1.00 41.19 287 ARG A N 1
ATOM 2230 C CA . ARG A 1 287 ? 18.936 -9.206 -14.939 1.00 41.19 287 ARG A CA 1
ATOM 2231 C C . ARG A 1 287 ? 17.719 -9.217 -15.884 1.00 41.19 287 ARG A C 1
ATOM 2233 O O . ARG A 1 287 ? 17.579 -8.291 -16.670 1.00 41.19 287 ARG A O 1
ATOM 2240 N N . ARG A 1 288 ? 16.833 -10.224 -15.808 1.00 39.59 288 ARG A N 1
ATOM 2241 C CA . ARG A 1 288 ? 15.745 -10.468 -16.789 1.00 39.59 288 ARG A CA 1
ATOM 2242 C C . ARG A 1 288 ? 14.300 -10.517 -16.238 1.00 39.59 288 ARG A C 1
ATOM 2244 O O . ARG A 1 288 ? 13.400 -10.895 -16.979 1.00 39.59 288 ARG A O 1
ATOM 2251 N N . HIS A 1 289 ? 14.050 -10.188 -14.965 1.00 51.62 289 HIS A N 1
ATOM 2252 C CA . HIS A 1 289 ? 12.761 -10.485 -14.303 1.00 51.62 289 HIS A CA 1
ATOM 2253 C C . HIS A 1 289 ? 12.214 -9.289 -13.502 1.00 51.62 289 HIS A C 1
ATOM 2255 O O . HIS A 1 289 ? 12.160 -9.352 -12.281 1.00 51.62 289 HIS A O 1
ATOM 2261 N N . ARG A 1 290 ? 11.846 -8.187 -14.168 1.00 70.75 290 ARG A N 1
ATOM 2262 C CA . ARG A 1 290 ? 11.411 -6.944 -13.491 1.00 70.75 290 ARG A CA 1
ATOM 2263 C C . ARG A 1 290 ? 9.947 -6.571 -13.733 1.00 70.75 290 ARG A C 1
ATOM 2265 O O . ARG A 1 290 ? 9.606 -5.403 -13.638 1.00 70.75 290 ARG A O 1
ATOM 2272 N N . ASP A 1 291 ? 9.097 -7.516 -14.120 1.00 86.88 291 ASP A N 1
ATOM 2273 C CA . ASP A 1 291 ? 7.710 -7.202 -14.466 1.00 86.88 291 ASP A CA 1
ATOM 2274 C C . ASP A 1 291 ? 6.689 -8.065 -13.729 1.00 86.88 291 ASP A C 1
ATOM 2276 O O . ASP A 1 291 ? 7.011 -9.105 -13.147 1.00 86.88 291 ASP A O 1
ATOM 2280 N N . VAL A 1 292 ? 5.434 -7.623 -13.795 1.00 90.69 292 VAL A N 1
ATOM 2281 C CA . VAL A 1 292 ? 4.305 -8.255 -13.105 1.00 90.69 292 VAL A CA 1
ATOM 2282 C C . VAL A 1 292 ? 4.050 -9.701 -13.548 1.00 90.69 292 VAL A C 1
ATOM 2284 O O . VAL A 1 292 ? 3.335 -10.423 -12.870 1.00 90.69 292 VAL A O 1
ATOM 2287 N N . SER A 1 293 ? 4.667 -10.204 -14.628 1.00 91.88 293 SER A N 1
ATOM 2288 C CA . SER A 1 293 ? 4.517 -11.614 -15.023 1.00 91.88 293 SER A CA 1
ATOM 2289 C C . SER A 1 293 ? 5.262 -12.599 -14.116 1.00 91.88 293 SER A C 1
ATOM 2291 O O . SER A 1 293 ? 5.156 -13.815 -14.299 1.00 91.88 293 SER A O 1
ATOM 2293 N N . LYS A 1 294 ? 6.061 -12.097 -13.167 1.00 92.50 294 LYS A N 1
ATOM 2294 C CA . LYS A 1 294 ? 7.010 -12.897 -12.385 1.00 92.50 294 LYS A CA 1
ATOM 2295 C C . LYS A 1 294 ? 6.535 -13.269 -10.984 1.00 92.50 294 LYS A C 1
ATOM 2297 O O . LYS A 1 294 ? 7.219 -14.065 -10.345 1.00 92.50 294 LYS A O 1
ATOM 2302 N N . TYR A 1 295 ? 5.359 -12.827 -10.535 1.00 94.94 295 TYR A N 1
ATOM 2303 C CA . TYR A 1 295 ? 4.837 -13.215 -9.216 1.00 94.94 295 TYR A CA 1
ATOM 2304 C C . TYR A 1 295 ? 4.784 -14.736 -8.956 1.00 94.94 295 TYR A C 1
ATOM 2306 O O . TYR A 1 295 ? 5.151 -15.135 -7.850 1.00 94.94 295 TYR A O 1
ATOM 2314 N N . PRO A 1 296 ? 4.457 -15.626 -9.922 1.00 96.00 296 PRO A N 1
ATOM 2315 C CA . PRO A 1 296 ? 4.519 -17.070 -9.673 1.00 96.00 296 PRO A CA 1
ATOM 2316 C C . PRO A 1 296 ? 5.918 -17.557 -9.271 1.00 96.00 296 PRO A C 1
ATOM 2318 O O . PRO A 1 296 ? 6.046 -18.483 -8.476 1.00 96.00 296 PRO A O 1
ATOM 2321 N N . HIS A 1 297 ? 6.977 -16.904 -9.762 1.00 94.50 297 HIS A N 1
ATOM 2322 C CA . HIS A 1 297 ? 8.352 -17.236 -9.386 1.00 94.50 297 HIS A CA 1
ATOM 2323 C C . HIS A 1 297 ? 8.673 -16.776 -7.959 1.00 94.50 297 HIS A C 1
ATOM 2325 O O . HIS A 1 297 ? 9.417 -17.465 -7.266 1.00 94.50 297 HIS A O 1
ATOM 2331 N N . LEU A 1 298 ? 8.091 -15.660 -7.501 1.00 94.12 298 LEU A N 1
ATOM 2332 C CA . LEU A 1 298 ? 8.220 -15.195 -6.115 1.00 94.12 298 LEU A CA 1
ATOM 2333 C C . LEU A 1 298 ? 7.587 -16.188 -5.150 1.00 94.12 298 LEU A C 1
ATOM 2335 O O . LEU A 1 298 ? 8.242 -16.627 -4.208 1.00 94.12 298 LEU A O 1
ATOM 2339 N N . ILE A 1 299 ? 6.352 -16.604 -5.426 1.00 95.81 299 ILE A N 1
ATOM 2340 C CA . ILE A 1 299 ? 5.669 -17.608 -4.608 1.00 95.81 299 ILE A CA 1
ATOM 2341 C C . ILE A 1 299 ? 6.444 -18.930 -4.619 1.00 95.81 299 ILE A C 1
ATOM 2343 O O . ILE A 1 299 ? 6.646 -19.530 -3.567 1.00 95.81 299 ILE A O 1
ATOM 2347 N N . ALA A 1 300 ? 6.964 -19.353 -5.775 1.00 95.31 300 ALA A N 1
ATOM 2348 C CA . ALA A 1 300 ? 7.803 -20.546 -5.863 1.00 95.31 300 ALA A CA 1
ATOM 2349 C C . ALA A 1 300 ? 9.077 -20.437 -5.006 1.00 95.31 300 ALA A C 1
ATOM 2351 O O . ALA A 1 300 ? 9.448 -21.402 -4.339 1.00 95.31 300 ALA A O 1
ATOM 2352 N N . ALA A 1 301 ? 9.736 -19.274 -4.992 1.00 93.69 301 ALA A N 1
ATOM 2353 C CA . ALA A 1 301 ? 10.922 -19.037 -4.172 1.00 93.69 301 ALA A CA 1
ATOM 2354 C C . ALA A 1 301 ? 10.595 -19.072 -2.668 1.00 93.69 301 ALA A C 1
ATOM 2356 O O . ALA A 1 301 ? 11.323 -19.695 -1.897 1.00 93.69 301 ALA A O 1
ATOM 2357 N N . VAL A 1 302 ? 9.462 -18.495 -2.256 1.00 93.69 302 VAL A N 1
ATOM 2358 C CA . VAL A 1 302 ? 8.983 -18.542 -0.865 1.00 93.69 302 VAL A CA 1
ATOM 2359 C C . VAL A 1 302 ? 8.674 -19.981 -0.425 1.00 93.69 302 VAL A C 1
ATOM 2361 O O . VAL A 1 302 ? 9.146 -20.414 0.627 1.00 93.69 302 VAL A O 1
ATOM 2364 N N . LEU A 1 303 ? 7.971 -20.760 -1.257 1.00 93.62 303 LEU A N 1
ATOM 2365 C CA . LEU A 1 303 ? 7.692 -22.181 -1.000 1.00 93.62 303 LEU A CA 1
ATOM 2366 C C . LEU A 1 303 ? 8.978 -23.013 -0.911 1.00 93.62 303 LEU A C 1
ATOM 2368 O O . LEU A 1 303 ? 9.123 -23.840 -0.014 1.00 93.62 303 LEU A O 1
ATOM 2372 N N . LYS A 1 304 ? 9.942 -22.764 -1.807 1.00 92.88 304 LYS A N 1
ATOM 2373 C CA . LYS A 1 304 ? 11.246 -23.445 -1.810 1.00 92.88 304 LYS A CA 1
ATOM 2374 C C . LYS A 1 304 ? 12.020 -23.233 -0.508 1.00 92.88 304 LYS A C 1
ATOM 2376 O O . LYS A 1 304 ? 12.794 -24.100 -0.112 1.00 92.88 304 LYS A O 1
ATOM 2381 N N . ARG A 1 305 ? 11.808 -22.100 0.163 1.00 90.56 305 ARG A N 1
ATOM 2382 C CA . ARG A 1 305 ? 12.404 -21.785 1.468 1.00 90.56 305 ARG A CA 1
ATOM 2383 C C . ARG A 1 305 ? 11.599 -22.300 2.667 1.00 90.56 305 ARG A C 1
ATOM 2385 O O . ARG A 1 305 ? 11.904 -21.942 3.802 1.00 90.56 305 ARG A O 1
ATOM 2392 N N . GLY A 1 306 ? 10.606 -23.156 2.428 1.00 90.31 306 GLY A N 1
ATOM 2393 C CA . GLY A 1 306 ? 9.878 -23.874 3.472 1.00 90.31 306 GLY A CA 1
ATOM 2394 C C . GLY A 1 306 ? 8.586 -23.207 3.935 1.00 90.31 306 GLY A C 1
ATOM 2395 O O . GLY A 1 306 ? 8.033 -23.644 4.938 1.00 90.31 306 GLY A O 1
ATOM 2396 N N . ALA A 1 307 ? 8.091 -22.179 3.238 1.00 91.62 307 ALA A N 1
ATOM 2397 C CA . ALA A 1 307 ? 6.748 -21.674 3.507 1.00 91.62 307 ALA A CA 1
ATOM 2398 C C . ALA A 1 307 ? 5.686 -22.715 3.123 1.00 91.62 307 ALA A C 1
ATOM 2400 O O . ALA A 1 307 ? 5.780 -23.390 2.093 1.00 91.62 307 ALA A O 1
ATOM 2401 N N . THR A 1 308 ? 4.646 -22.812 3.937 1.00 92.00 308 THR A N 1
ATOM 2402 C CA . THR A 1 308 ? 3.463 -23.629 3.674 1.00 92.00 308 THR A CA 1
ATOM 2403 C C . THR A 1 308 ? 2.607 -23.022 2.560 1.00 92.00 308 THR A C 1
ATOM 2405 O O . THR A 1 308 ? 2.696 -21.837 2.230 1.00 92.00 308 THR A O 1
ATOM 2408 N N . SER A 1 309 ? 1.716 -23.828 1.978 1.00 93.75 309 SER A N 1
ATOM 2409 C CA . SER A 1 309 ? 0.764 -23.327 0.980 1.00 93.75 309 SER A CA 1
ATOM 2410 C C . SER A 1 309 ? -0.206 -22.298 1.565 1.00 93.75 309 SER A C 1
ATOM 2412 O O . SER A 1 309 ? -0.611 -21.386 0.854 1.00 93.75 309 SER A O 1
ATOM 2414 N N . GLU A 1 310 ? -0.541 -22.404 2.852 1.00 93.56 310 GLU A N 1
ATOM 2415 C CA . GLU A 1 310 ? -1.353 -21.405 3.550 1.00 93.56 310 GLU A CA 1
ATOM 2416 C C . GLU A 1 310 ? -0.619 -20.065 3.680 1.00 93.56 310 GLU A C 1
ATOM 2418 O O . GLU A 1 310 ? -1.180 -19.025 3.342 1.00 93.56 310 GLU A O 1
ATOM 2423 N N . GLU A 1 311 ? 0.647 -20.070 4.103 1.00 94.75 311 GLU A N 1
ATOM 2424 C CA . GLU A 1 311 ? 1.459 -18.848 4.180 1.00 94.75 311 GLU A CA 1
ATOM 2425 C C . GLU A 1 311 ? 1.645 -18.200 2.804 1.00 94.75 311 GLU A C 1
ATOM 2427 O O . GLU A 1 311 ? 1.572 -16.978 2.680 1.00 94.75 311 GLU A O 1
ATOM 2432 N N . ALA A 1 312 ? 1.816 -19.007 1.754 1.00 95.62 312 ALA A N 1
ATOM 2433 C CA . ALA A 1 312 ? 1.884 -18.516 0.382 1.00 95.62 312 ALA A CA 1
ATOM 2434 C C . ALA A 1 312 ? 0.576 -17.841 -0.070 1.00 95.62 312 ALA A C 1
ATOM 2436 O O . ALA A 1 312 ? 0.634 -16.799 -0.723 1.00 95.62 312 ALA A O 1
ATOM 2437 N N . ARG A 1 313 ? -0.597 -18.377 0.297 1.00 96.50 313 ARG A N 1
ATOM 2438 C CA . ARG A 1 313 ? -1.894 -17.728 0.022 1.00 96.50 313 ARG A CA 1
ATOM 2439 C C . ARG A 1 313 ? -2.066 -16.417 0.798 1.00 96.50 313 ARG A C 1
ATOM 2441 O O . ARG A 1 313 ? -2.487 -15.407 0.228 1.00 96.50 313 ARG A O 1
ATOM 2448 N N . LYS A 1 314 ? -1.672 -16.411 2.076 1.00 95.31 314 LYS A N 1
ATOM 2449 C CA . LYS A 1 314 ? -1.639 -15.214 2.932 1.00 95.31 314 LYS A CA 1
ATOM 2450 C C . LYS A 1 314 ? -0.779 -14.110 2.333 1.00 95.31 314 LYS A C 1
ATOM 2452 O O . LYS A 1 314 ? -1.233 -12.969 2.255 1.00 95.31 314 LYS A O 1
ATOM 2457 N N . LEU A 1 315 ? 0.417 -14.463 1.860 1.00 95.50 315 LEU A N 1
ATOM 2458 C CA . LEU A 1 315 ? 1.318 -13.556 1.152 1.00 95.50 315 LEU A CA 1
ATOM 2459 C C . LEU A 1 315 ? 0.721 -13.058 -0.171 1.00 95.50 315 LEU A C 1
ATOM 2461 O O . LEU A 1 315 ? 0.869 -11.882 -0.486 1.00 95.50 315 LEU A O 1
ATOM 2465 N N . ALA A 1 316 ? 0.065 -13.933 -0.940 1.00 96.56 316 ALA A N 1
ATOM 2466 C CA . ALA A 1 316 ? -0.472 -13.590 -2.254 1.00 96.56 316 ALA A CA 1
ATOM 2467 C C . ALA A 1 316 ? -1.582 -12.530 -2.195 1.00 96.56 316 ALA A C 1
ATOM 2469 O O . ALA A 1 316 ? -1.629 -11.657 -3.057 1.00 96.56 316 ALA A O 1
ATOM 2470 N N . GLY A 1 317 ? -2.459 -12.580 -1.190 1.00 94.25 317 GLY A N 1
ATOM 2471 C CA . GLY A 1 317 ? -3.538 -11.595 -1.076 1.00 94.25 317 GLY A CA 1
ATOM 2472 C C . GLY A 1 317 ? -4.481 -11.765 0.114 1.00 94.25 317 GLY A C 1
ATOM 2473 O O . GLY A 1 317 ? -5.167 -10.814 0.484 1.00 94.25 317 GLY A O 1
ATOM 2474 N N . GLU A 1 318 ? -4.516 -12.927 0.772 1.00 96.69 318 GLU A N 1
ATOM 2475 C CA . GLU A 1 318 ? -5.489 -13.142 1.858 1.00 96.69 318 GLU A CA 1
ATOM 2476 C C . GLU A 1 318 ? -5.226 -12.228 3.069 1.00 96.69 318 GLU A C 1
ATOM 2478 O O . GLU A 1 318 ? -6.173 -11.784 3.719 1.00 96.69 318 GLU A O 1
ATOM 2483 N N . ASN A 1 319 ? -3.966 -11.854 3.338 1.00 95.62 319 ASN A N 1
ATOM 2484 C CA . ASN A 1 319 ? -3.648 -10.917 4.420 1.00 95.62 319 ASN A CA 1
ATOM 2485 C C . ASN A 1 319 ? -4.214 -9.510 4.178 1.00 95.62 319 ASN A C 1
ATOM 2487 O O . ASN A 1 319 ? -4.727 -8.900 5.118 1.00 95.62 319 ASN A O 1
ATOM 2491 N N . ILE A 1 320 ? -4.132 -8.988 2.947 1.00 95.12 320 ILE A N 1
ATOM 2492 C CA . ILE A 1 320 ? -4.668 -7.655 2.636 1.00 95.12 320 ILE A CA 1
ATOM 2493 C C . ILE A 1 320 ? -6.198 -7.666 2.630 1.00 95.12 320 ILE A C 1
ATOM 2495 O O . ILE A 1 320 ? -6.804 -6.738 3.155 1.00 95.12 320 ILE A O 1
ATOM 2499 N N . LEU A 1 321 ? -6.834 -8.745 2.160 1.00 96.81 321 LEU A N 1
ATOM 2500 C CA . LEU A 1 321 ? -8.291 -8.901 2.253 1.00 96.81 321 LEU A CA 1
ATOM 2501 C C . LEU A 1 321 ? -8.777 -8.941 3.706 1.00 96.81 321 LEU A C 1
ATOM 2503 O O . LEU A 1 321 ? -9.770 -8.296 4.041 1.00 96.81 321 LEU A O 1
ATOM 2507 N N . ARG A 1 322 ? -8.052 -9.641 4.589 1.00 97.12 322 ARG A N 1
ATOM 2508 C CA . ARG A 1 322 ? -8.324 -9.632 6.033 1.00 97.12 322 ARG A CA 1
ATOM 2509 C C . ARG A 1 322 ? -8.225 -8.217 6.605 1.00 97.12 322 ARG A C 1
ATOM 2511 O O . ARG A 1 322 ? -9.159 -7.766 7.258 1.00 97.12 322 ARG A O 1
ATOM 2518 N N . VAL A 1 323 ? -7.113 -7.521 6.350 1.00 96.75 323 VAL A N 1
ATOM 2519 C CA . VAL A 1 323 ? -6.889 -6.152 6.848 1.00 96.75 323 VAL A CA 1
ATOM 2520 C C . VAL A 1 323 ? -7.984 -5.204 6.363 1.00 96.75 323 VAL A C 1
ATOM 2522 O O . VAL A 1 323 ? -8.537 -4.450 7.159 1.00 96.75 323 VAL A O 1
ATOM 2525 N N . TRP A 1 324 ? -8.352 -5.284 5.087 1.00 97.75 324 TRP A N 1
ATOM 2526 C CA . TRP A 1 324 ? -9.431 -4.482 4.521 1.00 97.75 324 TRP A CA 1
ATOM 2527 C C . TRP A 1 324 ? -10.776 -4.786 5.203 1.00 97.75 324 TRP A C 1
ATOM 2529 O O . TRP A 1 324 ? -11.449 -3.867 5.669 1.00 97.75 324 TRP A O 1
ATOM 2539 N N . SER A 1 325 ? -11.130 -6.063 5.376 1.00 98.25 325 SER A N 1
ATOM 2540 C CA . SER A 1 325 ? -12.357 -6.458 6.083 1.00 98.25 325 SER A CA 1
ATOM 2541 C C . SER A 1 325 ? -12.410 -5.934 7.527 1.00 98.25 325 SER A C 1
ATOM 2543 O O . SER A 1 325 ? -13.458 -5.470 7.991 1.00 98.25 325 SER A O 1
ATOM 2545 N N . ASP A 1 326 ? -11.279 -5.962 8.238 1.00 98.12 326 ASP A N 1
ATOM 2546 C CA . ASP A 1 326 ? -11.167 -5.440 9.602 1.00 98.12 326 ASP A CA 1
ATOM 2547 C C . ASP A 1 326 ? -11.325 -3.915 9.647 1.00 98.12 326 ASP A C 1
ATOM 2549 O O . ASP A 1 326 ? -12.028 -3.399 10.521 1.00 98.12 326 ASP A O 1
ATOM 2553 N N . VAL A 1 327 ? -10.748 -3.191 8.683 1.00 98.19 327 VAL A N 1
ATOM 2554 C CA . VAL A 1 327 ? -10.927 -1.738 8.542 1.00 98.19 327 VAL A CA 1
ATOM 2555 C C . VAL A 1 327 ? -12.396 -1.380 8.332 1.00 98.19 327 VAL A C 1
ATOM 2557 O O . VAL A 1 327 ? -12.919 -0.520 9.038 1.00 98.19 327 VAL A O 1
ATOM 2560 N N . GLU A 1 328 ? -13.104 -2.078 7.445 1.00 98.38 328 GLU A N 1
ATOM 2561 C CA . GLU A 1 328 ? -14.534 -1.837 7.221 1.00 98.38 328 GLU A CA 1
ATOM 2562 C C . GLU A 1 328 ? -15.387 -2.174 8.452 1.00 98.38 328 GLU A C 1
ATOM 2564 O O . GLU A 1 328 ? -16.379 -1.502 8.745 1.00 98.38 328 GLU A O 1
ATOM 2569 N N . ARG A 1 329 ? -15.010 -3.212 9.209 1.00 98.50 329 ARG A N 1
ATOM 2570 C CA . ARG A 1 329 ? -15.681 -3.569 10.467 1.00 98.50 329 ARG A CA 1
ATOM 2571 C C . ARG A 1 329 ? -15.516 -2.473 11.513 1.00 98.50 329 ARG A C 1
ATOM 2573 O O . ARG A 1 329 ? -16.489 -2.131 12.186 1.00 98.50 329 ARG A O 1
ATOM 2580 N N . VAL A 1 330 ? -14.306 -1.930 11.648 1.00 98.31 330 VAL A N 1
ATOM 2581 C CA . VAL A 1 330 ? -14.033 -0.804 12.545 1.00 98.31 330 VAL A CA 1
ATOM 2582 C C . VAL A 1 330 ? -14.815 0.428 12.100 1.00 98.31 330 VAL A C 1
ATOM 2584 O O . VAL A 1 330 ? -15.503 1.013 12.932 1.00 98.31 330 VAL A O 1
ATOM 2587 N N . ALA A 1 331 ? -14.804 0.761 10.810 1.00 98.25 331 ALA A N 1
ATOM 2588 C CA . ALA A 1 331 ? -15.545 1.894 10.262 1.00 98.25 331 ALA A CA 1
ATOM 2589 C C . ALA A 1 331 ? -17.041 1.824 10.592 1.00 98.25 331 ALA A C 1
ATOM 2591 O O . ALA A 1 331 ? -17.580 2.748 11.195 1.00 98.25 331 ALA A O 1
ATOM 2592 N N . ARG A 1 332 ? -17.693 0.678 10.331 1.00 98.38 332 ARG A N 1
ATOM 2593 C CA . ARG A 1 332 ? -19.114 0.461 10.672 1.00 98.38 332 ARG A CA 1
ATOM 2594 C C . ARG A 1 332 ? -19.414 0.656 12.156 1.00 98.38 332 ARG A C 1
ATOM 2596 O O . ARG A 1 332 ? -20.513 1.075 12.504 1.00 98.38 332 ARG A O 1
ATOM 2603 N N . ARG A 1 333 ? -18.473 0.316 13.042 1.00 98.25 333 ARG A N 1
ATOM 2604 C CA . ARG A 1 333 ? -18.623 0.537 14.486 1.00 98.25 333 ARG A CA 1
ATOM 2605 C C . ARG A 1 333 ? -18.485 2.018 14.830 1.00 98.25 333 ARG A C 1
ATOM 2607 O O . ARG A 1 333 ? -19.319 2.527 15.565 1.00 98.25 333 ARG A O 1
ATOM 2614 N N . LEU A 1 334 ? -17.462 2.688 14.301 1.00 97.94 334 LEU A N 1
ATOM 2615 C CA . LEU A 1 334 ? -17.179 4.096 14.590 1.00 97.94 334 LEU A CA 1
ATOM 2616 C C . LEU A 1 334 ? -18.267 5.025 14.040 1.00 97.94 334 LEU A C 1
ATOM 2618 O O . LEU A 1 334 ? -18.722 5.909 14.751 1.00 97.94 334 LEU A O 1
ATOM 2622 N N . GLN A 1 335 ? -18.766 4.777 12.828 1.00 97.06 335 GLN A N 1
ATOM 2623 C CA . GLN A 1 335 ? -19.830 5.574 12.198 1.00 97.06 335 GLN A CA 1
ATOM 2624 C C . GLN A 1 335 ? -21.163 5.547 12.961 1.00 97.06 335 GLN A C 1
ATOM 2626 O O . GLN A 1 335 ? -22.004 6.410 12.742 1.00 97.06 335 GLN A O 1
ATOM 2631 N N . ARG A 1 336 ? -21.374 4.576 13.861 1.00 97.62 336 ARG A N 1
ATOM 2632 C CA . ARG A 1 336 ? -22.566 4.522 14.726 1.00 97.62 336 ARG A CA 1
ATOM 2633 C C . ARG A 1 336 ? -22.476 5.448 15.934 1.00 97.62 336 ARG A C 1
ATOM 2635 O O . ARG A 1 336 ? -23.504 5.757 16.522 1.00 97.62 336 ARG A O 1
ATOM 2642 N N . THR A 1 337 ? -21.265 5.817 16.343 1.00 96.69 337 THR A N 1
ATOM 2643 C CA . THR A 1 337 ? -21.012 6.546 17.594 1.00 96.69 337 THR A CA 1
ATOM 2644 C C . THR A 1 337 ? -20.310 7.882 17.381 1.00 96.69 337 THR A C 1
ATOM 2646 O O . THR A 1 337 ? -20.263 8.686 18.304 1.00 96.69 337 THR A O 1
ATOM 2649 N N . GLU A 1 338 ? -19.741 8.119 16.200 1.00 96.19 338 GLU A N 1
ATOM 2650 C CA . GLU A 1 33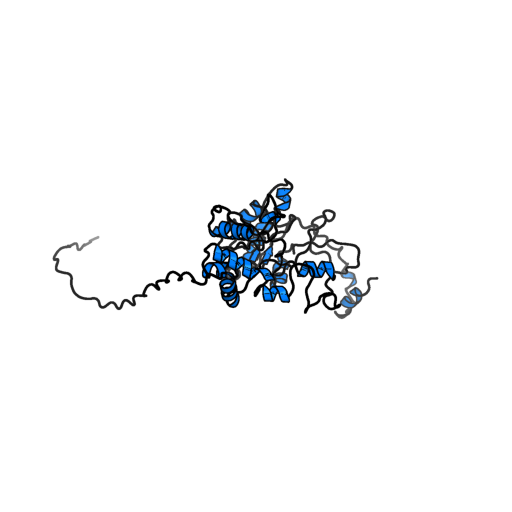8 ? -18.901 9.278 15.903 1.00 96.19 338 GLU A CA 1
ATOM 2651 C C . GLU A 1 338 ? -19.366 9.987 14.633 1.00 96.19 338 GLU A C 1
ATOM 2653 O O . GLU A 1 338 ? -19.584 9.362 13.589 1.00 96.19 338 GLU A O 1
ATOM 2658 N N . LEU A 1 339 ? -19.467 11.312 14.729 1.00 94.31 339 LEU A N 1
ATOM 2659 C CA . LEU A 1 339 ? -19.738 12.186 13.594 1.00 94.31 339 LEU A CA 1
ATOM 2660 C C . LEU A 1 339 ? -18.488 12.344 12.710 1.00 94.31 339 LEU A C 1
ATOM 2662 O O . LEU A 1 339 ? -17.371 12.102 13.180 1.00 94.31 339 LEU A O 1
ATOM 2666 N N . PRO A 1 340 ? -18.659 12.729 11.430 1.00 91.62 340 PRO A N 1
ATOM 2667 C CA . PRO A 1 340 ? -17.549 13.142 10.579 1.00 91.62 340 PRO A CA 1
ATOM 2668 C C . PRO A 1 340 ? -16.665 14.196 11.241 1.00 91.62 340 PRO A C 1
ATOM 2670 O O . PRO A 1 340 ? -17.157 15.108 11.904 1.00 91.62 340 PRO A O 1
ATOM 2673 N N . ASN A 1 341 ? -15.354 14.062 11.061 1.00 87.56 341 ASN A N 1
ATOM 2674 C CA . ASN A 1 341 ? -14.399 15.017 11.598 1.00 87.56 341 ASN A CA 1
ATOM 2675 C C . ASN A 1 341 ? -14.373 16.309 10.766 1.00 87.56 341 ASN A C 1
ATOM 2677 O O . ASN A 1 341 ? -14.023 16.287 9.586 1.00 87.56 341 ASN A O 1
ATOM 2681 N N . GLU A 1 342 ? -14.687 17.435 11.404 1.00 85.38 342 GLU A N 1
ATOM 2682 C CA . GLU A 1 342 ? -14.701 18.771 10.791 1.00 85.38 342 GLU A CA 1
ATOM 2683 C C . GLU A 1 342 ? -13.480 19.624 11.182 1.00 85.38 342 GLU A C 1
ATOM 2685 O O . GLU A 1 342 ? -13.476 20.843 11.005 1.00 85.38 342 GLU A O 1
ATOM 2690 N N . SER A 1 343 ? -12.422 19.000 11.714 1.00 80.50 343 SER A N 1
ATOM 2691 C CA . SER A 1 343 ? -11.190 19.700 12.086 1.00 80.50 343 SER A CA 1
ATOM 2692 C C . SER A 1 343 ? -10.594 20.453 10.898 1.00 80.50 343 SER A C 1
ATOM 2694 O O . SER A 1 343 ? -10.530 19.952 9.770 1.00 80.50 343 SER A O 1
ATOM 2696 N N . TYR A 1 344 ? -10.093 21.655 11.168 1.00 75.94 344 TYR A N 1
ATOM 2697 C CA . TYR A 1 344 ? -9.453 22.513 10.178 1.00 75.94 344 TYR A CA 1
ATOM 2698 C C . TYR A 1 344 ? -7.959 22.672 10.465 1.00 75.94 344 TYR A C 1
ATOM 2700 O O . TYR A 1 344 ? -7.493 22.518 11.594 1.00 75.94 344 TYR A O 1
ATOM 2708 N N . TRP A 1 345 ? -7.197 22.963 9.412 1.00 75.19 345 TRP A N 1
ATOM 2709 C CA . TRP A 1 345 ? -5.777 23.261 9.534 1.00 75.19 345 TRP A CA 1
ATOM 2710 C C . TRP A 1 345 ? -5.596 24.756 9.762 1.00 75.19 345 TRP A C 1
ATOM 2712 O O . TRP A 1 345 ? -5.987 25.556 8.913 1.00 75.19 345 TRP A O 1
ATOM 2722 N N . GLU A 1 346 ? -4.991 25.127 10.886 1.00 71.06 346 GLU A N 1
ATOM 2723 C CA . GLU A 1 346 ? -4.761 26.531 11.254 1.00 71.06 346 GLU A CA 1
ATOM 2724 C C . GLU A 1 346 ? -3.799 27.255 10.304 1.00 71.06 346 GLU A C 1
ATOM 2726 O O . GLU A 1 346 ? -3.894 28.466 10.152 1.00 71.06 346 GLU A O 1
ATOM 2731 N N . GLY A 1 347 ? -2.911 26.525 9.620 1.00 68.00 347 GLY A N 1
ATOM 2732 C CA . GLY A 1 347 ? -1.974 27.099 8.648 1.00 68.00 347 GLY A CA 1
ATOM 2733 C C . GLY A 1 347 ? -2.607 27.516 7.317 1.00 68.00 347 GLY A C 1
ATOM 2734 O O . GLY A 1 347 ? -1.890 27.966 6.429 1.00 68.00 347 GLY A O 1
ATOM 2735 N N . ARG A 1 348 ? -3.927 27.360 7.145 1.00 66.19 348 ARG A N 1
ATOM 2736 C CA . ARG A 1 348 ? -4.616 27.772 5.920 1.00 66.19 348 ARG A CA 1
ATOM 2737 C C . ARG A 1 348 ? -4.810 29.285 5.887 1.00 66.19 348 ARG A C 1
ATOM 2739 O O . ARG A 1 348 ? -5.519 29.839 6.726 1.00 66.19 348 ARG A O 1
ATOM 2746 N N . ASN A 1 349 ? -4.294 29.918 4.840 1.00 59.53 349 ASN A N 1
ATOM 2747 C CA . ASN A 1 349 ? -4.616 31.297 4.514 1.00 59.53 349 ASN A CA 1
ATOM 2748 C C . ASN A 1 349 ? -5.912 31.354 3.690 1.00 59.53 349 ASN A C 1
ATOM 2750 O O . ASN A 1 349 ? -6.014 30.716 2.645 1.00 59.53 349 ASN A O 1
ATOM 2754 N N . TRP A 1 350 ? -6.919 32.083 4.171 1.00 57.72 350 TRP A N 1
ATOM 2755 C CA . TRP A 1 350 ? -8.172 32.280 3.444 1.00 57.72 350 TRP A CA 1
ATOM 2756 C C . TRP A 1 350 ? -8.139 33.633 2.749 1.00 57.72 350 TRP A C 1
ATOM 2758 O O . TRP A 1 350 ? -8.366 34.668 3.380 1.00 57.72 350 TRP A O 1
ATOM 2768 N N . THR A 1 351 ? -7.930 33.642 1.439 1.00 56.94 351 THR A N 1
ATOM 2769 C CA . THR A 1 351 ? -8.212 34.834 0.647 1.00 56.94 351 THR A CA 1
ATOM 2770 C C . THR A 1 351 ? -9.713 34.855 0.375 1.00 56.94 351 THR A C 1
ATOM 2772 O O . THR A 1 351 ? -10.258 34.033 -0.355 1.00 56.94 351 THR A O 1
ATOM 2775 N N . ARG A 1 352 ? -10.445 35.788 0.999 1.00 48.31 352 ARG A N 1
ATOM 2776 C CA . ARG A 1 352 ? -11.781 36.110 0.488 1.00 48.31 352 ARG A CA 1
ATOM 2777 C C . ARG A 1 352 ? -11.564 36.758 -0.878 1.00 48.31 352 ARG A C 1
ATOM 2779 O O . ARG A 1 352 ? -10.910 37.804 -0.911 1.00 48.31 352 ARG A O 1
ATOM 2786 N N . PRO A 1 353 ? -12.128 36.228 -1.978 1.00 53.84 353 PRO A N 1
ATOM 2787 C CA . PRO A 1 353 ? -12.322 37.060 -3.153 1.00 53.84 353 PRO A CA 1
ATOM 2788 C C . PRO A 1 353 ? -13.046 38.316 -2.665 1.00 53.84 353 PRO A C 1
ATOM 2790 O O . PRO A 1 353 ? -13.977 38.198 -1.857 1.00 53.84 353 PRO A O 1
ATOM 2793 N N . ALA A 1 354 ? -12.584 39.506 -3.067 1.00 51.34 354 ALA A N 1
ATOM 2794 C CA . ALA A 1 354 ? -13.274 40.751 -2.742 1.00 51.34 354 ALA A CA 1
ATOM 2795 C C . ALA A 1 354 ? -14.771 40.524 -2.969 1.00 51.34 354 ALA A C 1
ATOM 2797 O O . ALA A 1 354 ? -15.133 39.966 -4.009 1.00 51.34 354 ALA A O 1
ATOM 2798 N N . ARG A 1 355 ? -15.616 40.845 -1.972 1.00 45.00 355 ARG A N 1
ATOM 2799 C CA . ARG A 1 355 ? -17.071 40.681 -2.094 1.00 45.00 355 ARG A CA 1
ATOM 2800 C C . ARG A 1 355 ? -17.453 41.271 -3.447 1.00 45.00 355 ARG A C 1
ATOM 2802 O O . ARG A 1 355 ? -17.353 42.483 -3.613 1.00 45.00 355 ARG A O 1
ATOM 2809 N N . ARG A 1 356 ? -17.849 40.436 -4.415 1.00 52.22 356 ARG A N 1
ATOM 2810 C CA . ARG A 1 356 ? -18.616 40.964 -5.537 1.00 52.22 356 ARG A CA 1
ATOM 2811 C C . ARG A 1 356 ? -19.833 41.578 -4.880 1.00 52.22 356 ARG A C 1
ATOM 2813 O O . ARG A 1 356 ? -20.508 40.907 -4.099 1.00 52.22 356 ARG A O 1
ATOM 2820 N N . ASP A 1 357 ? -19.996 42.871 -5.086 1.00 46.94 357 ASP A N 1
ATOM 2821 C CA . ASP A 1 357 ? -21.107 43.613 -4.539 1.00 46.94 357 ASP A CA 1
ATOM 2822 C C . ASP A 1 357 ? -22.396 42.993 -5.089 1.00 46.94 357 ASP A C 1
ATOM 2824 O O . ASP A 1 357 ? -22.736 43.151 -6.261 1.00 46.94 357 ASP A O 1
ATOM 2828 N N . LEU A 1 358 ? -23.062 42.185 -4.262 1.00 50.41 358 LEU A N 1
ATOM 2829 C CA . LEU A 1 358 ? -24.295 41.500 -4.641 1.00 50.41 358 LEU A CA 1
ATOM 2830 C C . LEU A 1 358 ? -25.463 42.488 -4.770 1.00 50.41 358 LEU A C 1
ATOM 2832 O O . LEU A 1 358 ? -26.500 42.103 -5.302 1.00 50.41 358 LEU A O 1
ATOM 2836 N N . SER A 1 359 ? -25.290 43.757 -4.368 1.00 46.59 359 SER A N 1
ATOM 2837 C CA . SER A 1 359 ? -26.281 44.808 -4.631 1.00 46.59 359 SER A CA 1
ATOM 2838 C C . SER A 1 359 ? -26.455 45.087 -6.130 1.00 46.59 359 SER A C 1
ATOM 2840 O O . SER A 1 359 ? -27.526 45.505 -6.554 1.00 46.59 359 SER A O 1
ATOM 2842 N N . ALA A 1 360 ? -25.463 44.751 -6.967 1.00 47.97 360 ALA A N 1
ATOM 2843 C CA . ALA A 1 360 ? -25.578 44.851 -8.423 1.00 47.97 360 ALA A CA 1
ATOM 2844 C C . ALA A 1 360 ? -26.447 43.740 -9.061 1.00 47.97 360 ALA A C 1
ATOM 2846 O O . ALA A 1 360 ? -26.695 43.777 -10.267 1.00 47.97 360 ALA A O 1
ATOM 2847 N N . ILE A 1 361 ? -26.893 42.744 -8.280 1.00 48.06 361 ILE A N 1
ATOM 2848 C CA . ILE A 1 361 ? -27.718 41.609 -8.741 1.00 48.06 361 ILE A CA 1
ATOM 2849 C C . ILE A 1 361 ? -29.153 41.689 -8.173 1.00 48.06 361 ILE A C 1
ATOM 2851 O O . ILE A 1 361 ? -30.010 40.875 -8.516 1.00 48.06 361 ILE A O 1
ATOM 2855 N N . GLU A 1 362 ? -29.486 42.709 -7.376 1.00 41.19 362 GLU A N 1
ATOM 2856 C CA . GLU A 1 362 ? -30.887 43.003 -7.059 1.00 41.19 362 GLU A CA 1
ATOM 2857 C C . GLU A 1 362 ? -31.567 43.646 -8.276 1.00 41.19 362 GLU A C 1
ATOM 2859 O O . GLU A 1 362 ? -31.409 44.828 -8.565 1.00 41.19 362 GLU A O 1
ATOM 2864 N N . GLY A 1 363 ? -32.321 42.836 -9.025 1.00 48.28 363 GLY A N 1
ATOM 2865 C CA . GLY A 1 363 ? -33.257 43.328 -10.042 1.00 48.28 363 GLY A CA 1
ATOM 2866 C C . GLY A 1 363 ? -33.207 42.646 -11.407 1.00 48.28 363 GLY A C 1
ATOM 2867 O O . GLY A 1 363 ? -34.008 42.992 -12.272 1.00 48.28 363 GLY A O 1
ATOM 2868 N N . ARG A 1 364 ? -32.328 41.662 -11.636 1.00 43.78 364 ARG A N 1
ATOM 2869 C CA . ARG A 1 364 ? -32.366 40.860 -12.871 1.00 43.78 364 ARG A CA 1
ATOM 2870 C C . ARG A 1 364 ? -32.623 39.398 -12.543 1.00 43.78 364 ARG A C 1
ATOM 2872 O O . ARG A 1 364 ? -31.725 38.674 -12.129 1.00 43.78 364 ARG A O 1
ATOM 2879 N N . SER A 1 365 ? -33.860 38.961 -12.763 1.00 47.03 365 SER A N 1
ATOM 2880 C CA . SER A 1 365 ? -34.210 37.547 -12.872 1.00 47.03 365 SER A CA 1
ATOM 2881 C C . SER A 1 365 ? -33.527 36.970 -14.112 1.00 47.03 365 SER A C 1
ATOM 2883 O O . SER A 1 365 ? -34.103 36.943 -15.199 1.00 47.03 365 SER A O 1
ATOM 2885 N N . VAL A 1 366 ? -32.270 36.562 -13.973 1.00 42.34 366 VAL A N 1
ATOM 2886 C CA . VAL A 1 366 ? -31.581 35.796 -15.009 1.00 42.34 366 VAL A CA 1
ATOM 2887 C C . VAL A 1 366 ? -31.811 34.317 -14.687 1.00 42.34 366 VAL A C 1
ATOM 2889 O O . VAL A 1 366 ? -31.481 33.893 -13.577 1.00 42.34 366 VAL A O 1
ATOM 2892 N N . PRO A 1 367 ? -32.414 33.521 -15.592 1.00 39.94 367 PRO A N 1
ATOM 2893 C CA . PRO A 1 367 ? -32.596 32.095 -15.366 1.00 39.94 367 PRO A CA 1
ATOM 2894 C C . PRO A 1 367 ? -31.240 31.444 -15.095 1.00 39.94 367 PRO A C 1
ATOM 2896 O O . PRO A 1 367 ? -30.258 31.752 -15.772 1.00 39.94 367 PRO A O 1
ATOM 2899 N N . LEU A 1 368 ? -31.212 30.523 -14.130 1.00 41.03 368 LEU A N 1
ATOM 2900 C CA . LEU A 1 368 ? -30.030 29.840 -13.584 1.00 41.03 368 LEU A CA 1
ATOM 2901 C C . LEU A 1 368 ? -29.069 29.246 -14.644 1.00 41.03 368 LEU A C 1
ATOM 2903 O O . LEU A 1 368 ? -27.925 28.940 -14.332 1.00 41.03 368 LEU A O 1
ATOM 2907 N N . PHE A 1 369 ? -29.516 29.106 -15.895 1.00 35.41 369 PHE A N 1
ATOM 2908 C CA . PHE A 1 369 ? -28.738 28.591 -17.019 1.00 35.41 369 PHE A CA 1
ATOM 2909 C C . PHE A 1 369 ? -27.780 29.601 -17.674 1.00 35.41 369 PHE A C 1
ATOM 2911 O O . PHE A 1 369 ? -26.759 29.179 -18.207 1.00 35.41 369 PHE A O 1
ATOM 2918 N N . GLN A 1 370 ? -28.036 30.915 -17.622 1.00 32.75 370 GLN A N 1
ATOM 2919 C CA . GLN A 1 370 ? -27.181 31.884 -18.333 1.00 32.75 370 GLN A CA 1
ATOM 2920 C C . GLN A 1 370 ? -25.875 32.193 -17.578 1.00 32.75 370 GLN A C 1
ATOM 2922 O O . GLN A 1 370 ? -24.852 32.449 -18.201 1.00 32.75 370 GLN A O 1
ATOM 2927 N N . ALA A 1 371 ? -25.867 32.085 -16.244 1.00 34.72 371 ALA A N 1
ATOM 2928 C CA . ALA A 1 371 ? -24.663 32.307 -15.436 1.00 34.72 371 ALA A CA 1
ATOM 2929 C C . ALA A 1 371 ? -23.587 31.218 -15.626 1.00 34.72 371 ALA A C 1
ATOM 2931 O O . ALA A 1 371 ? -22.429 31.440 -15.280 1.00 34.72 371 ALA A O 1
ATOM 2932 N N . MET A 1 372 ? -23.956 30.052 -16.172 1.00 33.03 372 MET A N 1
ATOM 2933 C CA . MET A 1 372 ? -22.996 29.006 -16.544 1.00 33.03 372 MET A CA 1
ATOM 2934 C C . MET A 1 372 ? -22.366 29.255 -17.924 1.00 33.03 372 MET A C 1
ATOM 2936 O O . MET A 1 372 ? -21.225 28.861 -18.132 1.00 33.03 372 MET A O 1
ATOM 2940 N N . ALA A 1 373 ? -23.066 29.940 -18.836 1.00 31.33 373 ALA A N 1
ATOM 2941 C CA . ALA A 1 373 ? -22.583 30.208 -20.194 1.00 31.33 373 ALA A CA 1
ATOM 2942 C C . ALA A 1 373 ? -21.527 31.331 -20.249 1.00 31.33 373 ALA A C 1
ATOM 2944 O O . ALA A 1 373 ? -20.620 31.289 -21.073 1.00 31.33 373 ALA A O 1
ATOM 2945 N N . ASP A 1 374 ? -21.564 32.291 -19.319 1.00 29.33 374 ASP A N 1
ATOM 2946 C CA . ASP A 1 374 ? -20.563 33.370 -19.257 1.00 29.33 374 ASP A CA 1
ATOM 2947 C C . ASP A 1 374 ? -19.188 32.898 -18.723 1.00 29.33 374 ASP A C 1
ATOM 2949 O O . ASP A 1 374 ? -18.231 33.672 -18.695 1.00 29.33 374 ASP A O 1
ATOM 2953 N N . ALA A 1 375 ? -19.068 31.626 -18.320 1.00 35.25 375 ALA A N 1
ATOM 2954 C CA . ALA A 1 375 ? -17.799 30.979 -17.981 1.00 35.25 375 ALA A CA 1
ATOM 2955 C C . ALA A 1 375 ? -17.100 30.322 -19.193 1.00 35.25 375 ALA A C 1
ATOM 2957 O O . ALA A 1 375 ? -15.971 29.858 -19.050 1.00 35.25 375 ALA A O 1
ATOM 2958 N N . GLU A 1 376 ? -17.734 30.284 -20.375 1.00 31.09 376 GLU A N 1
ATOM 2959 C CA . GLU A 1 376 ? -17.194 29.613 -21.573 1.00 31.09 376 GLU A CA 1
ATOM 2960 C C . GLU A 1 376 ? -16.351 30.513 -22.497 1.00 31.09 376 GLU A C 1
ATOM 2962 O O . GLU A 1 376 ? -15.754 30.006 -23.442 1.00 31.09 376 GLU A O 1
ATOM 2967 N N . ASN A 1 377 ? -16.213 31.814 -22.215 1.00 32.47 377 ASN A N 1
ATOM 2968 C CA . ASN A 1 377 ? -15.336 32.706 -22.985 1.00 32.47 377 ASN A CA 1
ATOM 2969 C C . ASN A 1 377 ? -14.130 33.161 -22.153 1.00 32.47 377 ASN A C 1
ATOM 2971 O O . ASN A 1 377 ? -14.175 34.178 -21.460 1.00 32.47 377 ASN A O 1
ATOM 2975 N N . CYS A 1 378 ? -13.032 32.414 -22.244 1.00 26.09 378 CYS A N 1
ATOM 2976 C CA . CYS A 1 378 ? -11.690 32.881 -21.898 1.00 26.09 378 CYS A CA 1
ATOM 2977 C C . CYS A 1 378 ? -10.743 32.492 -23.040 1.00 26.09 378 CYS A C 1
ATOM 2979 O O . CYS A 1 378 ? -10.456 31.307 -23.207 1.00 26.09 378 CYS A O 1
ATOM 2981 N N . ASP A 1 379 ? -10.325 33.496 -23.817 1.00 29.19 379 ASP A N 1
ATOM 2982 C CA . ASP A 1 379 ? -9.202 33.430 -24.767 1.00 29.19 379 ASP A CA 1
ATOM 2983 C C . ASP A 1 379 ? -7.874 33.061 -24.080 1.00 29.19 379 ASP A C 1
ATOM 2985 O O . ASP A 1 379 ? -7.660 33.491 -22.916 1.00 29.19 379 ASP A O 1
#